Protein 4GBA (pdb70)

B-factor: mean 43.92, std 12.02, range [23.65, 92.95]

CATH classification: 1.10.238.10 (+1 more: 1.10.238.200)

Sequence (418 aa):
QRLEELFRRYKDEREDAILEEGMERFCNDLCVDPTEFRVLLLAWKFQAATMCKFTRKEFFDGCKAISADSIDGICARFPSLLTEAKQEDKFKDLYRFTFQFGLDSEEGQRSLHREIAIALWKLVFTQNNPPVLDQWLNFLTENPSGIKGISRDTWNMFLNFTQVIGPDLSNYSEDEAWPSLFDTFVEWEMERRKREQRLEELFRRYKDEREDAILEEGMERFCNDLCVDPTEFRVLLLAWKFQAATMCKFTRKEFFDGCKAISADSIDGICARFPSLLTEAKQEDKFKDLYRFTFQFGLDSEEGQRSLHREIAIALWKLVFTQNNPPVLDQWLNFLTENPSGIKGISRDTWNMFLNFTQVIGPDLSNYSEDEAWPSLFDTFVEWEMERRKREGEGRGALSSGLTLASKLKLTLASKLK

Foldseek 3Di:
DLLVVVLVVQADPPAQKRAQSSLCVLCVLLVHDCLAQLVLLLCLLLLPLAPRMRHPSSSVNSCVSQVHSDSVSSNVSSVVSVVQCPDDVNLLSSLLSLQSSQFACVVGDQFHALVSLLSSLCNSCVVPDQQCNVLLSVCSVVVPPDDGGGHSVLSNCVVVVSVQDDPVRPRDDPPDPHPCVVVVSVVVVVVVVVVD/DLLVVLLVQQADPPAQKRAQRSLVVLCVLLVHDCLALLVLLLCLLLVPQEPRMRHNSSSVSSCVSQVHRDSVSSNVCSVVSVVQCPPPVNLLSSLLSLFSHQAHPPVPGQFHALVSLLSSLCRSCVPPDFQCSVLVSVCSVVCPVVDGGGHSQQSSVVVVVSVQCGNHLVSDDVVPPHDVVVVVSSVVSQVVCVVVVHADPPDGHD/DCVVVVVD/DCVVVVVD

GO terms:
  GO:0005886 plasma membrane (C, IDA)
  GO:0005634 nucleus (C, EXP)
  GO:0005737 cytoplasm (C, EXP)
  GO:0005886 plasma membrane (C, EXP)
  GO:0097602 cullin family protein binding (F, IMP)
  GO:0005634 nucleus (C, IMP)
  GO:0005737 cytoplasm (C, IMP)
  GO:0005886 plasma membrane (C, IMP)
  GO:0010564 regulation of cell cycle process (P, IMP)
  GO:2000434 regulation of protein neddylation (P, IMP)
  GO:2000435 negative regulation of protein neddylation (P, IMP)
  GO:2000436 positive regulation of protein neddylation (P, IMP)
  GO:0005515 protein binding (F, IPI)
  GO:0005886 plasma membrane (C, TAS)
  GO:0005654 nucleoplasm (C, IDA)
  GO:0005829 cytosol (C, IDA)
  GO:0048471 perinuclear region of cytoplasm (C, IDA)
  GO:0010225 response to UV-C (P, IDA)
  GO:0010332 response to gamma radiation (P, IDA)
  GO:0043065 positive regulation of apoptotic process (P, IMP)

Solvent-accessible surface area: 20358 Å² total

Nearest PDB structures (foldseek):
  4gba-assembly1_A  TM=1.005E+00  e=2.620E-30  Homo sapiens
  4gba-assembly2_B  TM=9.948E-01  e=2.304E-26  Homo sapiens
  5ufi-assembly3_C  TM=9.323E-01  e=4.886E-15  Homo sapiens
  6xon-assembly1_A  TM=9.349E-01  e=1.290E-14  Tequatrovirus T4
  6xop-assembly1_A  TM=9.338E-01  e=1.355E-14  Tequatrovirus T4

InterPro domains:
  IPR005176 Potentiating neddylation domain [PF03556] (166-276)
  IPR005176 Potentiating neddylation domain [PS51229] (86-278)
  IPR014764 Defective-in-cullin neddylation protein [PTHR12281] (75-281)
  IPR042460 DCN1-like, PONY binding domain [G3DSA:1.10.238.200] (175-284)

Structure (mmCIF, N/CA/C/O backbone):
data_4GBA
#
_entry.id   4GBA
#
_cell.length_a   83.465
_cell.length_b   44.578
_cell.length_c   101.216
_cell.angle_alpha   90.00
_cell.angle_beta   103.30
_cell.angle_gamma   90.00
#
_symmetry.space_group_name_H-M   'P 1 21 1'
#
loop_
_entity.id
_entity.type
_entity.pdbx_description
1 polymer 'DCN1-like protein 3'
2 polymer 'NEDD8-conjugating enzyme UBE2F'
3 water water
#
loop_
_atom_site.group_PDB
_atom_site.id
_atom_site.type_symbol
_atom_site.label_atom_id
_atom_site.label_alt_id
_atom_site.label_comp_id
_atom_site.label_asym_id
_atom_site.label_entity_id
_atom_site.label_seq_id
_atom_site.pdbx_PDB_ins_code
_atom_site.Cartn_x
_atom_site.Cartn_y
_atom_site.Cartn_z
_atom_site.occupancy
_atom_site.B_iso_or_equiv
_atom_site.auth_seq_id
_atom_site.auth_comp_id
_atom_site.auth_asym_id
_atom_site.auth_atom_id
_atom_site.pdbx_PDB_model_num
ATOM 1 N N . GLN A 1 6 ? 17.608 -19.713 55.108 1.00 60.01 89 GLN A N 1
ATOM 2 C CA . GLN A 1 6 ? 17.123 -18.805 56.157 1.00 64.50 89 GLN A CA 1
ATOM 3 C C . GLN A 1 6 ? 18.014 -17.581 56.338 1.00 58.75 89 GLN A C 1
ATOM 4 O O . GLN A 1 6 ? 17.521 -16.477 56.592 1.00 54.44 89 GLN A O 1
ATOM 10 N N . ARG A 1 7 ? 19.326 -17.777 56.247 1.00 49.62 90 ARG A N 1
ATOM 11 C CA . ARG A 1 7 ? 20.224 -16.644 56.388 1.00 49.20 90 ARG A CA 1
ATOM 12 C C . ARG A 1 7 ? 19.954 -15.627 55.273 1.00 46.62 90 ARG A C 1
ATOM 13 O O . ARG A 1 7 ? 20.038 -14.416 55.489 1.00 44.09 90 ARG A O 1
ATOM 21 N N . LEU A 1 8 ? 19.596 -16.133 54.095 1.00 46.57 91 LEU A N 1
ATOM 22 C CA . LEU A 1 8 ? 19.319 -15.279 52.945 1.00 47.81 91 LEU A CA 1
ATOM 23 C C . LEU A 1 8 ? 18.091 -14.411 53.187 1.00 48.18 91 LEU A C 1
ATOM 24 O O . LEU A 1 8 ? 18.097 -13.215 52.892 1.00 45.06 91 LEU A O 1
ATOM 29 N N . GLU A 1 9 ? 17.043 -15.013 53.737 1.00 49.61 92 GLU A N 1
ATOM 30 C CA . GLU A 1 9 ? 15.856 -14.256 54.115 1.00 47.96 92 GLU A CA 1
ATOM 31 C C . GLU A 1 9 ? 16.160 -13.156 55.135 1.00 49.48 92 GLU A C 1
ATOM 32 O O . GLU A 1 9 ? 15.674 -12.036 55.000 1.00 48.34 92 GLU A O 1
ATOM 38 N N . GLU A 1 10 ? 16.946 -13.468 56.165 1.00 48.28 93 GLU A N 1
ATOM 39 C CA . GLU A 1 10 ? 17.313 -12.437 57.141 1.00 49.93 93 GLU A CA 1
ATOM 40 C C . GLU A 1 10 ? 18.172 -11.339 56.493 1.00 48.64 93 GLU A C 1
ATOM 41 O O . GLU A 1 10 ? 18.027 -10.155 56.801 1.00 47.13 93 GLU A O 1
ATOM 43 N N . LEU A 1 11 ? 19.063 -11.742 55.592 1.00 45.64 94 LEU A N 1
ATOM 44 C CA . LEU A 1 11 ? 19.917 -10.798 54.887 1.00 45.58 94 LEU A CA 1
ATOM 45 C C . LEU A 1 11 ? 19.084 -9.870 54.023 1.00 45.75 94 LEU A C 1
ATOM 46 O O . LEU A 1 11 ? 19.256 -8.653 54.066 1.00 47.47 94 LEU A O 1
ATOM 51 N N . PHE A 1 12 ? 18.174 -10.445 53.245 1.00 43.04 95 PHE A N 1
ATOM 52 C CA . PHE A 1 12 ? 17.273 -9.641 52.437 1.00 44.29 95 PHE A CA 1
ATOM 53 C C . PHE A 1 12 ? 16.471 -8.677 53.292 1.00 43.63 95 PHE A C 1
ATOM 54 O O . PHE A 1 12 ? 16.363 -7.499 52.973 1.00 45.68 95 PHE A O 1
ATOM 62 N N . ARG A 1 13 ? 15.909 -9.189 54.378 1.00 48.61 96 ARG A N 1
ATOM 63 C CA . ARG A 1 13 ? 15.015 -8.415 55.232 1.00 51.39 96 ARG A CA 1
ATOM 64 C C . ARG A 1 13 ? 15.671 -7.156 55.798 1.00 49.96 96 ARG A C 1
ATOM 65 O O . ARG A 1 13 ? 14.989 -6.178 56.105 1.00 47.13 96 ARG A O 1
ATOM 73 N N . ARG A 1 14 ? 16.991 -7.164 55.935 1.00 45.97 97 ARG A N 1
ATOM 74 C CA . ARG A 1 14 ? 17.619 -6.026 56.587 1.00 46.63 97 ARG A CA 1
ATOM 75 C C . ARG A 1 14 ? 17.905 -4.844 55.666 1.00 46.93 97 ARG A C 1
ATOM 76 O O . ARG A 1 14 ? 18.217 -3.764 56.152 1.00 44.89 97 ARG A O 1
ATOM 84 N N . TYR A 1 15 ? 17.758 -5.043 54.353 1.00 43.59 98 TYR A N 1
ATOM 85 C CA . TYR A 1 15 ? 17.970 -3.976 53.382 1.00 39.24 98 TYR A CA 1
ATOM 86 C C . TYR A 1 15 ? 16.667 -3.664 52.660 1.00 43.94 98 TYR A C 1
ATOM 87 O O . TYR A 1 15 ? 16.517 -2.626 52.019 1.00 38.45 98 TYR A O 1
ATOM 96 N N . LYS A 1 16 ? 15.718 -4.579 52.796 1.00 47.52 99 LYS A N 1
ATOM 97 C CA . LYS A 1 16 ? 14.430 -4.479 52.126 1.00 48.26 99 LYS A CA 1
ATOM 98 C C . LYS A 1 16 ? 13.655 -3.215 52.512 1.00 48.97 99 LYS A C 1
ATOM 99 O O . LYS A 1 16 ? 13.723 -2.746 53.651 1.00 47.02 99 LYS A O 1
ATOM 105 N N . ASP A 1 17 ? 12.916 -2.683 51.542 1.00 50.53 100 ASP A N 1
ATOM 106 C CA . ASP A 1 17 ? 12.022 -1.548 51.744 1.00 53.64 100 ASP A CA 1
ATOM 107 C C . ASP A 1 17 ? 10.864 -1.926 52.662 1.00 58.68 100 ASP A C 1
ATOM 108 O O . ASP A 1 17 ? 10.336 -3.035 52.588 1.00 58.71 100 ASP A O 1
ATOM 113 N N . GLU A 1 18 ? 10.459 -0.994 53.518 1.00 62.42 101 GLU A N 1
ATOM 114 C CA . GLU A 1 18 ? 9.354 -1.239 54.439 1.00 62.87 101 GLU A CA 1
ATOM 115 C C . GLU A 1 18 ? 8.073 -1.613 53.703 1.00 60.56 101 GLU A C 1
ATOM 116 O O . GLU A 1 18 ? 7.304 -2.435 54.185 1.00 60.98 101 GLU A O 1
ATOM 122 N N . ARG A 1 19 ? 7.854 -1.010 52.537 1.00 59.39 102 ARG A N 1
ATOM 123 C CA . ARG A 1 19 ? 6.601 -1.176 51.811 1.00 55.48 102 ARG A CA 1
ATOM 124 C C . ARG A 1 19 ? 6.731 -2.153 50.636 1.00 58.41 102 ARG A C 1
ATOM 125 O O . ARG A 1 19 ? 6.019 -3.152 50.576 0.75 57.24 102 ARG A O 1
ATOM 127 N N . GLU A 1 20 ? 7.636 -1.872 49.705 1.00 54.82 103 GLU A N 1
ATOM 128 C CA . GLU A 1 20 ? 7.835 -2.760 48.565 1.00 56.54 103 GLU A CA 1
ATOM 129 C C . GLU A 1 20 ? 8.577 -4.040 48.946 1.00 56.27 103 GLU A C 1
ATOM 130 O O . GLU A 1 20 ? 9.279 -4.077 49.943 1.00 61.09 103 GLU A O 1
ATOM 136 N N . ASP A 1 21 ? 8.412 -5.087 48.143 1.00 53.73 104 ASP A N 1
ATOM 137 C CA . ASP A 1 21 ? 9.148 -6.333 48.329 1.00 54.23 104 ASP A CA 1
ATOM 138 C C . ASP A 1 21 ? 10.430 -6.259 47.512 1.00 52.69 104 ASP A C 1
ATOM 139 O O . ASP A 1 21 ? 10.596 -6.979 46.526 1.00 48.06 104 ASP A O 1
ATOM 144 N N . ALA A 1 22 ? 11.328 -5.374 47.933 1.00 50.58 105 ALA A N 1
ATOM 145 C CA . ALA A 1 22 ? 12.519 -5.062 47.163 1.00 44.76 105 ALA A CA 1
ATOM 146 C C . ALA A 1 22 ? 13.498 -4.235 47.977 1.00 45.50 105 ALA A C 1
ATOM 147 O O . ALA A 1 22 ? 13.138 -3.609 48.972 1.00 44.76 105 ALA A O 1
ATOM 149 N N . ILE A 1 23 ? 14.747 -4.238 47.538 1.00 42.85 106 ILE A N 1
ATOM 150 C CA . ILE A 1 23 ? 15.723 -3.316 48.061 1.00 41.43 106 ILE A CA 1
ATOM 151 C C . ILE A 1 23 ? 15.695 -2.061 47.199 1.00 43.04 106 ILE A C 1
ATOM 152 O O . ILE A 1 23 ? 15.900 -2.126 45.982 1.00 41.70 106 ILE A O 1
ATOM 157 N N . LEU A 1 24 ? 15.404 -0.923 47.828 1.00 47.65 107 LEU A N 1
ATOM 158 C CA . LEU A 1 24 ? 15.457 0.362 47.138 1.00 43.11 107 LEU A CA 1
ATOM 159 C C . LEU A 1 24 ? 16.761 1.082 47.487 1.00 41.78 107 LEU A C 1
ATOM 160 O O . LEU A 1 24 ? 17.738 0.431 47.878 1.00 40.80 107 LEU A O 1
ATOM 165 N N . GLU A 1 25 ? 16.783 2.408 47.338 1.00 45.12 108 GLU A N 1
ATOM 166 C CA . GLU A 1 25 ? 18.019 3.196 47.497 1.00 45.00 108 GLU A CA 1
ATOM 167 C C . GLU A 1 25 ? 18.585 3.241 48.917 1.00 38.77 108 GLU A C 1
ATOM 168 O O . GLU A 1 25 ? 19.795 3.281 49.091 1.00 37.79 108 GLU A O 1
ATOM 174 N N . GLU A 1 26 ? 17.719 3.255 49.924 1.00 37.66 109 GLU A N 1
ATOM 175 C CA . GLU A 1 26 ? 18.188 3.312 51.303 1.00 42.35 109 GLU A CA 1
ATOM 176 C C . GLU A 1 26 ? 18.881 1.996 51.660 1.00 44.57 109 GLU A C 1
ATOM 177 O O . GLU A 1 26 ? 20.004 2.002 52.172 1.00 43.92 109 GLU A O 1
ATOM 183 N N . GLY A 1 27 ? 18.221 0.872 51.367 1.00 42.05 110 GLY A N 1
ATOM 184 C CA . GLY A 1 27 ? 18.830 -0.430 51.545 1.00 36.03 110 GLY A CA 1
ATOM 185 C C . GLY A 1 27 ? 20.085 -0.602 50.709 1.00 36.11 110 GLY A C 1
ATOM 186 O O . GLY A 1 27 ? 21.118 -1.036 51.210 1.00 37.15 110 GLY A O 1
ATOM 187 N N . MET A 1 28 ? 20.002 -0.255 49.430 1.00 37.61 111 MET A N 1
ATOM 188 C CA . MET A 1 28 ? 21.139 -0.399 48.528 1.00 36.21 1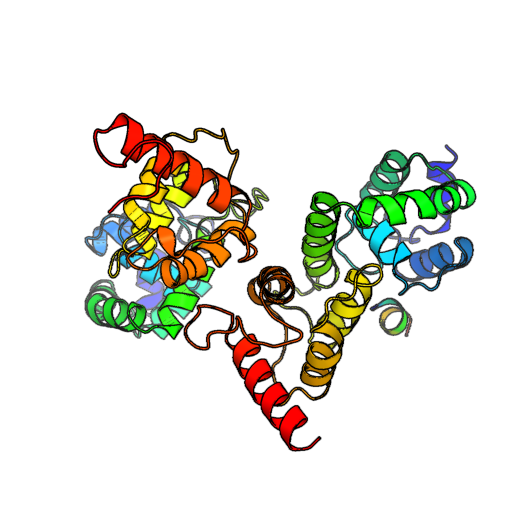11 MET A CA 1
ATOM 189 C C . MET A 1 28 ? 22.387 0.246 49.107 1.00 34.04 111 MET A C 1
ATOM 190 O O . MET A 1 28 ? 23.495 -0.299 49.004 1.00 32.84 111 MET A O 1
ATOM 195 N N . GLU A 1 29 ? 22.193 1.421 49.699 1.00 35.49 112 GLU A N 1
ATOM 196 C CA . GLU A 1 29 ? 23.282 2.215 50.275 1.00 35.12 112 GLU A CA 1
ATOM 197 C C . GLU A 1 29 ? 23.868 1.504 51.512 1.00 31.74 112 GLU A C 1
ATOM 198 O O . GLU A 1 29 ? 25.082 1.326 51.616 1.00 36.75 112 GLU A O 1
ATOM 204 N N . ARG A 1 30 ? 23.012 1.072 52.434 1.00 33.17 113 ARG A N 1
ATOM 205 C CA . ARG A 1 30 ? 23.457 0.250 53.576 1.00 34.25 113 ARG A CA 1
ATOM 206 C C . ARG A 1 30 ? 24.127 -1.059 53.122 1.00 35.64 113 ARG A C 1
ATOM 207 O O . ARG A 1 30 ? 25.136 -1.493 53.687 1.00 34.55 113 ARG A O 1
ATOM 215 N N . PHE A 1 31 ? 23.552 -1.688 52.101 1.00 34.67 114 PHE A N 1
ATOM 216 C CA . PHE A 1 31 ? 24.096 -2.924 51.543 1.00 34.00 114 PHE A CA 1
ATOM 217 C C . PHE A 1 31 ? 25.530 -2.727 51.019 1.00 31.50 114 PHE A C 1
ATOM 218 O O . PHE A 1 31 ? 26.420 -3.498 51.355 1.00 37.08 114 PHE A O 1
ATOM 226 N N . CYS A 1 32 ? 25.768 -1.684 50.232 1.00 35.04 115 CYS A N 1
ATOM 227 C CA . CYS A 1 32 ? 27.134 -1.357 49.789 1.00 34.36 115 CYS A CA 1
ATOM 228 C C . CYS A 1 32 ? 28.041 -0.967 50.954 1.00 34.78 115 CYS A C 1
ATOM 229 O O . CYS A 1 32 ? 29.237 -1.297 50.973 1.00 31.87 115 CYS A O 1
ATOM 232 N N . ASN A 1 33 ? 27.481 -0.247 51.918 1.00 32.21 116 ASN A N 1
ATOM 233 C CA . ASN A 1 33 ? 28.258 0.094 53.101 1.00 33.05 116 ASN A CA 1
ATOM 234 C C . ASN A 1 33 ? 28.749 -1.163 53.835 1.00 32.51 116 ASN A C 1
ATOM 235 O O . ASN A 1 33 ? 29.930 -1.272 54.152 1.00 34.84 116 ASN A O 1
ATOM 240 N N . ASP A 1 34 ? 27.852 -2.116 54.077 1.00 31.89 117 ASP A N 1
ATOM 241 C CA . ASP A 1 34 ? 28.243 -3.376 54.711 1.00 33.13 117 ASP A CA 1
ATOM 242 C C . ASP A 1 34 ? 29.272 -4.160 53.898 1.00 33.99 117 ASP A C 1
ATOM 243 O O . ASP A 1 34 ? 30.181 -4.761 54.456 1.00 36.29 117 ASP A O 1
ATOM 248 N N . LEU A 1 35 ? 29.129 -4.150 52.577 1.00 34.87 118 LEU A N 1
ATOM 249 C CA . LEU A 1 35 ? 30.128 -4.754 51.697 1.00 31.81 118 LEU A CA 1
ATOM 250 C C . LEU A 1 35 ? 31.449 -3.987 51.699 1.00 32.84 118 LEU A C 1
ATOM 251 O O . LEU A 1 35 ? 32.434 -4.458 51.138 1.00 30.16 118 LEU A O 1
ATOM 256 N N . CYS A 1 36 ? 31.455 -2.791 52.298 1.00 33.81 119 CYS A N 1
ATOM 257 C CA . CYS A 1 36 ? 32.652 -1.957 52.346 1.00 28.79 119 CYS A CA 1
ATOM 258 C C . CYS A 1 36 ? 33.085 -1.556 50.960 1.00 30.87 119 CYS A C 1
ATOM 259 O O . CYS A 1 36 ? 34.274 -1.570 50.621 1.00 31.21 119 CYS A O 1
ATOM 262 N N . VAL A 1 37 ? 32.097 -1.169 50.168 1.00 31.35 120 VAL A N 1
ATOM 263 C CA . VAL A 1 37 ? 32.290 -0.908 48.757 1.00 33.10 120 VAL A CA 1
ATOM 264 C C . VAL A 1 37 ? 31.653 0.447 48.430 1.00 33.45 120 VAL A C 1
ATOM 265 O O . VAL A 1 37 ? 30.559 0.754 48.907 1.00 32.42 120 VAL A O 1
ATOM 269 N N . ASP A 1 38 ? 32.339 1.280 47.655 1.00 33.11 121 ASP A N 1
ATOM 270 C CA . ASP A 1 38 ? 31.702 2.500 47.176 1.00 32.79 121 ASP A CA 1
ATOM 271 C C . ASP A 1 38 ? 30.569 2.061 46.247 1.00 31.96 121 ASP A C 1
ATOM 272 O O . ASP A 1 38 ? 30.779 1.210 45.394 1.00 31.74 121 ASP A O 1
ATOM 277 N N . PRO A 1 39 ? 29.367 2.648 46.408 1.00 31.44 122 PRO A N 1
ATOM 278 C CA . PRO A 1 39 ? 28.173 2.239 45.655 1.00 30.56 122 PRO A CA 1
ATOM 279 C C . PRO A 1 39 ? 28.314 2.354 44.132 1.00 33.44 122 PRO A C 1
ATOM 280 O O . PRO A 1 39 ? 27.611 1.653 43.406 1.00 35.59 122 PRO A O 1
ATOM 284 N N . THR A 1 40 ? 29.197 3.226 43.658 0.93 34.18 123 THR A N 1
ATOM 285 C CA . THR A 1 40 ? 29.350 3.464 42.226 1.00 33.08 123 THR A CA 1
ATOM 286 C C . THR A 1 40 ? 30.503 2.663 41.615 1.00 34.73 123 THR A C 1
ATOM 287 O O . THR A 1 40 ? 30.744 2.731 40.403 1.00 35.45 123 THR A O 1
ATOM 291 N N . GLU A 1 41 ? 31.220 1.909 42.439 1.00 31.29 124 GLU A N 1
ATOM 292 C CA . GLU A 1 41 ? 32.408 1.214 41.945 1.00 35.24 124 GLU A CA 1
ATOM 293 C C . GLU A 1 41 ? 32.121 -0.074 41.136 1.00 29.98 124 GLU A C 1
ATOM 294 O O . GLU A 1 41 ? 31.009 -0.605 41.141 1.00 30.20 124 GLU A O 1
ATOM 300 N N . PHE A 1 42 ? 33.144 -0.544 40.429 1.00 31.77 125 PHE A N 1
ATOM 301 C CA . PHE A 1 42 ? 33.033 -1.634 39.449 1.00 32.69 125 PHE A CA 1
ATOM 302 C C . PHE A 1 42 ? 32.423 -2.947 39.990 1.00 33.16 125 PHE A C 1
ATOM 303 O O . PHE A 1 42 ? 31.589 -3.567 39.329 1.00 32.74 125 PHE A O 1
ATOM 311 N N . ARG A 1 43 ? 32.832 -3.368 41.185 1.00 33.79 126 ARG A N 1
ATOM 312 C CA . ARG A 1 43 ? 32.273 -4.579 41.789 1.00 31.94 126 ARG A CA 1
ATOM 313 C C . ARG A 1 43 ? 30.772 -4.512 41.965 1.00 31.27 126 ARG A C 1
ATOM 314 O O . ARG A 1 43 ? 30.099 -5.539 41.932 0.89 30.36 126 ARG A O 1
ATOM 322 N N . VAL A 1 44 ? 30.256 -3.303 42.182 1.00 33.12 127 VAL A N 1
ATOM 323 C CA . VAL A 1 44 ? 28.820 -3.108 42.360 1.00 31.93 127 VAL A CA 1
ATOM 324 C C . VAL A 1 44 ? 28.094 -3.271 41.026 1.00 31.39 127 VAL A C 1
ATOM 325 O O . VAL A 1 44 ? 27.021 -3.883 40.966 1.00 29.08 127 VAL A O 1
ATOM 329 N N . LEU A 1 45 ? 28.689 -2.741 39.958 1.00 30.41 128 LEU A N 1
ATOM 330 C CA . LEU A 1 45 ? 28.214 -3.047 38.610 1.00 33.58 128 LEU A CA 1
ATOM 331 C C . LEU A 1 45 ? 28.220 -4.583 38.375 1.00 32.25 128 LEU A C 1
ATOM 332 O O . LEU A 1 45 ? 27.237 -5.145 37.875 1.00 32.02 128 LEU A O 1
ATOM 337 N N . LEU A 1 46 ? 29.300 -5.264 38.764 1.00 31.41 129 LEU A N 1
ATOM 338 C CA . LEU A 1 46 ? 29.367 -6.736 38.613 1.00 32.62 129 LEU A CA 1
ATOM 339 C C . LEU A 1 46 ? 28.257 -7.448 39.387 1.00 32.11 129 LEU A C 1
ATOM 340 O O . LEU A 1 46 ? 27.626 -8.363 38.875 1.00 31.31 129 LEU A O 1
ATOM 345 N N . LEU A 1 47 ? 28.017 -7.008 40.617 1.00 31.02 130 LEU A N 1
ATOM 346 C CA . LEU A 1 47 ? 26.933 -7.540 41.435 1.00 28.11 130 LEU A CA 1
ATOM 347 C C . LEU A 1 47 ? 25.588 -7.368 40.746 1.00 29.67 130 LEU A C 1
ATOM 348 O O . LEU A 1 47 ? 24.841 -8.331 40.606 1.00 34.66 130 LEU A O 1
ATOM 353 N N . ALA A 1 48 ? 25.275 -6.141 40.322 1.00 29.37 131 ALA A N 1
ATOM 354 C CA . ALA A 1 48 ? 24.028 -5.858 39.620 1.00 28.06 131 ALA A CA 1
ATOM 355 C C . ALA A 1 48 ? 23.910 -6.739 38.369 1.00 31.97 131 ALA A C 1
ATOM 356 O O . ALA A 1 48 ? 22.836 -7.243 38.049 1.00 30.96 131 ALA A O 1
ATOM 358 N N . TRP A 1 49 ? 25.026 -6.905 37.664 1.00 30.69 132 TRP A N 1
ATOM 359 C CA . TRP A 1 49 ? 25.090 -7.789 36.512 1.00 32.64 132 TRP A CA 1
ATOM 360 C C . TRP A 1 49 ? 24.699 -9.231 36.904 1.00 33.75 132 TRP A C 1
ATOM 361 O O . TRP A 1 49 ? 23.739 -9.785 36.369 1.00 29.89 132 TRP A O 1
ATOM 372 N N . LYS A 1 50 ? 25.432 -9.809 37.857 1.00 31.37 133 LYS A N 1
ATOM 373 C CA . LYS A 1 50 ? 25.127 -11.136 38.416 1.00 33.30 133 LYS A CA 1
ATOM 374 C C . LYS A 1 50 ? 23.677 -11.296 38.910 1.00 35.86 133 LYS A C 1
ATOM 375 O O . LYS A 1 50 ? 23.081 -12.362 38.757 1.00 32.88 133 LYS A O 1
ATOM 381 N N . PHE A 1 51 ? 23.113 -10.243 39.511 1.00 35.01 134 PHE A N 1
ATOM 382 C CA . PHE A 1 51 ? 21.732 -10.302 40.000 1.00 33.49 134 PHE A CA 1
ATOM 383 C C . PHE A 1 51 ? 20.740 -9.985 38.890 1.00 32.83 134 PHE A C 1
ATOM 384 O O . PHE A 1 51 ? 19.525 -10.037 39.097 1.00 31.42 134 PHE A O 1
ATOM 392 N N . GLN A 1 52 ? 21.266 -9.626 37.719 1.00 34.95 135 GLN A N 1
ATOM 393 C CA . GLN A 1 52 ? 20.430 -9.271 36.569 1.00 40.82 135 GLN A CA 1
ATOM 394 C C . GLN A 1 52 ? 19.397 -8.195 36.916 1.00 37.77 135 GLN A C 1
ATOM 395 O O . GLN A 1 52 ? 18.203 -8.368 36.640 1.00 41.53 135 GLN A O 1
ATOM 401 N N . ALA A 1 53 ? 19.847 -7.102 37.526 1.00 33.23 136 ALA A N 1
ATOM 402 C CA . ALA A 1 53 ? 18.936 -6.053 37.963 1.00 41.33 136 ALA A CA 1
ATOM 403 C C . ALA A 1 53 ? 18.381 -5.185 36.802 1.00 45.50 136 ALA A C 1
ATOM 404 O O . ALA A 1 53 ? 17.168 -5.169 36.525 1.00 49.60 136 ALA A O 1
ATOM 406 N N . ALA A 1 54 ? 19.271 -4.460 36.139 1.00 40.44 137 ALA A N 1
ATOM 407 C CA . ALA A 1 54 ? 18.895 -3.540 35.051 1.00 49.24 137 ALA A CA 1
ATOM 408 C C . ALA A 1 54 ? 18.088 -2.284 35.472 1.00 49.37 137 ALA A C 1
ATOM 409 O O . ALA A 1 54 ? 17.943 -1.338 34.680 1.00 58.50 137 ALA A O 1
ATOM 411 N N . THR A 1 55 ? 17.560 -2.279 36.697 1.00 45.66 138 THR A N 1
ATOM 412 C CA . THR A 1 55 ? 17.038 -1.048 37.303 1.00 45.24 138 THR A CA 1
ATOM 413 C C . THR A 1 55 ? 17.993 -0.541 38.385 1.00 44.04 138 THR A C 1
ATOM 414 O O . THR A 1 55 ? 18.099 -1.156 39.446 1.00 42.21 138 THR A O 1
ATOM 418 N N . MET A 1 56 ? 18.680 0.570 38.127 1.00 42.67 139 MET A N 1
ATOM 419 C CA . MET A 1 56 ? 19.649 1.093 39.088 1.00 41.56 139 MET A CA 1
ATOM 420 C C . MET A 1 56 ? 19.046 1.358 40.448 1.00 41.43 139 MET A C 1
ATOM 421 O O . MET A 1 56 ? 17.962 1.935 40.538 1.00 37.56 139 MET A O 1
ATOM 426 N N . CYS A 1 57 ? 19.771 0.941 41.490 1.00 37.00 140 CYS A N 1
ATOM 427 C CA . CYS A 1 57 ? 19.443 1.266 42.876 1.00 37.66 140 CYS A CA 1
ATOM 428 C C . CYS A 1 57 ? 18.321 0.403 43.382 1.00 39.14 140 CYS A C 1
ATOM 429 O O . CYS A 1 57 ? 17.650 0.762 44.349 1.00 42.18 140 CYS A O 1
ATOM 432 N N . LYS A 1 58 ? 18.102 -0.727 42.725 1.00 39.84 141 LYS A N 1
ATOM 433 C CA . LYS A 1 58 ? 17.032 -1.614 43.137 1.00 39.78 141 LYS A CA 1
ATOM 434 C C . LYS A 1 58 ? 17.368 -3.075 42.860 1.00 40.41 141 LYS A C 1
ATOM 435 O O . LYS A 1 58 ? 17.855 -3.416 41.776 0.83 40.84 141 LYS A O 1
ATOM 441 N N . PHE A 1 59 ? 17.137 -3.924 43.858 1.00 36.73 142 PHE A N 1
ATOM 442 C CA . PHE A 1 59 ? 17.141 -5.376 43.675 1.00 36.87 142 PHE A CA 1
ATOM 443 C C . PHE A 1 59 ? 15.785 -5.869 44.143 1.00 39.31 142 PHE A C 1
ATOM 444 O O . PHE A 1 59 ? 15.476 -5.765 45.328 1.00 39.74 142 PHE A O 1
ATOM 452 N N . THR A 1 60 ? 14.967 -6.403 43.242 1.00 39.73 143 THR A N 1
ATOM 453 C CA . THR A 1 60 ? 13.723 -7.040 43.678 1.00 42.11 143 THR A CA 1
ATOM 454 C C . THR A 1 60 ? 14.060 -8.286 44.493 1.00 40.15 143 THR A C 1
ATOM 455 O O . THR A 1 60 ? 15.162 -8.836 44.383 1.00 35.85 143 THR A O 1
ATOM 459 N N . ARG A 1 61 ? 13.114 -8.739 45.306 1.00 40.44 144 ARG A N 1
ATOM 460 C CA . ARG A 1 61 ? 13.295 -9.995 46.026 1.00 38.03 144 ARG A CA 1
ATOM 461 C C . ARG A 1 61 ? 13.862 -11.114 45.140 1.00 39.46 144 ARG A C 1
ATOM 462 O O . ARG A 1 61 ? 14.806 -11.789 45.536 1.00 44.04 144 ARG A O 1
ATOM 470 N N . LYS A 1 62 ? 13.300 -11.306 43.945 1.00 37.84 145 LYS A N 1
ATOM 471 C CA . LYS A 1 62 ? 13.753 -12.367 43.052 1.00 37.73 145 LYS A CA 1
ATOM 472 C C . LYS A 1 62 ? 15.181 -12.193 42.538 1.00 40.18 145 LYS A C 1
ATOM 473 O O . LYS A 1 62 ? 15.935 -13.166 42.424 1.00 41.56 145 LYS A O 1
ATOM 479 N N . GLU A 1 63 ? 15.540 -10.962 42.192 1.00 40.14 146 GLU A N 1
ATOM 480 C CA . GLU A 1 63 ? 16.898 -10.659 41.733 1.00 42.39 146 GLU A CA 1
ATOM 481 C C . GLU A 1 63 ? 17.902 -10.968 42.841 1.00 38.94 146 GLU A C 1
ATOM 482 O O . GLU A 1 63 ? 18.929 -11.613 42.619 1.00 36.15 146 GLU A O 1
ATOM 488 N N . PHE A 1 64 ? 17.584 -10.512 44.044 1.00 38.56 147 PHE A N 1
ATOM 489 C CA . PHE A 1 64 ? 18.471 -10.690 45.170 1.00 38.50 147 PHE A CA 1
ATOM 490 C C . PHE A 1 64 ? 18.645 -12.187 45.482 1.00 39.37 147 PHE A C 1
ATOM 491 O O . PHE A 1 64 ? 19.770 -12.691 45.599 1.00 35.47 147 PHE A O 1
ATOM 499 N N . PHE A 1 65 ? 17.534 -12.901 45.597 1.00 37.34 148 PHE A N 1
ATOM 500 C CA . PHE A 1 65 ? 17.597 -14.337 45.854 1.00 39.16 148 PHE A CA 1
ATOM 501 C C . PHE A 1 65 ? 18.268 -15.137 44.736 1.00 41.83 148 PHE A C 1
ATOM 502 O O . PHE A 1 65 ? 19.141 -15.964 45.001 1.00 43.97 148 PHE A O 1
ATOM 510 N N . ASP A 1 66 ? 17.860 -14.897 43.493 1.00 40.48 149 ASP A N 1
ATOM 511 C CA . ASP A 1 66 ? 18.465 -15.583 42.352 1.00 39.92 149 ASP A CA 1
ATOM 512 C C . ASP A 1 66 ? 19.938 -15.238 42.210 1.00 37.93 149 ASP A C 1
ATOM 513 O O . ASP A 1 66 ? 20.733 -16.082 41.811 0.81 41.62 149 ASP A O 1
ATOM 518 N N . GLY A 1 67 ? 20.288 -13.987 42.502 1.00 33.28 150 GLY A N 1
ATOM 519 C CA . GLY A 1 67 ? 21.652 -13.516 42.362 1.00 32.22 150 GLY A CA 1
ATOM 520 C C . GLY A 1 67 ? 22.562 -14.045 43.462 1.00 38.85 150 GLY A C 1
ATOM 521 O O . GLY A 1 67 ? 23.696 -14.472 43.204 1.00 35.63 150 GLY A O 1
ATOM 522 N N . CYS A 1 68 ? 22.074 -14.018 44.700 1.00 39.08 151 CYS A N 1
ATOM 523 C CA . CYS A 1 68 ? 22.818 -14.634 45.797 1.00 40.27 151 CYS A CA 1
ATOM 524 C C . CYS A 1 68 ? 23.022 -16.128 45.559 1.00 35.86 151 CYS A C 1
ATOM 525 O O . CYS A 1 68 ? 24.148 -16.607 45.623 1.00 34.12 151 CYS A O 1
ATOM 528 N N . LYS A 1 69 ? 21.953 -16.848 45.241 1.00 35.56 152 LYS A N 1
ATOM 529 C CA . LYS A 1 69 ? 22.085 -18.255 44.840 1.00 41.40 152 LYS A CA 1
ATOM 530 C C . LYS A 1 69 ? 23.102 -18.468 43.718 1.00 37.45 152 LYS A C 1
ATOM 531 O O . LYS A 1 69 ? 23.880 -19.410 43.756 1.00 38.06 152 LYS A O 1
ATOM 537 N N . ALA A 1 70 ? 23.098 -17.588 42.722 1.00 38.38 153 ALA A N 1
ATOM 538 C CA . ALA A 1 70 ? 23.979 -17.741 41.564 1.00 35.61 153 ALA A CA 1
ATOM 539 C C . ALA A 1 70 ? 25.455 -17.674 41.937 1.00 35.75 153 ALA A C 1
ATOM 540 O O . ALA A 1 70 ? 26.292 -18.308 41.294 0.58 35.46 153 ALA A O 1
ATOM 542 N N . ILE A 1 71 ? 25.774 -16.895 42.967 1.00 35.28 154 ILE A N 1
ATOM 543 C CA . ILE A 1 71 ? 27.157 -16.738 43.396 1.00 35.00 154 ILE A CA 1
ATOM 544 C C . ILE A 1 71 ? 27.426 -17.483 44.710 1.00 34.26 154 ILE A C 1
ATOM 545 O O . ILE A 1 71 ? 28.504 -17.375 45.292 1.00 33.43 154 ILE A O 1
ATOM 550 N N . SER A 1 72 ? 26.439 -18.262 45.145 1.00 36.36 155 SER A N 1
ATOM 551 C CA . SER A 1 72 ? 26.546 -19.091 46.346 1.00 37.14 155 SER A CA 1
ATOM 552 C C . SER A 1 72 ? 26.948 -18.295 47.576 1.00 35.81 155 SER A C 1
ATOM 553 O O . SER A 1 72 ? 28.001 -18.535 48.183 1.00 34.21 155 SER A O 1
ATOM 556 N N . ALA A 1 73 ? 26.091 -17.345 47.926 1.00 34.94 156 ALA A N 1
ATOM 557 C CA . ALA A 1 73 ? 26.285 -16.540 49.112 1.00 36.49 156 ALA A CA 1
ATOM 558 C C . ALA A 1 73 ? 24.933 -16.335 49.757 1.00 36.34 156 ALA A C 1
ATOM 559 O O . ALA A 1 73 ? 23.908 -16.220 49.079 1.00 34.65 156 ALA A O 1
ATOM 561 N N . ASP A 1 74 ? 24.935 -16.334 51.082 1.00 34.00 157 ASP A N 1
ATOM 562 C CA . ASP A 1 74 ? 23.757 -15.960 51.845 1.00 36.90 157 ASP A CA 1
ATOM 563 C C . ASP A 1 74 ? 24.178 -14.956 52.933 1.00 37.36 157 ASP A C 1
ATOM 564 O O . ASP A 1 74 ? 23.477 -14.749 53.929 1.00 37.78 157 ASP A O 1
ATOM 569 N N . SER A 1 75 ? 25.333 -14.333 52.730 1.00 33.65 158 SER A N 1
ATOM 570 C CA . SER A 1 75 ? 25.862 -13.411 53.729 1.00 36.07 158 SER A CA 1
ATOM 571 C C . SER A 1 75 ? 26.747 -12.337 53.111 1.00 33.83 158 SER A C 1
ATOM 572 O O . SER A 1 75 ? 27.284 -12.513 52.013 1.00 34.51 158 SER A O 1
ATOM 575 N N . ILE A 1 76 ? 26.903 -11.238 53.842 1.00 33.13 159 ILE A N 1
ATOM 576 C CA . ILE A 1 76 ? 27.778 -10.141 53.450 1.00 32.68 159 ILE A CA 1
ATOM 577 C C . ILE A 1 76 ? 29.212 -10.626 53.229 1.00 35.67 159 ILE A C 1
ATOM 578 O O . ILE A 1 76 ? 29.864 -10.273 52.230 1.00 33.41 159 ILE A O 1
ATOM 583 N N . ASP A 1 77 ? 29.701 -11.442 54.162 1.00 34.44 160 ASP A N 1
ATOM 584 C CA . ASP A 1 77 ? 31.049 -11.991 54.057 1.00 35.18 160 ASP A CA 1
ATOM 585 C C . ASP A 1 77 ? 31.200 -12.972 52.903 1.00 35.00 160 ASP A C 1
ATOM 586 O O . ASP A 1 77 ? 32.258 -13.043 52.282 1.00 36.82 160 ASP A O 1
ATOM 591 N N . GLY A 1 78 ? 30.135 -13.710 52.608 1.00 32.44 161 GLY A N 1
ATOM 592 C CA . GLY A 1 78 ? 30.145 -14.638 51.494 1.00 34.97 161 GLY A CA 1
ATOM 593 C C . GLY A 1 78 ? 30.225 -13.916 50.163 0.73 34.67 161 GLY A C 1
ATOM 594 O O . GLY A 1 78 ? 30.975 -14.321 49.281 1.00 35.27 161 GLY A O 1
ATOM 595 N N . ILE A 1 79 ? 29.443 -12.848 50.015 1.00 33.80 162 ILE A N 1
ATOM 596 C CA . ILE A 1 79 ? 29.487 -12.033 48.807 1.00 28.60 162 ILE A CA 1
ATOM 597 C C . ILE A 1 79 ? 30.878 -11.444 48.589 1.00 33.75 162 ILE A C 1
ATOM 598 O O . ILE A 1 79 ? 31.435 -11.558 47.500 1.00 34.33 162 ILE A O 1
ATOM 603 N N . CYS A 1 80 ? 31.450 -10.830 49.624 1.00 32.75 163 CYS A N 1
ATOM 604 C CA . CYS A 1 80 ? 32.782 -10.234 49.492 1.00 36.17 163 CYS A CA 1
ATOM 605 C C . CYS A 1 80 ? 33.808 -11.260 49.035 1.00 35.82 163 CYS A C 1
ATOM 606 O O . CYS A 1 80 ? 34.675 -10.953 48.224 1.00 38.46 163 CYS A O 1
ATOM 609 N N . ALA A 1 81 ? 33.701 -12.479 49.551 1.00 32.63 164 ALA A N 1
ATOM 610 C CA . ALA A 1 81 ? 34.631 -13.541 49.192 1.00 34.03 164 ALA A CA 1
ATOM 611 C C . ALA A 1 81 ? 34.571 -13.901 47.698 1.00 36.70 164 ALA A C 1
ATOM 612 O O . ALA A 1 81 ? 35.559 -14.384 47.134 1.00 35.12 164 ALA A O 1
ATOM 614 N N . ARG A 1 82 ? 33.421 -13.659 47.061 1.00 33.14 165 ARG A N 1
ATOM 615 C CA . ARG A 1 82 ? 33.252 -13.970 45.642 1.00 35.63 165 ARG A CA 1
ATOM 616 C C . ARG A 1 82 ? 33.855 -12.913 44.728 1.00 39.05 165 ARG A C 1
ATOM 617 O O . ARG A 1 82 ? 34.124 -13.193 43.558 1.00 40.85 165 ARG A O 1
ATOM 625 N N . PHE A 1 83 ? 34.056 -11.705 45.256 1.00 38.86 166 PHE A N 1
ATOM 626 C CA . PHE A 1 83 ? 34.463 -10.565 44.432 1.00 34.97 166 PHE A CA 1
ATOM 627 C C . PHE A 1 83 ? 35.629 -10.882 43.513 1.00 36.77 166 PHE A C 1
ATOM 628 O O . PHE A 1 83 ? 35.521 -10.705 42.312 1.00 41.62 166 PHE A O 1
ATOM 636 N N . PRO A 1 84 ? 36.739 -11.388 44.065 0.91 40.06 167 PRO A N 1
ATOM 637 C CA . PRO A 1 84 ? 37.907 -11.666 43.213 1.00 39.53 167 PRO A CA 1
ATOM 638 C C . PRO A 1 84 ? 37.582 -12.576 42.019 0.88 39.89 167 PRO A C 1
ATOM 639 O O . PRO A 1 84 ? 38.117 -12.372 40.929 1.00 39.69 167 PRO A O 1
ATOM 643 N N . SER A 1 85 ? 36.711 -13.560 42.215 1.00 38.89 168 SER A N 1
ATOM 644 C CA . SER A 1 85 ? 36.362 -14.465 41.127 1.00 40.26 168 SER A CA 1
ATOM 645 C C . SER A 1 85 ? 35.319 -13.834 40.174 1.00 42.41 168 SER A C 1
ATOM 646 O O . SER A 1 85 ? 35.225 -14.203 38.996 0.92 41.84 168 SER A O 1
ATOM 649 N N . LEU A 1 86 ? 34.536 -12.888 40.691 1.00 41.30 169 LEU A N 1
ATOM 650 C CA . LEU A 1 86 ? 33.652 -12.085 39.850 1.00 41.58 169 LEU A CA 1
ATOM 651 C C . LEU A 1 86 ? 34.494 -11.219 38.929 1.00 41.69 169 LEU A C 1
ATOM 652 O O . LEU A 1 86 ? 34.221 -11.127 37.729 1.00 39.66 169 LEU A O 1
ATOM 657 N N . LEU A 1 87 ? 35.527 -10.600 39.496 1.00 37.52 170 LEU A N 1
ATOM 658 C CA . LEU A 1 87 ? 36.440 -9.774 38.717 1.00 40.71 170 LEU A CA 1
ATOM 659 C C . LEU A 1 87 ? 37.066 -10.603 37.596 1.00 42.88 170 LEU A C 1
ATOM 660 O O . LEU A 1 87 ? 37.157 -10.158 36.453 1.00 41.10 170 LEU A O 1
ATOM 665 N N . THR A 1 88 ? 37.492 -11.814 37.938 1.00 42.19 171 THR A N 1
ATOM 666 C CA . THR A 1 88 ? 38.090 -12.720 36.966 1.00 41.62 171 THR A CA 1
ATOM 667 C C . THR A 1 88 ? 37.098 -13.113 35.889 1.00 38.41 171 THR A C 1
ATOM 668 O O . THR A 1 88 ? 37.422 -13.088 34.704 1.00 42.42 171 THR A O 1
ATOM 672 N N . GLU A 1 89 ? 35.890 -13.472 36.305 1.00 39.71 172 GLU A N 1
ATOM 673 C CA . GLU A 1 89 ? 34.824 -13.840 35.369 1.00 42.44 172 GLU A CA 1
ATOM 674 C C . GLU A 1 89 ? 34.597 -12.746 34.325 1.00 44.51 172 GLU A C 1
ATOM 675 O O . GLU A 1 89 ? 34.511 -13.023 33.127 1.00 45.47 172 GLU A O 1
ATOM 681 N N . ALA A 1 90 ? 34.515 -11.501 34.792 1.00 41.81 173 ALA A N 1
ATOM 682 C CA . ALA A 1 90 ? 34.208 -10.356 33.934 1.00 39.88 173 ALA A CA 1
ATOM 683 C C . ALA A 1 90 ? 35.314 -10.048 32.929 1.00 43.07 173 ALA A C 1
ATOM 684 O O . ALA A 1 90 ? 35.129 -9.230 32.034 1.00 43.84 173 ALA A O 1
ATOM 686 N N . LYS A 1 91 ? 36.458 -10.707 33.079 1.00 45.30 174 LYS A N 1
ATOM 687 C CA . LYS A 1 91 ? 37.576 -10.533 32.154 1.00 44.52 174 LYS A CA 1
ATOM 688 C C . LYS A 1 91 ? 37.519 -11.487 30.958 1.00 46.85 174 LYS A C 1
ATOM 689 O O . LYS A 1 91 ? 38.127 -11.220 29.927 1.00 47.83 174 LYS A O 1
ATOM 695 N N . GLN A 1 92 ? 36.803 -12.599 31.103 1.00 43.94 175 GLN A N 1
ATOM 696 C CA . GLN A 1 92 ? 36.659 -13.551 30.010 1.00 48.05 175 GLN A CA 1
ATOM 697 C C . GLN A 1 92 ? 35.851 -12.900 28.893 1.00 48.19 175 GLN A C 1
ATOM 698 O O . GLN A 1 92 ? 34.883 -12.194 29.159 1.00 47.45 175 GLN A O 1
ATOM 704 N N . GLU A 1 93 ? 36.240 -13.159 27.647 1.00 50.23 176 GLU A N 1
ATOM 705 C CA . GLU A 1 93 ? 35.690 -12.446 26.491 1.00 50.00 176 GLU A CA 1
ATOM 706 C C . GLU A 1 93 ? 34.164 -12.474 26.374 1.00 47.98 176 GLU A C 1
ATOM 707 O O . GLU A 1 93 ? 33.534 -11.445 26.145 1.00 47.73 176 GLU A O 1
ATOM 713 N N . ASP A 1 94 ? 33.574 -13.653 26.507 1.00 47.77 177 ASP A N 1
ATOM 714 C CA . ASP A 1 94 ? 32.133 -13.781 26.348 1.00 50.57 177 ASP A CA 1
ATOM 715 C C . ASP A 1 94 ? 31.343 -13.198 27.519 1.00 46.45 177 ASP A C 1
ATOM 716 O O . ASP A 1 94 ? 30.286 -12.595 27.321 1.00 48.69 177 ASP A O 1
ATOM 721 N N . LYS A 1 95 ? 31.854 -13.371 28.732 1.00 44.62 178 LYS A N 1
ATOM 722 C CA . LYS A 1 95 ? 31.253 -12.743 29.903 1.00 44.27 178 LYS A CA 1
ATOM 723 C C . LYS A 1 95 ? 31.289 -11.222 29.763 1.00 43.82 178 LYS A C 1
ATOM 724 O O . LYS A 1 95 ? 30.307 -10.537 30.057 1.00 40.98 178 LYS A O 1
ATOM 730 N N . PHE A 1 96 ? 32.422 -10.691 29.318 1.00 40.07 179 PHE A N 1
ATOM 731 C CA . PHE A 1 96 ? 32.535 -9.258 29.205 1.00 39.89 179 PHE A CA 1
ATOM 732 C C . PHE A 1 96 ? 31.523 -8.692 28.219 1.00 39.30 179 PHE A C 1
ATOM 733 O O . PHE A 1 96 ? 30.883 -7.680 28.491 1.00 35.84 179 PHE A O 1
ATOM 741 N N . LYS A 1 97 ? 31.377 -9.340 27.072 1.00 42.73 180 LYS A N 1
ATOM 742 C CA . LYS A 1 97 ? 30.392 -8.892 26.092 1.00 42.76 180 LYS A CA 1
ATOM 743 C C . LYS A 1 97 ? 29.021 -8.856 26.733 1.00 38.92 180 LYS A C 1
ATOM 744 O O . LYS A 1 97 ? 28.242 -7.941 26.480 1.00 37.14 180 LYS A O 1
ATOM 750 N N . ASP A 1 98 ? 28.730 -9.853 27.565 1.00 38.08 181 ASP A N 1
ATOM 751 C CA . ASP A 1 98 ? 27.429 -9.917 28.224 1.00 41.41 181 ASP A CA 1
ATOM 752 C C . ASP A 1 98 ? 27.274 -8.800 29.263 1.00 37.71 181 ASP A C 1
ATOM 753 O O . ASP A 1 98 ? 26.228 -8.158 29.338 1.00 34.14 181 ASP A O 1
ATOM 758 N N . LEU A 1 99 ? 28.319 -8.583 30.056 1.00 31.87 182 LEU A N 1
ATOM 759 C CA . LEU A 1 99 ? 28.328 -7.523 31.043 1.00 35.03 182 LEU A CA 1
ATOM 760 C C . LEU A 1 99 ? 28.157 -6.166 30.359 1.00 35.78 182 LEU A C 1
ATOM 761 O O . LEU A 1 99 ? 27.389 -5.308 30.821 1.00 31.08 182 LEU A O 1
ATOM 766 N N . TYR A 1 100 ? 28.879 -5.992 29.251 1.00 34.69 183 TYR A N 1
ATOM 767 C CA . TYR A 1 100 ? 28.766 -4.805 28.401 1.00 35.25 183 TYR A CA 1
ATOM 768 C C . TYR A 1 100 ? 27.342 -4.549 27.861 1.00 37.20 183 TYR A C 1
ATOM 769 O O . TYR A 1 100 ? 26.871 -3.405 27.879 1.00 38.90 183 TYR A O 1
ATOM 778 N N . ARG A 1 101 ? 26.652 -5.590 27.394 1.00 32.31 184 ARG A N 1
ATOM 779 C CA . ARG A 1 101 ? 25.269 -5.421 26.937 1.00 34.06 184 ARG A CA 1
ATOM 780 C C . ARG A 1 101 ? 24.326 -5.078 28.095 1.00 36.05 184 ARG A C 1
ATOM 781 O O . ARG A 1 101 ? 23.452 -4.217 27.952 1.00 39.33 184 ARG A O 1
ATOM 789 N N . PHE A 1 102 ? 24.495 -5.773 29.226 1.00 35.26 185 PHE A N 1
ATOM 790 C CA . PHE A 1 102 ? 23.745 -5.516 30.458 1.00 33.51 185 PHE A CA 1
ATOM 791 C C . PHE A 1 102 ? 23.930 -4.069 30.944 1.00 32.61 185 PHE A C 1
ATOM 792 O O . PHE A 1 102 ? 22.991 -3.451 31.438 1.00 33.69 185 PHE A O 1
ATOM 800 N N . THR A 1 103 ? 25.143 -3.545 30.822 1.00 28.45 186 THR A N 1
ATOM 801 C CA . THR A 1 103 ? 25.453 -2.224 31.366 1.00 34.49 186 THR A CA 1
ATOM 802 C C . THR A 1 103 ? 24.600 -1.121 30.706 1.00 36.12 186 THR A C 1
ATOM 803 O O . THR A 1 103 ? 24.228 -0.146 31.359 1.00 31.52 186 THR A O 1
ATOM 807 N N . PHE A 1 104 ? 24.264 -1.297 29.424 1.00 34.55 187 PHE A N 1
ATOM 808 C CA . PHE A 1 104 ? 23.425 -0.326 28.745 1.00 35.02 187 PHE A CA 1
ATOM 809 C C . PHE A 1 104 ? 22.018 -0.324 29.347 1.00 38.27 187 PHE A C 1
ATOM 810 O O . PHE A 1 104 ? 21.482 0.734 29.705 1.00 37.24 187 PHE A O 1
ATOM 818 N N . GLN A 1 105 ? 21.443 -1.520 29.462 1.00 37.99 188 GLN A N 1
ATOM 819 C CA . GLN A 1 105 ? 20.105 -1.730 30.017 1.00 40.96 188 GLN A CA 1
ATOM 820 C C . GLN A 1 105 ? 20.002 -1.238 31.468 1.00 40.41 188 GLN A C 1
ATOM 821 O O . GLN A 1 105 ? 18.980 -0.685 31.899 1.00 42.46 188 GLN A O 1
ATOM 827 N N . PHE A 1 106 ? 21.076 -1.467 32.215 1.00 40.10 189 PHE A N 1
ATOM 828 C CA . PHE A 1 106 ? 21.188 -1.054 33.604 1.00 38.17 189 PHE A CA 1
ATOM 829 C C . PHE A 1 106 ? 21.118 0.474 33.714 1.00 40.31 189 PHE A C 1
ATOM 830 O O . PHE A 1 106 ? 20.307 1.010 34.472 1.00 42.87 189 PHE A O 1
ATOM 838 N N . GLY A 1 107 ? 21.948 1.169 32.940 1.00 35.78 190 GLY A N 1
ATOM 839 C CA . GLY A 1 107 ? 21.989 2.621 32.989 1.00 43.11 190 GLY A CA 1
ATOM 840 C C . GLY A 1 107 ? 20.716 3.250 32.455 1.00 42.84 190 GLY A C 1
ATOM 841 O O . GLY A 1 107 ? 20.474 4.441 32.625 1.00 44.07 190 GLY A O 1
ATOM 842 N N . LEU A 1 108 ? 19.886 2.431 31.822 1.00 40.34 191 LEU A N 1
ATOM 843 C CA . LEU A 1 108 ? 18.706 2.922 31.136 1.00 45.09 191 LEU A CA 1
ATOM 844 C C . LEU A 1 108 ? 17.513 3.068 32.063 1.00 49.33 191 LEU A C 1
ATOM 845 O O . LEU A 1 108 ? 17.054 2.103 32.666 1.00 57.46 191 LEU A O 1
ATOM 850 N N . ASP A 1 109 ? 17.003 4.286 32.154 1.00 55.67 192 ASP A N 1
ATOM 851 C CA . ASP A 1 109 ? 15.851 4.577 32.991 1.00 63.27 192 ASP A CA 1
ATOM 852 C C . ASP A 1 109 ? 14.549 4.136 32.339 1.00 68.58 192 ASP A C 1
ATOM 853 O O . ASP A 1 109 ? 13.878 4.934 31.694 1.00 68.88 192 ASP A O 1
ATOM 858 N N . SER A 1 110 ? 14.190 2.870 32.510 1.00 66.08 193 SER A N 1
ATOM 859 C CA . SER A 1 110 ? 12.968 2.359 31.902 1.00 68.57 193 SER A CA 1
ATOM 860 C C . SER A 1 110 ? 11.724 2.762 32.692 1.00 74.40 193 SER A C 1
ATOM 861 O O . SER A 1 110 ? 10.600 2.607 32.214 1.00 74.01 193 SER A O 1
ATOM 864 N N . GLU A 1 111 ? 11.922 3.284 33.900 1.00 79.43 194 GLU A N 1
ATOM 865 C CA . GLU A 1 111 ? 10.789 3.728 34.708 1.00 79.13 194 GLU A CA 1
ATOM 866 C C . GLU A 1 111 ? 9.957 4.807 33.996 1.00 84.96 194 GLU A C 1
ATOM 867 O O . GLU A 1 111 ? 8.727 4.779 34.063 1.00 86.68 194 GLU A O 1
ATOM 873 N N . GLU A 1 112 ? 10.618 5.741 33.307 1.00 82.72 195 GLU A N 1
ATOM 874 C CA . GLU A 1 112 ? 9.908 6.688 32.439 1.00 82.09 195 GLU A CA 1
ATOM 875 C C . GLU A 1 112 ? 9.055 5.955 31.390 1.00 86.36 195 GLU A C 1
ATOM 876 O O . GLU A 1 112 ? 7.827 5.898 31.503 1.00 92.88 195 GLU A O 1
ATOM 882 N N . GLY A 1 113 ? 9.705 5.374 30.384 1.00 78.35 196 GLY A N 1
ATOM 883 C CA . GLY A 1 113 ? 11.150 5.299 30.346 1.00 76.76 196 GLY A CA 1
ATOM 884 C C . GLY A 1 113 ? 11.822 5.661 29.035 1.00 72.63 196 GLY A C 1
ATOM 885 O O . GLY A 1 113 ? 11.247 5.545 27.953 1.00 70.15 196 GLY A O 1
ATOM 886 N N . GLN A 1 114 ? 13.069 6.098 29.159 1.00 68.17 197 GLN A N 1
ATOM 887 C CA . GLN A 1 114 ? 13.909 6.447 28.031 1.00 61.78 197 GLN A CA 1
ATOM 888 C C . GLN A 1 114 ? 14.342 5.219 27.210 1.00 58.36 197 GLN A C 1
ATOM 889 O O . GLN A 1 114 ? 14.216 4.066 27.652 1.00 53.10 197 GLN A O 1
ATOM 895 N N . ARG A 1 115 ? 14.840 5.490 26.007 1.00 55.51 198 ARG A N 1
ATOM 896 C CA . ARG A 1 115 ? 15.330 4.460 25.105 1.00 53.23 198 ARG A CA 1
ATOM 897 C C . ARG A 1 115 ? 16.824 4.693 24.891 1.00 50.98 198 ARG A C 1
ATOM 898 O O . ARG A 1 115 ? 17.526 3.851 24.320 1.00 53.32 198 ARG A O 1
ATOM 900 N N . SER A 1 116 ? 17.294 5.846 25.360 1.00 45.61 199 SER A N 1
ATOM 901 C CA . SER A 1 116 ? 18.707 6.223 25.302 1.00 48.34 199 SER A CA 1
ATOM 902 C C . SER A 1 116 ? 19.260 6.539 26.703 1.00 45.88 199 SER A C 1
ATOM 903 O O . SER A 1 116 ? 18.510 6.931 27.598 1.00 47.57 199 SER A O 1
ATOM 906 N N . LEU A 1 117 ? 20.570 6.379 26.884 1.00 41.85 200 LEU A N 1
ATOM 907 C CA . LEU A 1 117 ? 21.231 6.766 28.134 1.00 42.68 200 LEU A CA 1
ATOM 908 C C . LEU A 1 117 ? 21.507 8.266 28.168 1.00 50.90 200 LEU A C 1
ATOM 909 O O . LEU A 1 117 ? 21.852 8.861 27.139 1.00 48.73 200 LEU A O 1
ATOM 914 N N . HIS A 1 118 ? 21.378 8.879 29.344 1.00 49.60 201 HIS A N 1
ATOM 915 C CA . HIS A 1 118 ? 21.791 10.270 29.483 1.00 49.74 201 HIS A CA 1
ATOM 916 C C . HIS A 1 118 ? 23.276 10.316 29.172 1.00 47.74 201 HIS A C 1
ATOM 917 O O . HIS A 1 118 ? 24.032 9.458 29.623 1.00 46.14 201 HIS A O 1
ATOM 924 N N . ARG A 1 119 ? 23.698 11.303 28.392 1.00 46.87 202 ARG A N 1
ATOM 925 C CA . ARG A 1 119 ? 25.109 11.436 28.054 1.00 48.29 202 ARG A CA 1
ATOM 926 C C . ARG A 1 119 ? 26.043 11.155 29.251 1.00 46.67 202 ARG A C 1
ATOM 927 O O . ARG A 1 119 ? 27.046 10.455 29.102 1.00 45.97 202 ARG A O 1
ATOM 935 N N . GLU A 1 120 ? 25.714 11.686 30.430 1.00 43.88 203 GLU A N 1
ATOM 936 C CA . GLU A 1 120 ? 26.631 11.628 31.575 1.00 48.09 203 GLU A CA 1
ATOM 937 C C . GLU A 1 120 ? 26.691 10.260 32.248 1.00 42.96 203 GLU A C 1
ATOM 938 O O . GLU A 1 120 ? 27.732 9.874 32.771 1.00 46.23 203 GLU A O 1
ATOM 944 N N . ILE A 1 121 ? 25.564 9.554 32.242 1.00 41.10 204 ILE A N 1
ATOM 945 C CA . ILE A 1 121 ? 25.491 8.159 32.653 1.00 45.31 204 ILE A CA 1
ATOM 946 C C . ILE A 1 121 ? 26.302 7.295 31.697 1.00 41.24 204 ILE A C 1
ATOM 947 O O . ILE A 1 121 ? 27.108 6.469 32.111 1.00 38.33 204 ILE A O 1
ATOM 952 N N . ALA A 1 122 ? 26.075 7.494 30.409 1.00 41.71 205 ALA A N 1
ATOM 953 C CA . ALA A 1 122 ? 26.855 6.818 29.390 1.00 39.58 205 ALA A CA 1
ATOM 954 C C . ALA A 1 122 ? 28.344 6.998 29.665 1.00 37.30 205 ALA A C 1
ATOM 955 O O . ALA A 1 122 ? 29.104 6.031 29.618 1.00 37.37 205 ALA A O 1
ATOM 957 N N . ILE A 1 123 ? 28.759 8.232 29.944 1.00 36.23 206 ILE A N 1
ATOM 958 C CA . ILE A 1 123 ? 30.175 8.521 30.190 1.00 40.82 206 ILE A CA 1
ATOM 959 C C . ILE A 1 123 ? 30.698 7.797 31.438 1.00 38.11 206 ILE A C 1
ATOM 960 O O . ILE A 1 123 ? 31.779 7.213 31.423 1.00 39.29 206 ILE A O 1
ATOM 965 N N . ALA A 1 124 ? 29.916 7.837 32.510 1.00 36.03 207 ALA A N 1
ATOM 966 C CA . ALA A 1 124 ? 30.259 7.151 33.746 1.00 39.97 207 ALA A CA 1
ATOM 967 C C . ALA A 1 124 ? 30.286 5.626 33.576 1.00 34.33 207 ALA A C 1
ATOM 968 O O . ALA A 1 124 ? 31.189 4.950 34.087 1.00 34.57 207 ALA A O 1
ATOM 970 N N . LEU A 1 125 ? 29.298 5.096 32.864 1.00 35.50 208 LEU A N 1
ATOM 971 C CA . LEU A 1 125 ? 29.173 3.648 32.661 1.00 35.92 208 LEU A CA 1
ATOM 972 C C . LEU A 1 125 ? 30.226 3.105 31.705 1.00 35.11 208 LEU A C 1
ATOM 973 O O . LEU A 1 125 ? 30.747 2.019 31.906 1.00 34.37 208 LEU A O 1
ATOM 978 N N . TRP A 1 126 ? 30.573 3.873 30.680 1.00 36.13 209 TRP A N 1
ATOM 979 C CA . TRP A 1 126 ? 31.673 3.455 29.818 1.00 37.37 209 TRP A CA 1
ATOM 980 C C . TRP A 1 126 ? 32.979 3.341 30.589 1.00 38.17 209 TRP A C 1
ATOM 981 O O . TRP A 1 126 ? 33.696 2.361 30.438 1.00 40.18 209 TRP A O 1
ATOM 992 N N . LYS A 1 127 ? 33.282 4.350 31.406 1.00 37.30 210 LYS A N 1
ATOM 993 C CA . LYS A 1 127 ? 34.456 4.334 32.276 1.00 35.36 210 LYS A CA 1
ATOM 994 C C . LYS A 1 127 ? 34.423 3.124 33.217 1.00 36.16 210 LYS A C 1
ATOM 995 O O . LYS A 1 127 ? 35.402 2.399 33.357 1.00 35.49 210 LYS A O 1
ATOM 1001 N N . LEU A 1 128 ? 33.284 2.924 33.867 1.00 33.91 211 LEU A N 1
ATOM 1002 C CA . LEU A 1 128 ? 33.109 1.817 34.787 1.00 36.49 211 LEU A CA 1
ATOM 1003 C C . LEU A 1 128 ? 33.268 0.429 34.119 1.00 39.38 211 LEU A C 1
ATOM 1004 O O . LEU A 1 128 ? 34.033 -0.419 34.599 1.00 38.46 211 LEU A O 1
ATOM 1009 N N . VAL A 1 129 ? 32.562 0.197 33.017 1.00 35.39 212 VAL A N 1
ATOM 1010 C CA . VAL A 1 129 ? 32.556 -1.130 32.402 1.00 35.99 212 VAL A CA 1
ATOM 1011 C C . VAL A 1 129 ? 33.945 -1.561 31.885 1.00 35.84 212 VAL A C 1
ATOM 1012 O O . VAL A 1 129 ? 34.289 -2.751 31.909 1.00 37.05 212 VAL A O 1
ATOM 1016 N N . PHE A 1 130 ? 34.752 -0.595 31.457 1.00 35.24 213 PHE A N 1
ATOM 1017 C CA . PHE A 1 130 ? 36.085 -0.894 30.932 1.00 37.40 213 PHE A CA 1
ATOM 1018 C C . PHE A 1 130 ? 37.172 -0.920 32.012 1.00 39.23 213 PHE A C 1
ATOM 1019 O O . PHE A 1 130 ? 38.359 -1.001 31.697 1.00 39.20 213 PHE A O 1
ATOM 1027 N N . THR A 1 131 ? 36.763 -0.855 33.277 1.00 39.18 214 THR A N 1
ATOM 1028 C CA . THR A 1 131 ? 37.691 -0.819 34.416 1.00 37.46 214 THR A CA 1
ATOM 1029 C C . THR A 1 131 ? 38.917 -1.748 34.286 1.00 40.93 214 THR A C 1
ATOM 1030 O O . THR A 1 131 ? 40.045 -1.301 34.467 1.00 42.98 214 THR A O 1
ATOM 1034 N N . GLN A 1 132 ? 38.712 -3.023 33.964 1.00 39.12 215 GLN A N 1
ATOM 1035 C CA . GLN A 1 132 ? 39.836 -3.967 33.914 1.00 43.83 215 GLN A CA 1
ATOM 1036 C C . GLN A 1 132 ? 40.602 -3.949 32.594 1.00 48.04 215 GLN A C 1
ATOM 1037 O O . GLN A 1 132 ? 41.685 -4.510 32.489 1.00 54.26 215 GLN A O 1
ATOM 1043 N N . ASN A 1 133 ? 40.031 -3.309 31.583 1.00 49.13 216 ASN A N 1
ATOM 1044 C CA . ASN A 1 133 ? 40.597 -3.351 30.235 1.00 51.13 216 ASN A CA 1
ATOM 1045 C C . ASN A 1 133 ? 40.317 -2.072 29.461 1.00 46.96 216 ASN A C 1
ATOM 1046 O O . ASN A 1 133 ? 39.419 -2.042 28.622 1.00 45.48 216 ASN A O 1
ATOM 1051 N N . ASN A 1 134 ? 41.073 -1.016 29.754 1.00 45.06 217 ASN A N 1
ATOM 1052 C CA . ASN A 1 134 ? 40.928 0.241 29.020 1.00 43.64 217 ASN A CA 1
ATOM 1053 C C . ASN A 1 134 ? 41.443 0.129 27.586 1.00 45.70 217 ASN A C 1
ATOM 1054 O O . ASN A 1 134 ? 42.635 -0.084 27.358 1.00 46.94 217 ASN A O 1
ATOM 1059 N N . PRO A 1 135 ? 40.544 0.268 26.607 1.00 41.56 218 PRO A N 1
ATOM 1060 C CA . PRO A 1 135 ? 41.000 0.335 25.215 1.00 43.71 218 PRO A CA 1
ATOM 1061 C C . PRO A 1 135 ? 41.731 1.663 24.967 1.00 43.99 218 PRO A C 1
ATOM 1062 O O . PRO A 1 135 ? 41.424 2.675 25.609 1.00 40.28 218 PRO A O 1
ATOM 1066 N N . PRO A 1 136 ? 42.700 1.662 24.047 0.84 45.36 219 PRO A N 1
ATOM 1067 C CA . PRO A 1 136 ? 43.471 2.865 23.707 1.00 44.95 219 PRO A CA 1
ATOM 1068 C C . PRO A 1 136 ? 42.617 4.122 23.499 1.00 44.44 219 PRO A C 1
ATOM 1069 O O . PRO A 1 136 ? 42.992 5.198 23.968 1.00 53.49 219 PRO A O 1
ATOM 1073 N N . VAL A 1 137 ? 41.475 3.980 22.842 1.00 42.63 220 VAL A N 1
ATOM 1074 C CA . VAL A 1 137 ? 40.665 5.127 22.432 1.00 46.48 220 VAL A CA 1
ATOM 1075 C C . VAL A 1 137 ? 39.714 5.676 23.501 1.00 45.51 220 VAL A C 1
ATOM 1076 O O . VAL A 1 137 ? 39.063 6.692 23.284 1.00 47.20 220 VAL A O 1
ATOM 1080 N N . LEU A 1 138 ? 39.633 5.015 24.651 1.00 44.42 221 LEU A N 1
ATOM 1081 C CA . LEU A 1 138 ? 38.619 5.357 25.651 1.00 44.89 221 LEU A CA 1
ATOM 1082 C C . LEU A 1 138 ? 38.793 6.734 26.323 1.00 47.00 221 LEU A C 1
ATOM 1083 O O . LEU A 1 138 ? 37.813 7.463 26.506 1.00 46.45 221 LEU A O 1
ATOM 1088 N N . ASP A 1 139 ? 40.021 7.081 26.710 1.00 46.68 222 ASP A N 1
ATOM 1089 C CA . ASP A 1 139 ? 40.262 8.359 27.388 1.00 49.71 222 ASP A CA 1
ATOM 1090 C C . ASP A 1 139 ? 39.791 9.553 26.554 1.00 48.71 222 ASP A C 1
ATOM 1091 O O . ASP A 1 139 ? 39.087 10.433 27.063 1.00 47.40 222 ASP A O 1
ATOM 1096 N N . GLN A 1 140 ? 40.178 9.583 25.279 1.00 44.83 223 GLN A N 1
ATOM 1097 C CA . GLN A 1 140 ? 39.807 10.696 24.403 1.00 49.93 223 GLN A CA 1
ATOM 1098 C C . GLN A 1 140 ? 38.328 10.664 24.033 1.00 48.75 223 GLN A C 1
ATOM 1099 O O . GLN A 1 140 ? 37.675 11.707 23.938 1.00 46.85 223 GLN A O 1
ATOM 1105 N N . TRP A 1 141 ? 37.802 9.461 23.829 1.00 45.84 224 TRP A N 1
ATOM 1106 C CA . TRP A 1 141 ? 36.391 9.300 23.532 1.00 42.29 224 TRP A CA 1
ATOM 1107 C C . TRP A 1 141 ? 35.555 9.917 24.651 1.00 43.60 224 TRP A C 1
ATOM 1108 O O . TRP A 1 141 ? 34.549 10.564 24.388 1.00 43.85 224 TRP A O 1
ATOM 1119 N N . LEU A 1 142 ? 35.979 9.725 25.898 1.00 42.37 225 LEU A N 1
ATOM 1120 C CA . LEU A 1 142 ? 35.237 10.259 27.038 1.00 44.21 225 LEU A CA 1
ATOM 1121 C C . LEU A 1 142 ? 35.473 11.764 27.240 1.00 48.08 225 LEU A C 1
ATOM 1122 O O . LEU A 1 142 ? 34.603 12.464 27.768 1.00 49.10 225 LEU A O 1
ATOM 1127 N N . ASN A 1 143 ? 36.650 12.250 26.842 1.00 48.07 226 ASN A N 1
ATOM 1128 C CA . ASN A 1 143 ? 36.913 13.692 26.816 1.00 49.54 226 ASN A CA 1
ATOM 1129 C C . ASN A 1 143 ? 36.011 14.356 25.799 1.00 49.29 226 ASN A C 1
ATOM 1130 O O . ASN A 1 143 ? 35.414 15.401 26.062 1.00 52.39 226 ASN A O 1
ATOM 1135 N N . PHE A 1 144 ? 35.929 13.729 24.630 1.00 48.96 227 PHE A N 1
ATOM 1136 C CA . PHE A 1 144 ? 35.078 14.191 23.546 1.00 49.15 227 PHE A CA 1
ATOM 1137 C C . PHE A 1 144 ? 33.621 14.330 23.998 1.00 47.36 227 PHE A C 1
ATOM 1138 O O . PHE A 1 144 ? 32.967 15.324 23.709 1.00 47.24 227 PHE A O 1
ATOM 1146 N N . LEU A 1 145 ? 33.127 13.341 24.733 1.00 48.55 228 LEU A N 1
ATOM 1147 C CA . LEU A 1 145 ? 31.728 13.327 25.152 1.00 47.85 228 LEU A CA 1
ATOM 1148 C C . LEU A 1 145 ? 31.384 14.302 26.281 1.00 45.63 228 LEU A C 1
ATOM 1149 O O . LEU A 1 145 ? 30.244 14.747 26.384 1.00 43.89 228 LEU A O 1
ATOM 1154 N N . THR A 1 146 ? 32.344 14.594 27.153 1.00 46.59 229 THR A N 1
ATOM 1155 C CA . THR A 1 146 ? 32.115 15.556 28.230 1.00 51.12 229 THR A CA 1
ATOM 1156 C C . THR A 1 146 ? 32.073 16.960 27.623 1.00 55.72 229 THR A C 1
ATOM 1157 O O . THR A 1 146 ? 31.260 17.808 28.004 1.00 56.03 229 THR A O 1
ATOM 1161 N N . GLU A 1 147 ? 32.949 17.191 26.655 1.00 53.68 230 GLU A N 1
ATOM 1162 C CA . GLU A 1 147 ? 32.923 18.421 25.898 1.00 52.08 230 GLU A CA 1
ATOM 1163 C C . GLU A 1 147 ? 31.625 18.493 25.102 1.00 57.12 230 GLU A C 1
ATOM 1164 O O . GLU A 1 147 ? 30.955 19.527 25.076 1.00 58.63 230 GLU A O 1
ATOM 1170 N N . ASN A 1 148 ? 31.267 17.380 24.464 1.00 55.17 231 ASN A N 1
ATOM 1171 C CA . ASN A 1 148 ? 30.031 17.279 23.683 1.00 53.08 231 ASN A CA 1
ATOM 1172 C C . ASN A 1 148 ? 29.926 18.322 22.564 1.00 51.33 231 ASN A C 1
ATOM 1173 O O . ASN A 1 148 ? 28.918 19.026 22.452 1.00 46.96 231 ASN A O 1
ATOM 1178 N N . PRO A 1 149 ? 30.965 18.399 21.719 1.00 52.17 232 PRO A N 1
ATOM 1179 C CA . PRO A 1 149 ? 31.063 19.354 20.606 1.00 52.53 232 PRO A CA 1
ATOM 1180 C C . PRO A 1 149 ? 29.766 19.473 19.815 1.00 54.69 232 PRO A C 1
ATOM 1181 O O . PRO A 1 149 ? 29.378 20.588 19.482 1.00 54.36 232 PRO A O 1
ATOM 1185 N N . SER A 1 150 ? 29.114 18.347 19.522 1.00 53.35 233 SER A N 1
ATOM 1186 C CA . SER A 1 150 ? 27.949 18.339 18.635 1.00 50.13 233 SER A CA 1
ATOM 1187 C C . SER A 1 150 ? 26.620 18.293 19.383 1.00 46.75 233 SER A C 1
ATOM 1188 O O . SER A 1 150 ? 25.579 17.995 18.796 1.00 52.47 233 SER A O 1
ATOM 1191 N N . GLY A 1 151 ? 26.658 18.594 20.675 1.00 46.98 234 GLY A N 1
ATOM 1192 C CA . GLY A 1 151 ? 25.452 18.640 21.489 1.00 48.83 234 GLY A CA 1
ATOM 1193 C C . GLY A 1 151 ? 24.472 17.487 21.288 1.00 55.18 234 GLY A C 1
ATOM 1194 O O . GLY A 1 151 ? 23.352 17.680 20.807 1.00 55.30 234 GLY A O 1
ATOM 1195 N N . ILE A 1 152 ? 24.887 16.277 21.655 1.00 53.33 235 ILE A N 1
ATOM 1196 C CA . ILE A 1 152 ? 23.972 15.144 21.643 1.00 48.18 235 ILE A CA 1
ATOM 1197 C C . ILE A 1 152 ? 23.208 15.093 22.973 1.00 53.38 235 ILE A C 1
ATOM 1198 O O . ILE A 1 152 ? 23.704 15.563 24.014 1.00 53.70 235 ILE A O 1
ATOM 1203 N N . LYS A 1 153 ? 21.991 14.557 22.929 1.00 48.96 236 LYS A N 1
ATOM 1204 C CA . LYS A 1 153 ? 21.177 14.424 24.131 1.00 51.18 236 LYS A CA 1
ATOM 1205 C C . LYS A 1 153 ? 21.532 13.134 24.881 1.00 59.46 236 LYS A C 1
ATOM 1206 O O . LYS A 1 153 ? 21.644 13.119 26.111 1.00 61.25 236 LYS A O 1
ATOM 1208 N N . GLY A 1 154 ? 21.724 12.051 24.136 1.00 53.77 237 GLY A N 1
ATOM 1209 C CA . GLY A 1 154 ? 21.990 10.772 24.754 1.00 48.04 237 GLY A CA 1
ATOM 1210 C C . GLY A 1 154 ? 22.722 9.804 23.855 0.68 46.42 237 GLY A C 1
ATOM 1211 O O . GLY A 1 154 ? 23.158 10.151 22.757 1.00 50.26 237 GLY A O 1
ATOM 1212 N N . ILE A 1 155 ?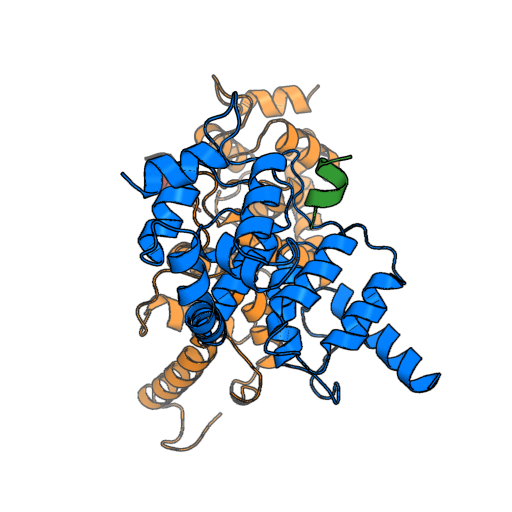 22.863 8.579 24.345 1.00 46.60 238 ILE A N 1
ATOM 1213 C CA . ILE A 1 155 ? 23.540 7.511 23.624 1.00 41.26 238 ILE A CA 1
ATOM 1214 C C . ILE A 1 155 ? 22.528 6.393 23.430 1.00 39.60 238 ILE A C 1
ATOM 1215 O O . ILE A 1 155 ? 21.944 5.901 24.396 1.00 43.11 238 ILE A O 1
ATOM 1220 N N . SER A 1 156 ? 22.301 6.027 22.175 1.00 35.42 239 SER A N 1
ATOM 1221 C CA . SER A 1 156 ? 21.335 4.996 21.827 1.00 41.38 239 SER A CA 1
ATOM 1222 C C . SER A 1 156 ? 21.939 3.591 21.953 1.00 37.52 239 SER A C 1
ATOM 1223 O O . SER A 1 156 ? 23.144 3.433 22.152 1.00 35.91 239 SER A O 1
ATOM 1226 N N . ARG A 1 157 ? 21.086 2.580 21.821 1.00 40.14 240 ARG A N 1
ATOM 1227 C CA . ARG A 1 157 ? 21.484 1.189 22.022 1.00 37.08 240 ARG A CA 1
ATOM 1228 C C . ARG A 1 157 ? 22.466 0.688 20.972 1.00 35.59 240 ARG A C 1
ATOM 1229 O O . ARG A 1 157 ? 23.316 -0.144 21.265 1.00 38.57 240 ARG A O 1
ATOM 1237 N N . ASP A 1 158 ? 22.346 1.187 19.747 1.00 37.43 241 ASP A N 1
ATOM 1238 C CA . ASP A 1 158 ? 23.201 0.735 18.652 1.00 34.78 241 ASP A CA 1
ATOM 1239 C C . ASP A 1 158 ? 24.556 1.408 18.696 1.00 32.12 241 ASP A C 1
ATOM 1240 O O . ASP A 1 158 ? 25.571 0.791 18.383 1.00 35.48 241 ASP A O 1
ATOM 1245 N N . THR A 1 159 ? 24.570 2.675 19.101 1.00 34.56 242 THR A N 1
ATOM 1246 C CA . THR A 1 159 ? 25.828 3.398 19.309 1.00 36.34 242 THR A CA 1
ATOM 1247 C C . THR A 1 159 ? 26.632 2.761 20.448 1.00 30.23 242 THR A C 1
ATOM 1248 O O . THR A 1 159 ? 27.839 2.551 20.327 1.00 30.33 242 THR A O 1
ATOM 1252 N N . TRP A 1 160 ? 25.957 2.464 21.552 1.00 28.33 243 TRP A N 1
ATOM 1253 C CA . TRP A 1 160 ? 26.587 1.751 22.659 1.00 31.38 243 TRP A CA 1
ATOM 1254 C C . TRP A 1 160 ? 27.100 0.385 22.168 1.00 35.73 243 TRP A C 1
ATOM 1255 O O . TRP A 1 160 ? 28.269 0.048 22.355 1.00 34.90 243 TRP A O 1
ATOM 1266 N N . ASN A 1 161 ? 26.218 -0.373 21.510 1.00 35.33 244 ASN A N 1
ATOM 1267 C CA . ASN A 1 161 ? 26.527 -1.708 20.978 1.00 35.60 244 ASN A CA 1
ATOM 1268 C C . ASN A 1 161 ? 27.759 -1.712 20.078 1.00 36.85 244 ASN A C 1
ATOM 1269 O O . ASN A 1 161 ? 28.644 -2.547 20.240 1.00 36.22 244 ASN A O 1
ATOM 1274 N N . MET A 1 162 ? 27.822 -0.771 19.136 0.86 35.52 245 MET A N 1
ATOM 1275 C CA . MET A 1 162 ? 28.897 -0.772 18.145 1.00 33.16 245 MET A CA 1
ATOM 1276 C C . MET A 1 162 ? 30.195 -0.154 18.644 1.00 33.87 245 MET A C 1
ATOM 1277 O O . MET A 1 162 ? 31.254 -0.387 18.053 1.00 34.38 245 MET A O 1
ATOM 1282 N N . PHE A 1 163 ? 30.120 0.624 19.727 1.00 33.18 246 PHE A N 1
ATOM 1283 C CA . PHE A 1 163 ? 31.331 1.198 20.322 1.00 35.96 246 PHE A CA 1
ATOM 1284 C C . PHE A 1 163 ? 32.394 0.160 20.723 1.00 36.08 246 PHE A C 1
ATOM 1285 O O . PHE A 1 163 ? 33.596 0.399 20.579 1.00 33.80 246 PHE A O 1
ATOM 1293 N N . LEU A 1 164 ? 31.949 -0.992 21.218 1.00 37.81 247 LEU A N 1
ATOM 1294 C CA . LEU A 1 164 ? 32.875 -2.054 21.611 1.00 37.54 247 LEU A CA 1
ATOM 1295 C C . LEU A 1 164 ? 33.732 -2.521 20.422 1.00 36.72 247 LEU A C 1
ATOM 1296 O O . LEU A 1 164 ? 34.955 -2.640 20.529 1.00 39.95 247 LEU A O 1
ATOM 1301 N N . ASN A 1 165 ? 33.094 -2.774 19.288 1.00 36.01 248 ASN A N 1
ATOM 1302 C CA . ASN A 1 165 ? 33.815 -3.175 18.083 1.00 38.88 248 ASN A CA 1
ATOM 1303 C C . ASN A 1 165 ? 34.750 -2.068 17.611 1.00 37.34 248 ASN A C 1
ATOM 1304 O O . ASN A 1 165 ? 35.916 -2.296 17.300 1.00 38.90 248 ASN A O 1
ATOM 1309 N N . PHE A 1 166 ? 34.219 -0.858 17.565 1.00 38.57 249 PHE A N 1
ATOM 1310 C CA . PHE A 1 166 ? 35.024 0.324 17.302 1.00 40.30 249 PHE A CA 1
ATOM 1311 C C . PHE A 1 166 ? 36.355 0.304 18.077 1.00 40.61 249 PHE A C 1
ATOM 1312 O O . PHE A 1 166 ? 37.435 0.375 17.484 1.00 41.39 249 PHE A O 1
ATOM 1320 N N . THR A 1 167 ? 36.276 0.194 19.403 1.00 39.36 250 THR A N 1
ATOM 1321 C CA . THR A 1 167 ? 37.485 0.152 20.246 1.00 42.53 250 THR A CA 1
ATOM 1322 C C . THR A 1 167 ? 38.449 -0.979 19.865 1.00 40.77 250 THR A C 1
ATOM 1323 O O . THR A 1 167 ? 39.651 -0.868 20.088 1.00 46.57 250 THR A O 1
ATOM 1327 N N . GLN A 1 168 ? 37.918 -2.055 19.289 1.00 42.27 251 GLN A N 1
ATOM 1328 C CA . GLN A 1 168 ? 38.728 -3.187 18.831 1.00 43.08 251 GLN A CA 1
ATOM 1329 C C . GLN A 1 168 ? 39.327 -2.971 17.443 1.00 49.42 251 GLN A C 1
ATOM 1330 O O . GLN A 1 168 ? 40.422 -3.455 17.152 1.00 50.60 251 GLN A O 1
ATOM 1336 N N . VAL A 1 169 ? 38.602 -2.265 16.580 1.00 42.40 252 VAL A N 1
ATOM 1337 C CA . VAL A 1 169 ? 39.068 -2.053 15.216 1.00 43.66 252 VAL A CA 1
ATOM 1338 C C . VAL A 1 169 ? 40.194 -1.022 15.144 1.00 50.29 252 VAL A C 1
ATOM 1339 O O . VAL A 1 169 ? 41.237 -1.266 14.524 1.00 53.77 252 VAL A O 1
ATOM 1343 N N . ILE A 1 170 ? 40.000 0.119 15.797 1.00 45.46 253 ILE A N 1
ATOM 1344 C CA . ILE A 1 170 ? 40.877 1.256 15.569 1.00 55.85 253 ILE A CA 1
ATOM 1345 C C . ILE A 1 170 ? 41.685 1.703 16.785 1.00 64.66 253 ILE A C 1
ATOM 1346 O O . ILE A 1 170 ? 41.323 1.431 17.932 1.00 62.48 253 ILE A O 1
ATOM 1351 N N . GLY A 1 171 ? 42.776 2.415 16.516 1.00 73.03 254 GLY A N 1
ATOM 1352 C CA . GLY A 1 171 ? 43.570 3.028 17.567 1.00 73.14 254 GLY A CA 1
ATOM 1353 C C . GLY A 1 171 ? 44.593 2.093 18.189 1.00 79.08 254 GLY A C 1
ATOM 1354 O O . GLY A 1 171 ? 44.402 0.870 18.210 1.00 78.08 254 GLY A O 1
ATOM 1355 N N . PRO A 1 172 ? 45.675 2.667 18.739 1.00 75.75 255 PRO A N 1
ATOM 1356 C CA . PRO A 1 172 ? 45.869 4.112 18.950 1.00 74.19 255 PRO A CA 1
ATOM 1357 C C . PRO A 1 172 ? 46.059 4.941 17.675 1.00 74.18 255 PRO A C 1
ATOM 1358 O O . PRO A 1 172 ? 45.833 6.161 17.692 1.00 68.26 255 PRO A O 1
ATOM 1362 N N . ASP A 1 173 ? 46.466 4.283 16.593 1.00 73.49 256 ASP A N 1
ATOM 1363 C CA . ASP A 1 173 ? 46.873 4.970 15.364 1.00 72.01 256 ASP A CA 1
ATOM 1364 C C . ASP A 1 173 ? 45.732 5.625 14.562 1.00 71.85 256 ASP A C 1
ATOM 1365 O O . ASP A 1 173 ? 45.942 6.650 13.894 1.00 67.78 256 ASP A O 1
ATOM 1370 N N . LEU A 1 174 ? 44.536 5.037 14.629 1.00 68.73 257 LEU A N 1
ATOM 1371 C CA . LEU A 1 174 ? 43.410 5.466 13.792 1.00 64.27 257 LEU A CA 1
ATOM 1372 C C . LEU A 1 174 ? 43.573 4.992 12.352 1.00 60.09 257 LEU A C 1
ATOM 1373 O O . LEU A 1 174 ? 42.822 5.407 11.470 1.00 59.52 257 LEU A O 1
ATOM 1378 N N . SER A 1 175 ? 44.558 4.132 12.110 1.00 58.13 258 SER A N 1
ATOM 1379 C CA . SER A 1 175 ? 44.915 3.772 10.742 1.00 59.31 258 SER A CA 1
ATOM 1380 C C . SER A 1 175 ? 43.835 2.930 10.062 1.00 61.49 258 SER A C 1
ATOM 1381 O O . SER A 1 175 ? 43.762 2.893 8.829 1.00 59.51 258 SER A O 1
ATOM 1384 N N . ASN A 1 176 ? 42.990 2.276 10.863 1.00 57.62 259 ASN A N 1
ATOM 1385 C CA . ASN A 1 176 ? 41.940 1.410 10.328 1.00 53.25 259 ASN A CA 1
ATOM 1386 C C . ASN A 1 176 ? 40.578 2.094 10.248 1.00 51.43 259 ASN A C 1
ATOM 1387 O O . ASN A 1 176 ? 39.582 1.454 9.918 1.00 51.62 259 ASN A O 1
ATOM 1392 N N . TYR A 1 177 ? 40.529 3.387 10.551 1.00 51.96 260 TYR A N 1
ATOM 1393 C CA . TYR A 1 177 ? 39.269 4.124 10.459 1.00 51.30 260 TYR A CA 1
ATOM 1394 C C . TYR A 1 177 ? 38.928 4.549 9.029 1.00 52.11 260 TYR A C 1
ATOM 1395 O O . TYR A 1 177 ? 39.743 5.172 8.345 1.00 52.92 260 TYR A O 1
ATOM 1404 N N . SER A 1 178 ? 37.716 4.223 8.591 1.00 49.37 261 SER A N 1
ATOM 1405 C CA . SER A 1 178 ? 37.210 4.725 7.320 1.00 48.81 261 SER A CA 1
ATOM 1406 C C . SER A 1 178 ? 35.947 5.555 7.515 1.00 45.88 261 SER A C 1
ATOM 1407 O O . SER A 1 178 ? 34.953 5.071 8.043 1.00 44.25 261 SER A O 1
ATOM 1410 N N . GLU A 1 179 ? 35.997 6.812 7.089 1.00 44.46 262 GLU A N 1
ATOM 1411 C CA . GLU A 1 179 ? 34.829 7.682 7.141 1.00 49.89 262 GLU A CA 1
ATOM 1412 C C . GLU A 1 179 ? 33.669 7.091 6.349 1.00 50.29 262 GLU A C 1
ATOM 1413 O O . GLU A 1 179 ? 32.503 7.423 6.591 1.00 50.24 262 GLU A O 1
ATOM 1419 N N . ASP A 1 180 ? 34.001 6.208 5.408 1.00 48.69 263 ASP A N 1
ATOM 1420 C CA . ASP A 1 180 ? 33.009 5.572 4.540 1.00 48.03 263 ASP A CA 1
ATOM 1421 C C . ASP A 1 180 ? 32.234 4.408 5.179 1.00 50.23 263 ASP A C 1
ATOM 1422 O O . ASP A 1 180 ? 31.169 4.016 4.685 1.00 46.41 263 ASP A O 1
ATOM 1427 N N . GLU A 1 181 ? 32.758 3.884 6.285 1.00 45.83 264 GLU A N 1
ATOM 1428 C CA . GLU A 1 181 ? 32.154 2.743 6.967 1.00 45.13 264 GLU A CA 1
ATOM 1429 C C . GLU A 1 181 ? 30.878 3.143 7.723 1.00 42.13 264 GLU A C 1
ATOM 1430 O O . GLU A 1 181 ? 30.740 4.272 8.204 1.00 45.41 264 GLU A O 1
ATOM 1436 N N . ALA A 1 182 ? 29.939 2.207 7.811 1.00 42.30 265 ALA A N 1
ATOM 1437 C CA . ALA A 1 182 ? 28.644 2.453 8.455 1.00 40.98 265 ALA A CA 1
ATOM 1438 C C . ALA A 1 182 ? 28.721 2.432 9.999 1.00 39.25 265 ALA A C 1
ATOM 1439 O O . ALA A 1 182 ? 27.961 1.704 10.662 1.00 34.71 265 ALA A O 1
ATOM 1441 N N . TRP A 1 183 ? 29.641 3.221 10.558 1.00 37.36 266 TRP A N 1
ATOM 1442 C CA . TRP A 1 183 ? 29.703 3.443 12.000 1.00 37.58 266 TRP A CA 1
ATOM 1443 C C . TRP A 1 183 ? 28.624 4.461 12.363 1.00 35.25 266 TRP A C 1
ATOM 1444 O O . TRP A 1 183 ? 28.259 5.278 11.522 1.00 38.45 266 TRP A O 1
ATOM 1455 N N . PRO A 1 184 ? 28.103 4.426 13.608 1.00 36.13 267 PRO A N 1
ATOM 1456 C CA . PRO A 1 184 ? 27.205 5.538 13.940 1.00 37.68 267 PRO A CA 1
ATOM 1457 C C . PRO A 1 184 ? 27.954 6.835 13.686 1.00 37.15 267 PRO A C 1
ATOM 1458 O O . PRO A 1 184 ? 29.166 6.873 13.879 1.00 37.59 267 PRO A O 1
ATOM 1462 N N . SER A 1 185 ? 27.258 7.864 13.218 1.00 42.03 268 SER A N 1
ATOM 1463 C CA . SER A 1 185 ? 27.924 9.084 12.765 1.00 41.46 268 SER A CA 1
ATOM 1464 C C . SER A 1 185 ? 28.673 9.782 13.891 1.00 38.02 268 SER A C 1
ATOM 1465 O O . SER A 1 185 ? 29.663 10.474 13.651 1.00 40.79 268 SER A O 1
ATOM 1468 N N . LEU A 1 186 ? 28.212 9.589 15.122 1.00 37.21 269 LEU A N 1
ATOM 1469 C CA . LEU A 1 186 ? 28.946 10.102 16.275 1.00 38.56 269 LEU A CA 1
ATOM 1470 C C . LEU A 1 186 ? 30.432 9.683 16.290 1.00 39.78 269 LEU A C 1
ATOM 1471 O O . LEU A 1 186 ? 31.295 10.451 16.726 1.00 40.97 269 LEU A O 1
ATOM 1476 N N . PHE A 1 187 ? 30.736 8.474 15.824 1.00 36.99 270 PHE A N 1
ATOM 1477 C CA . PHE A 1 187 ? 32.125 8.028 15.786 1.00 37.56 270 PHE A CA 1
ATOM 1478 C C . PHE A 1 187 ? 32.960 8.910 14.851 1.00 41.83 270 PHE A C 1
ATOM 1479 O O . PHE A 1 187 ? 34.113 9.216 15.149 1.00 45.14 270 PHE A O 1
ATOM 1487 N N . ASP A 1 188 ? 32.373 9.326 13.730 1.00 42.71 271 ASP A N 1
ATOM 1488 C CA . ASP A 1 188 ? 33.058 10.210 12.782 1.00 45.70 271 ASP A CA 1
ATOM 1489 C C . ASP A 1 188 ? 33.276 11.610 13.369 1.00 44.51 271 ASP A C 1
ATOM 1490 O O . ASP A 1 188 ? 34.357 12.191 13.236 1.00 42.88 271 ASP A O 1
ATOM 1495 N N . THR A 1 189 ? 32.240 12.141 14.012 1.00 40.87 272 THR A N 1
ATOM 1496 C CA . THR A 1 189 ? 32.343 13.401 14.737 1.00 41.93 272 THR A CA 1
ATOM 1497 C C . THR A 1 189 ? 33.517 13.366 15.718 1.00 45.91 272 THR A C 1
ATOM 1498 O O . THR A 1 189 ? 34.208 14.371 15.926 1.00 48.53 272 THR A O 1
ATOM 1502 N N . PHE A 1 190 ? 33.727 12.199 16.321 1.00 44.19 273 PHE A N 1
ATOM 1503 C CA . PHE A 1 190 ? 34.779 12.017 17.305 1.00 46.81 273 PHE A CA 1
ATOM 1504 C C . PHE A 1 190 ? 36.136 11.954 16.638 1.00 45.15 273 PHE A C 1
ATOM 1505 O O . PHE A 1 190 ? 37.094 12.545 17.112 1.00 48.27 273 PHE A O 1
ATOM 1513 N N . VAL A 1 191 ? 36.225 11.217 15.544 1.00 45.31 274 VAL A N 1
ATOM 1514 C CA . VAL A 1 191 ? 37.494 11.097 14.852 1.00 47.87 274 VAL A CA 1
ATOM 1515 C C . VAL A 1 191 ? 37.987 12.472 14.387 1.00 51.95 274 VAL A C 1
ATOM 1516 O O . VAL A 1 191 ? 39.173 12.783 14.492 1.00 51.37 274 VAL A O 1
ATOM 1520 N N . GLU A 1 192 ? 37.069 13.299 13.894 1.00 50.25 275 GLU A N 1
ATOM 1521 C CA . GLU A 1 192 ? 37.418 14.654 13.478 1.00 55.53 275 GLU A CA 1
ATOM 1522 C C . GLU A 1 192 ? 37.927 15.437 14.682 1.00 56.75 275 GLU A C 1
ATOM 1523 O O . GLU A 1 192 ? 39.053 15.946 14.677 1.00 52.45 275 GLU A O 1
ATOM 1529 N N . TRP A 1 193 ? 37.088 15.517 15.712 1.00 53.13 276 TRP A N 1
ATOM 1530 C CA . TRP A 1 193 ? 37.454 16.162 16.966 1.00 52.47 276 TRP A CA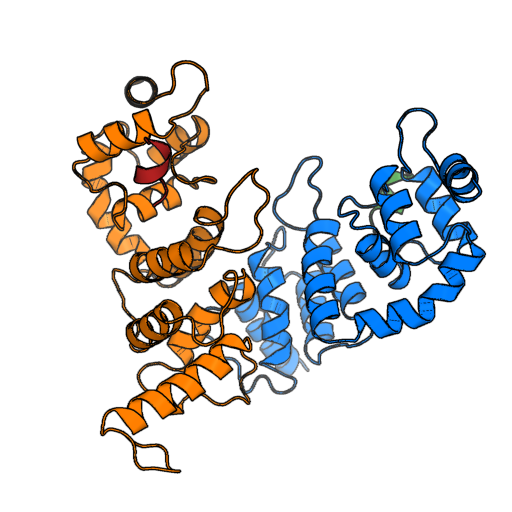 1
ATOM 1531 C C . TRP A 1 193 ? 38.810 15.691 17.490 1.00 53.51 276 TRP A C 1
ATOM 1532 O O . TRP A 1 193 ? 39.580 16.473 18.047 1.00 57.95 276 TRP A O 1
ATOM 1543 N N . GLU A 1 194 ? 39.098 14.411 17.304 1.00 52.93 277 GLU A N 1
ATOM 1544 C CA . GLU A 1 194 ? 40.327 13.828 17.818 1.00 55.44 277 GLU A CA 1
ATOM 1545 C C . GLU A 1 194 ? 41.520 14.139 16.916 1.00 62.62 277 GLU A C 1
ATOM 1546 O O . GLU A 1 194 ? 42.661 14.200 17.384 1.00 65.47 277 GLU A O 1
ATOM 1552 N N . MET A 1 195 ? 41.260 14.324 15.624 1.00 61.52 278 MET A N 1
ATOM 1553 C CA . MET A 1 195 ? 42.288 14.823 14.706 1.00 65.55 278 MET A CA 1
ATOM 1554 C C . MET A 1 195 ? 42.653 16.270 15.046 1.00 62.94 278 MET A C 1
ATOM 1555 O O . MET A 1 195 ? 43.824 16.640 15.066 1.00 64.86 278 MET A O 1
ATOM 1560 N N . GLU A 1 196 ? 41.642 17.085 15.317 1.00 60.00 279 GLU A N 1
ATOM 1561 C CA . GLU A 1 196 ? 41.878 18.475 15.672 1.00 67.15 279 GLU A CA 1
ATOM 1562 C C . GLU A 1 196 ? 42.697 18.606 16.952 1.00 72.95 279 GLU A C 1
ATOM 1563 O O . GLU A 1 196 ? 43.605 19.438 17.021 1.00 77.57 279 GLU A O 1
ATOM 1569 N N . ARG A 1 197 ? 42.390 17.801 17.967 1.00 67.74 280 ARG A N 1
ATOM 1570 C CA . ARG A 1 197 ? 43.126 17.933 19.218 1.00 70.75 280 ARG A CA 1
ATOM 1571 C C . ARG A 1 197 ? 44.572 17.466 19.082 1.00 69.53 280 ARG A C 1
ATOM 1572 O O . ARG A 1 197 ? 45.459 18.003 19.734 1.00 73.98 280 ARG A O 1
ATOM 1580 N N . ARG A 1 198 ? 44.816 16.485 18.225 1.00 68.70 281 ARG A N 1
ATOM 1581 C CA . ARG A 1 198 ? 46.190 16.090 17.943 1.00 70.65 281 ARG A CA 1
ATOM 1582 C C . ARG A 1 198 ? 46.961 17.224 17.261 1.00 80.54 281 ARG A C 1
ATOM 1583 O O . ARG A 1 198 ? 48.149 17.431 17.537 1.00 84.57 281 ARG A O 1
ATOM 1591 N N . LYS A 1 199 ? 46.279 17.963 16.386 1.00 76.02 282 LYS A N 1
ATOM 1592 C CA . LYS A 1 199 ? 46.852 19.164 15.781 1.00 76.85 282 LYS A CA 1
ATOM 1593 C C . LYS A 1 199 ? 47.189 20.193 16.862 1.00 80.30 282 LYS A C 1
ATOM 1594 O O . LYS A 1 199 ? 48.365 20.469 17.115 1.00 82.15 282 LYS A O 1
ATOM 1596 N N . ARG A 1 200 ? 46.160 20.741 17.510 1.00 79.17 283 ARG A N 1
ATOM 1597 C CA . ARG A 1 200 ? 46.354 21.710 18.591 1.00 76.90 283 ARG A CA 1
ATOM 1598 C C . ARG A 1 200 ? 47.308 21.209 19.686 1.00 81.00 283 ARG A C 1
ATOM 1599 O O . ARG A 1 200 ? 47.660 21.964 20.592 1.00 82.94 283 ARG A O 1
ATOM 1601 N N . GLU A 1 201 ? 47.725 19.946 19.611 1.00 76.99 284 GLU A N 1
ATOM 1602 C CA . GLU A 1 201 ? 48.711 19.421 20.557 1.00 79.63 284 GLU A CA 1
ATOM 1603 C C . GLU A 1 201 ? 50.124 19.494 19.979 1.00 80.75 284 GLU A C 1
ATOM 1604 O O . GLU A 1 201 ? 50.749 18.472 19.699 1.00 82.24 284 GLU A O 1
ATOM 1606 N N . GLN B 1 6 ? -9.602 13.873 9.676 1.00 44.58 89 GLN B N 1
ATOM 1607 C CA . GLN B 1 6 ? -10.876 13.141 9.699 1.00 46.80 89 GLN B CA 1
ATOM 1608 C C . GLN B 1 6 ? -10.858 11.911 8.779 1.00 51.10 89 GLN B C 1
ATOM 1609 O O . GLN B 1 6 ? -11.329 10.819 9.159 1.00 47.83 89 GLN B O 1
ATOM 1611 N N . ARG B 1 7 ? -10.326 12.082 7.567 1.00 43.43 90 ARG B N 1
ATOM 1612 C CA . ARG B 1 7 ? -10.163 10.945 6.676 1.00 38.79 90 ARG B CA 1
ATOM 1613 C C . ARG B 1 7 ? -9.214 9.943 7.328 1.00 40.83 90 ARG B C 1
ATOM 1614 O O . ARG B 1 7 ? -9.442 8.737 7.295 1.00 42.54 90 ARG B O 1
ATOM 1622 N N .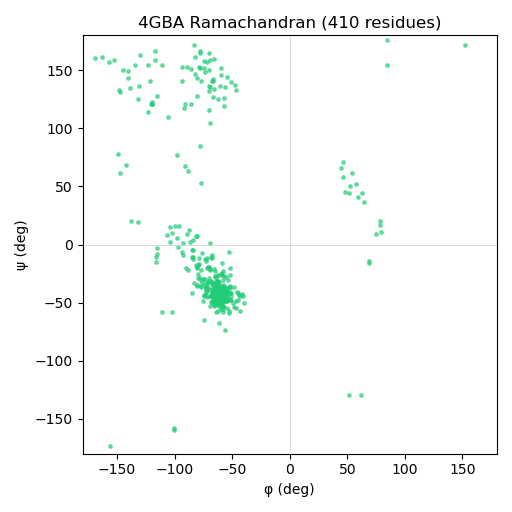 LEU B 1 8 ? -8.155 10.466 7.937 1.00 38.77 91 LE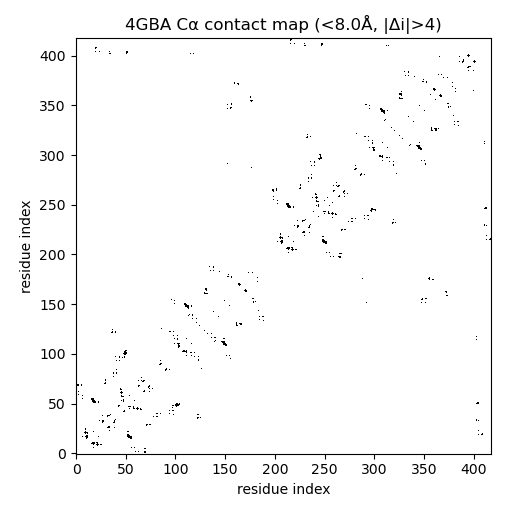U B N 1
ATOM 1623 C CA . LEU B 1 8 ? -7.137 9.651 8.568 1.00 40.68 91 LEU B CA 1
ATOM 1624 C C . LEU B 1 8 ? -7.718 8.834 9.726 1.00 43.00 91 LEU B C 1
ATOM 1625 O O . LEU B 1 8 ? -7.396 7.663 9.887 1.00 40.95 91 LEU B O 1
ATOM 1630 N N . GLU B 1 9 ? -8.575 9.457 10.526 1.00 44.84 92 GLU B N 1
ATOM 1631 C CA . GLU B 1 9 ? -9.335 8.742 11.546 1.00 41.93 92 GLU B CA 1
ATOM 1632 C C . GLU B 1 9 ? -10.170 7.597 10.953 1.00 44.02 92 GLU B C 1
ATOM 1633 O O . GLU B 1 9 ? -10.160 6.487 11.483 1.00 44.78 92 GLU B O 1
ATOM 1639 N N . GLU B 1 10 ? -10.897 7.868 9.865 1.00 41.69 93 GLU B N 1
ATOM 1640 C CA . GLU B 1 10 ? -11.703 6.841 9.193 1.00 40.85 93 GLU B CA 1
ATOM 1641 C C . GLU B 1 10 ? -10.856 5.721 8.579 1.00 39.09 93 GLU B C 1
ATOM 1642 O O . GLU B 1 10 ? -11.252 4.555 8.587 1.00 36.80 93 GLU B O 1
ATOM 1644 N N . LEU B 1 11 ? -9.705 6.091 8.024 1.00 37.92 94 LEU B N 1
ATOM 1645 C CA . LEU B 1 11 ? -8.765 5.132 7.456 1.00 36.71 94 LEU B CA 1
ATOM 1646 C C . LEU B 1 11 ? -8.278 4.166 8.531 1.00 38.00 94 LEU B C 1
ATOM 1647 O O . LEU B 1 11 ? -8.211 2.961 8.303 1.00 38.05 94 LEU B O 1
ATOM 1652 N N . PHE B 1 12 ? -7.941 4.704 9.701 1.00 36.84 95 PHE B N 1
ATOM 1653 C CA . PHE B 1 12 ? -7.490 3.895 10.832 1.00 33.60 95 PHE B CA 1
ATOM 1654 C C . PHE B 1 12 ? -8.556 2.915 11.307 1.00 36.99 95 PHE B C 1
ATOM 1655 O O . PHE B 1 12 ? -8.281 1.731 11.502 1.00 32.56 95 PHE B O 1
ATOM 1663 N N . ARG B 1 13 ? -9.770 3.425 11.501 1.00 38.75 96 ARG B N 1
ATOM 1664 C CA . ARG B 1 13 ? -10.854 2.640 12.078 0.66 41.01 96 ARG B CA 1
ATOM 1665 C C . ARG B 1 13 ? -11.246 1.510 11.127 1.00 39.96 96 ARG B C 1
ATOM 1666 O O . ARG B 1 13 ? -11.816 0.498 11.531 1.00 39.82 96 ARG B O 1
ATOM 1668 N N . ARG B 1 14 ? -10.908 1.688 9.859 1.00 37.33 97 ARG B N 1
ATOM 1669 C CA . ARG B 1 14 ? -11.159 0.678 8.840 1.00 40.43 97 ARG B CA 1
ATOM 1670 C C . ARG B 1 14 ? -10.364 -0.620 9.084 1.00 43.72 97 ARG B C 1
ATOM 1671 O O . ARG B 1 14 ? -10.850 -1.709 8.790 1.00 40.47 97 ARG B O 1
ATOM 1679 N N . TYR B 1 15 ? -9.159 -0.497 9.644 1.00 39.20 98 TYR B N 1
ATOM 1680 C CA . TYR B 1 15 ? -8.268 -1.640 9.850 1.00 37.20 98 TYR B CA 1
ATOM 1681 C C . TYR B 1 15 ? -8.016 -1.917 11.329 1.00 39.22 98 TYR B C 1
ATOM 1682 O O . TYR B 1 15 ? -7.403 -2.921 11.691 1.00 39.34 98 TYR B O 1
ATOM 1691 N N . LYS B 1 16 ? -8.485 -1.013 12.178 1.00 39.03 99 LYS B N 1
ATOM 1692 C CA . LYS B 1 16 ? -8.305 -1.131 13.614 1.00 38.32 99 LYS B CA 1
ATOM 1693 C C . LYS B 1 16 ? -8.940 -2.407 14.152 1.00 46.19 99 LYS B C 1
ATOM 1694 O O . LYS B 1 16 ? -9.911 -2.923 13.589 1.00 41.49 99 LYS B O 1
ATOM 1700 N N . ASP B 1 17 ? -8.375 -2.905 15.248 1.00 48.31 100 ASP B N 1
ATOM 1701 C CA . ASP B 1 17 ? -8.920 -4.044 15.966 1.00 47.08 100 ASP B CA 1
ATOM 1702 C C . ASP B 1 17 ? -10.170 -3.644 16.750 1.00 49.78 100 ASP B C 1
ATOM 1703 O O . ASP B 1 17 ? -10.312 -2.499 17.164 1.00 50.91 100 ASP B O 1
ATOM 1708 N N . GLU B 1 18 ? -11.072 -4.595 16.964 1.00 56.36 101 GLU B N 1
ATOM 1709 C CA . GLU B 1 18 ? -12.330 -4.311 17.653 1.00 55.81 101 GLU B CA 1
ATOM 1710 C C . GLU B 1 18 ? -12.103 -3.908 19.104 1.00 55.14 101 GLU B C 1
ATOM 1711 O O . GLU B 1 18 ? -12.902 -3.173 19.677 1.00 56.99 101 GLU B O 1
ATOM 1713 N N . ARG B 1 19 ? -11.010 -4.383 19.691 1.00 52.28 102 ARG B N 1
ATOM 1714 C CA . ARG B 1 19 ? -10.762 -4.165 21.108 1.00 53.91 102 ARG B CA 1
ATOM 1715 C C . ARG B 1 19 ? -9.590 -3.206 21.373 1.00 56.71 102 ARG B C 1
ATOM 1716 O O . ARG B 1 19 ? -9.769 -2.177 22.019 1.00 64.46 102 ARG B O 1
ATOM 1718 N N . GLU B 1 20 ? -8.399 -3.532 20.879 1.00 52.47 103 GLU B N 1
ATOM 1719 C CA . GLU B 1 20 ? -7.232 -2.673 21.089 1.00 50.49 103 GLU B CA 1
ATOM 1720 C C . GLU B 1 20 ? -7.298 -1.374 20.254 1.00 50.08 103 GLU B C 1
ATOM 1721 O O . GLU B 1 20 ? -7.996 -1.298 19.253 1.00 51.54 103 GLU B O 1
ATOM 1727 N N . ASP B 1 21 ? -6.586 -0.344 20.689 1.00 49.36 104 ASP B N 1
ATOM 1728 C CA . ASP B 1 21 ? -6.472 0.877 19.902 1.00 49.46 104 ASP B CA 1
ATOM 1729 C C . ASP B 1 21 ? -5.277 0.752 18.949 1.00 48.17 104 ASP B C 1
ATOM 1730 O O . ASP B 1 21 ? -4.296 1.496 19.053 1.00 39.89 104 ASP B O 1
ATOM 1735 N N . ALA B 1 22 ? -5.374 -0.210 18.032 1.00 44.71 105 ALA B N 1
ATOM 1736 C CA . ALA B 1 22 ? -4.272 -0.543 17.146 1.00 39.51 105 ALA B CA 1
ATOM 1737 C C . ALA B 1 22 ? -4.754 -1.344 15.960 1.00 41.30 105 ALA B C 1
ATOM 1738 O O . ALA B 1 22 ? -5.838 -1.930 15.988 1.00 42.17 105 ALA B O 1
ATOM 1740 N N . ILE B 1 23 ? -3.929 -1.365 14.919 1.00 40.82 106 ILE B N 1
ATOM 1741 C CA . ILE B 1 23 ? -4.089 -2.288 13.810 1.00 37.17 106 ILE B CA 1
ATOM 1742 C C . ILE B 1 23 ? -3.262 -3.529 14.107 1.00 36.81 106 ILE B C 1
ATOM 1743 O O . ILE B 1 23 ? -2.038 -3.442 14.255 1.00 36.43 106 ILE B O 1
ATOM 1748 N N . LEU B 1 24 ? -3.931 -4.675 14.240 1.00 41.78 107 LEU B N 1
ATOM 1749 C CA . LEU B 1 24 ? -3.236 -5.941 14.472 1.00 39.46 107 LEU B CA 1
ATOM 1750 C C . LEU B 1 24 ? -3.139 -6.721 13.146 1.00 39.46 107 LEU B C 1
ATOM 1751 O O . LEU B 1 24 ? -3.257 -6.130 12.074 1.00 38.07 107 LEU B O 1
ATOM 1756 N N . GLU B 1 25 ? -2.923 -8.030 13.201 1.00 39.77 108 GLU B N 1
ATOM 1757 C CA . GLU B 1 25 ? -2.626 -8.781 11.975 1.00 42.41 108 GLU B CA 1
ATOM 1758 C C . GLU B 1 25 ? -3.756 -8.812 10.939 1.00 39.03 108 GLU B C 1
ATOM 1759 O O . GLU B 1 25 ? -3.497 -8.674 9.747 1.00 35.53 108 GLU B O 1
ATOM 1765 N N . GLU B 1 26 ? -4.995 -8.989 11.389 1.00 38.56 109 GLU B N 1
ATOM 1766 C CA . GLU B 1 26 ? -6.136 -9.029 10.481 1.00 36.97 109 GLU B CA 1
ATOM 1767 C C . GLU B 1 26 ? -6.237 -7.721 9.697 1.00 36.41 109 GLU B C 1
ATOM 1768 O O . GLU B 1 26 ? -6.346 -7.728 8.469 1.00 32.69 109 GLU B O 1
ATOM 1774 N N . GLY B 1 27 ? -6.202 -6.599 10.416 1.00 35.90 110 GLY B N 1
ATOM 1775 C CA . GLY B 1 27 ? -6.279 -5.289 9.796 1.00 32.70 110 GLY B CA 1
ATOM 1776 C C . GLY B 1 27 ? -5.058 -5.018 8.931 1.00 35.37 110 GLY B C 1
ATOM 1777 O O . GLY B 1 27 ? -5.152 -4.408 7.860 1.00 34.42 110 GLY B O 1
ATOM 1778 N N . MET B 1 28 ? -3.899 -5.476 9.394 1.00 31.34 111 MET B N 1
ATOM 1779 C CA . MET B 1 28 ? -2.660 -5.255 8.663 1.00 31.76 111 MET B CA 1
ATOM 1780 C C . MET B 1 28 ? -2.731 -5.906 7.276 1.00 32.59 111 MET B C 1
ATOM 1781 O O . MET B 1 28 ? -2.273 -5.340 6.277 1.00 33.88 111 MET B O 1
ATOM 1786 N N . GLU B 1 29 ? -3.320 -7.097 7.228 1.00 33.56 112 GLU B N 1
ATOM 1787 C CA . GLU B 1 29 ? -3.452 -7.853 5.987 1.00 33.53 112 GLU B CA 1
ATOM 1788 C C . GLU B 1 29 ? -4.379 -7.107 5.019 1.00 29.77 112 GLU B C 1
ATOM 1789 O O . GLU B 1 29 ? -4.067 -6.943 3.845 1.00 30.31 112 GLU B O 1
ATOM 1795 N N . ARG B 1 30 ? -5.509 -6.639 5.533 1.00 31.58 113 ARG B N 1
ATOM 1796 C CA . ARG B 1 30 ? -6.450 -5.841 4.740 1.00 35.22 113 ARG B CA 1
ATOM 1797 C C . ARG B 1 30 ? -5.825 -4.549 4.219 1.00 31.06 113 ARG B C 1
ATOM 1798 O O . ARG B 1 30 ? -6.071 -4.138 3.080 1.00 30.39 113 ARG B O 1
ATOM 1806 N N . PHE B 1 31 ? -4.991 -3.934 5.049 1.00 29.92 114 PHE B N 1
ATOM 1807 C CA . PHE B 1 31 ? -4.332 -2.677 4.711 1.00 31.38 114 PHE B CA 1
ATOM 1808 C C . PHE B 1 31 ? -3.354 -2.836 3.536 1.00 31.05 114 PHE B C 1
ATOM 1809 O O . PHE B 1 31 ? -3.410 -2.086 2.553 1.00 34.74 114 PHE B O 1
ATOM 1817 N N . CYS B 1 32 ? -2.458 -3.811 3.636 1.00 31.89 115 CYS B N 1
ATOM 1818 C CA . CYS B 1 32 ? -1.555 -4.136 2.531 1.00 33.66 115 CYS B CA 1
ATOM 1819 C C . CYS B 1 32 ? -2.337 -4.552 1.279 1.00 32.39 115 CYS B C 1
ATOM 1820 O O . CYS B 1 32 ? -1.947 -4.230 0.160 1.00 30.35 115 CYS B O 1
ATOM 1823 N N . ASN B 1 33 ? -3.428 -5.281 1.469 1.00 30.08 116 ASN B N 1
ATOM 1824 C CA . ASN B 1 33 ? -4.251 -5.661 0.329 1.00 33.11 116 ASN B CA 1
ATOM 1825 C C . ASN B 1 33 ? -4.806 -4.425 -0.403 1.00 31.39 116 ASN B C 1
ATOM 1826 O O . ASN B 1 33 ? -4.667 -4.309 -1.609 1.00 29.76 116 ASN B O 1
ATOM 1831 N N . ASP B 1 34 ? -5.411 -3.496 0.331 1.00 31.70 117 ASP B N 1
ATOM 1832 C CA . ASP B 1 34 ? -5.858 -2.241 -0.272 1.00 30.30 117 ASP B CA 1
ATOM 1833 C C . ASP B 1 34 ? -4.714 -1.478 -0.934 1.00 28.96 117 ASP B C 1
ATOM 1834 O O . ASP B 1 34 ? -4.917 -0.827 -1.949 1.00 29.37 117 ASP B O 1
ATOM 1839 N N . LEU B 1 35 ? -3.518 -1.554 -0.358 1.00 31.28 118 LEU B N 1
ATOM 1840 C CA . LEU B 1 35 ? -2.349 -0.881 -0.932 1.00 29.24 118 LEU B CA 1
ATOM 1841 C C . LEU B 1 35 ? -1.875 -1.591 -2.193 1.00 31.13 118 LEU B C 1
ATOM 1842 O O . LEU B 1 35 ? -1.066 -1.050 -2.951 1.00 26.16 118 LEU B O 1
ATOM 1847 N N . CYS B 1 36 ? -2.378 -2.814 -2.396 1.00 28.41 119 CYS B N 1
ATOM 1848 C CA . CYS B 1 36 ? -1.927 -3.681 -3.479 1.00 29.58 119 CYS B CA 1
ATOM 1849 C C . CYS B 1 36 ? -0.459 -4.102 -3.354 1.00 30.68 119 CYS B C 1
ATOM 1850 O O . CYS B 1 36 ? 0.253 -4.205 -4.356 1.00 30.17 119 CYS B O 1
ATOM 1853 N N . VAL B 1 37 ? -0.010 -4.330 -2.119 1.00 28.87 120 VAL B N 1
ATOM 1854 C CA . VAL B 1 37 ? 1.347 -4.810 -1.870 1.00 31.12 120 VAL B CA 1
ATOM 1855 C C . VAL B 1 37 ? 1.328 -6.152 -1.114 1.00 30.02 120 VAL B C 1
ATOM 1856 O O . VAL B 1 37 ? 0.494 -6.349 -0.234 1.00 26.86 120 VAL B O 1
ATOM 1860 N N . ASP B 1 38 ? 2.233 -7.065 -1.478 1.00 27.65 121 ASP B N 1
ATOM 1861 C CA . ASP B 1 38 ? 2.533 -8.237 -0.652 1.00 29.35 121 ASP B CA 1
ATOM 1862 C C . ASP B 1 38 ? 2.979 -7.765 0.731 1.00 30.76 121 ASP B C 1
ATOM 1863 O O . ASP B 1 38 ? 3.911 -6.967 0.841 1.00 33.13 121 ASP B O 1
ATOM 1868 N N . PRO B 1 39 ? 2.327 -8.261 1.797 1.00 32.76 122 PRO B N 1
ATOM 1869 C CA . PRO B 1 39 ? 2.645 -7.880 3.191 1.00 34.00 122 PRO B CA 1
ATOM 1870 C C . PRO B 1 39 ? 4.122 -8.003 3.595 1.00 31.82 122 PRO B C 1
ATOM 1871 O O . PRO B 1 39 ? 4.530 -7.375 4.574 1.00 30.73 122 PRO B O 1
ATOM 1875 N N . THR B 1 40 ? 4.896 -8.795 2.855 1.00 29.97 123 THR B N 1
ATOM 1876 C CA . THR B 1 40 ? 6.302 -9.032 3.158 1.00 30.21 123 THR B CA 1
ATOM 1877 C C . THR B 1 40 ? 7.270 -8.281 2.235 1.00 29.74 123 THR B C 1
ATOM 1878 O O . THR B 1 40 ? 8.486 -8.432 2.365 1.00 27.49 123 THR B O 1
ATOM 1882 N N . GLU B 1 41 ? 6.758 -7.474 1.305 1.00 30.53 124 GLU B N 1
ATOM 1883 C CA . GLU B 1 41 ? 7.664 -6.753 0.397 1.00 30.26 124 GLU B CA 1
ATOM 1884 C C . GLU B 1 41 ? 8.352 -5.503 0.991 1.00 30.91 124 GLU B C 1
ATOM 1885 O O . GLU B 1 41 ? 7.995 -5.009 2.062 1.00 29.39 124 GLU B O 1
ATOM 1891 N N . PHE B 1 42 ? 9.365 -5.029 0.276 1.00 31.97 125 PHE B N 1
ATOM 1892 C CA . PHE B 1 42 ? 10.254 -3.964 0.731 1.00 34.65 125 PHE B CA 1
ATOM 1893 C C . PHE B 1 42 ? 9.516 -2.670 1.099 1.00 33.49 125 PHE B C 1
ATOM 1894 O O . PHE B 1 42 ? 9.895 -1.986 2.055 1.00 31.78 125 PHE B O 1
AT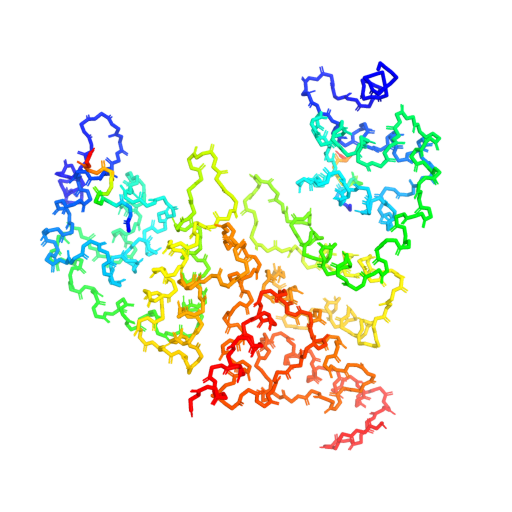OM 1902 N N . ARG B 1 43 ? 8.474 -2.340 0.338 1.00 31.97 126 ARG B N 1
ATOM 1903 C CA . ARG B 1 43 ? 7.703 -1.119 0.573 1.00 32.95 126 ARG B CA 1
ATOM 1904 C C . ARG B 1 43 ? 6.993 -1.139 1.902 1.00 31.62 126 ARG B C 1
ATOM 1905 O O . ARG B 1 43 ? 6.711 -0.087 2.462 1.00 29.89 126 ARG B O 1
ATOM 1913 N N . VAL B 1 44 ? 6.667 -2.340 2.382 1.00 32.77 127 VAL B N 1
ATOM 1914 C CA . VAL B 1 44 ? 5.943 -2.478 3.635 1.00 29.87 127 VAL B CA 1
ATOM 1915 C C . VAL B 1 44 ? 6.920 -2.339 4.779 1.00 28.85 127 VAL B C 1
ATOM 1916 O O . VAL B 1 44 ? 6.590 -1.776 5.820 1.00 29.18 127 VAL B O 1
ATOM 1920 N N . LEU B 1 45 ? 8.134 -2.835 4.570 1.00 28.45 128 LEU B N 1
ATOM 1921 C CA . LEU B 1 45 ? 9.212 -2.547 5.495 1.00 29.03 128 LEU B CA 1
ATOM 1922 C C . LEU B 1 45 ? 9.460 -1.030 5.586 1.00 30.66 128 LEU B C 1
ATOM 1923 O O . LEU B 1 45 ? 9.658 -0.506 6.682 1.00 31.49 128 LEU B O 1
ATOM 1928 N N . LEU B 1 46 ? 9.450 -0.330 4.444 1.00 30.46 129 LEU B N 1
ATOM 1929 C CA . LEU B 1 46 ? 9.636 1.135 4.439 1.00 28.99 129 LEU B CA 1
ATOM 1930 C C . LEU B 1 46 ? 8.501 1.852 5.181 1.00 29.60 129 LEU B C 1
ATOM 1931 O O . LEU B 1 46 ? 8.746 2.818 5.904 1.00 28.98 129 LEU B O 1
ATOM 1936 N N . LEU B 1 47 ? 7.268 1.367 5.033 1.00 27.57 130 LEU B N 1
ATOM 1937 C CA . LEU B 1 47 ? 6.159 1.924 5.807 1.00 26.90 130 LEU B CA 1
ATOM 1938 C C . LEU B 1 47 ? 6.384 1.769 7.293 1.00 27.96 130 LEU B C 1
ATOM 1939 O O . LEU B 1 47 ? 6.311 2.744 8.036 1.00 30.02 130 LEU B O 1
ATOM 1944 N N . ALA B 1 48 ? 6.638 0.533 7.722 1.00 29.81 131 ALA B N 1
ATOM 1945 C CA . ALA B 1 48 ? 6.897 0.240 9.129 1.00 28.03 131 ALA B CA 1
ATOM 1946 C C . ALA B 1 48 ? 7.977 1.185 9.661 1.00 29.14 131 ALA B C 1
ATOM 1947 O O . ALA B 1 48 ? 7.856 1.728 10.751 1.00 26.60 131 ALA B O 1
ATOM 1949 N N . TRP B 1 49 ? 9.032 1.364 8.875 1.00 26.49 132 TRP B N 1
ATOM 1950 C CA . TRP B 1 49 ? 10.115 2.283 9.217 1.00 30.17 132 TRP B CA 1
ATOM 1951 C C . TRP B 1 49 ? 9.643 3.754 9.378 1.00 29.35 132 TRP B C 1
ATOM 1952 O O . TRP B 1 49 ? 9.865 4.357 10.427 1.00 30.05 132 TRP B O 1
ATOM 1963 N N . LYS B 1 50 ? 8.990 4.314 8.355 1.00 24.55 133 LYS B N 1
ATOM 1964 C CA . LYS B 1 50 ? 8.392 5.653 8.455 1.00 30.07 133 LYS B CA 1
ATOM 1965 C C . LYS B 1 50 ? 7.429 5.782 9.636 1.00 29.76 133 LYS B C 1
ATOM 1966 O O . LYS B 1 50 ? 7.410 6.808 10.317 1.00 28.18 133 LYS B O 1
ATOM 1972 N N . PHE B 1 51 ? 6.624 4.746 9.868 1.00 28.43 134 PHE B N 1
ATOM 1973 C CA . PHE B 1 51 ? 5.694 4.754 10.994 1.00 29.84 134 PHE B CA 1
ATOM 1974 C C . PHE B 1 51 ? 6.405 4.493 12.334 1.00 30.67 134 PHE B C 1
ATOM 1975 O O . PHE B 1 51 ? 5.795 4.585 13.391 1.00 33.73 134 PHE B O 1
ATOM 1983 N N . GLN B 1 52 ? 7.692 4.160 12.280 1.00 29.56 135 GLN B N 1
ATOM 1984 C CA . GLN B 1 52 ? 8.435 3.741 13.475 1.00 34.94 135 GLN B CA 1
ATOM 1985 C C . GLN B 1 52 ? 7.719 2.618 14.252 1.00 37.54 135 GLN B C 1
ATOM 1986 O O . GLN B 1 52 ? 7.625 2.664 15.479 1.00 41.40 135 GLN B O 1
ATOM 1992 N N . ALA B 1 53 ? 7.209 1.622 13.529 1.00 36.03 136 ALA B N 1
ATOM 1993 C CA . ALA B 1 53 ? 6.542 0.474 14.140 1.00 39.20 136 ALA B CA 1
ATOM 1994 C C . ALA B 1 53 ? 7.493 -0.333 15.036 1.00 43.03 136 ALA B C 1
ATOM 1995 O O . ALA B 1 53 ? 8.555 -0.762 14.602 1.00 43.44 136 ALA B O 1
ATOM 1997 N N . ALA B 1 54 ? 7.103 -0.539 16.287 1.00 45.78 137 ALA B N 1
ATOM 1998 C CA . ALA B 1 54 ? 7.882 -1.376 17.190 1.00 52.22 137 ALA B CA 1
ATOM 1999 C C . ALA B 1 54 ? 7.794 -2.847 16.743 1.00 51.51 137 ALA B C 1
ATOM 2000 O O . ALA B 1 54 ? 8.809 -3.515 16.498 1.00 47.88 137 ALA B O 1
ATOM 2002 N N . THR B 1 55 ? 6.557 -3.309 16.586 1.00 46.88 138 THR B N 1
ATOM 2003 C CA . THR B 1 55 ? 6.242 -4.722 16.508 1.00 46.09 138 THR B CA 1
ATOM 2004 C C . THR B 1 55 ? 5.674 -5.110 15.150 1.00 40.64 138 THR B C 1
ATOM 2005 O O . THR B 1 55 ? 4.709 -4.517 14.689 1.00 35.96 138 THR B O 1
ATOM 2009 N N . MET B 1 56 ? 6.268 -6.123 14.530 1.00 39.66 139 MET B N 1
ATOM 2010 C CA . MET B 1 56 ? 5.728 -6.703 13.315 1.00 39.31 139 MET B CA 1
ATOM 2011 C C . MET B 1 56 ? 4.235 -6.971 13.418 1.00 40.82 139 MET B C 1
ATOM 2012 O O . MET B 1 56 ? 3.763 -7.521 14.413 1.00 39.28 139 MET B O 1
ATOM 2017 N N . CYS B 1 57 ? 3.505 -6.566 12.381 1.00 37.41 140 CYS B N 1
ATOM 2018 C CA . CYS B 1 57 ? 2.095 -6.899 12.249 1.00 36.36 140 CYS B CA 1
ATOM 2019 C C . CYS B 1 57 ? 1.195 -6.016 13.101 1.00 35.16 140 CYS B C 1
ATOM 2020 O O . CYS B 1 57 ? 0.009 -6.288 13.244 1.00 39.25 140 CYS B O 1
ATOM 2023 N N . LYS B 1 58 ? 1.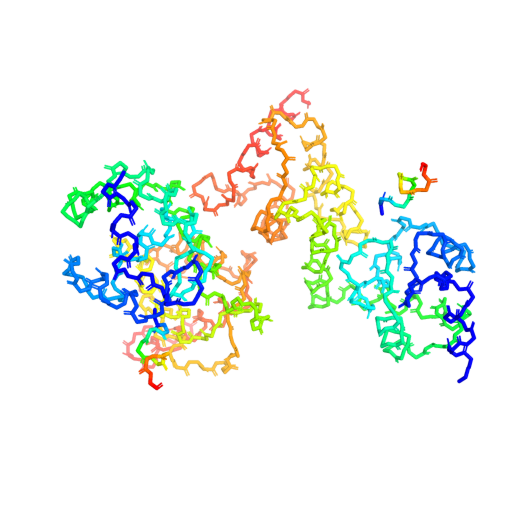759 -4.953 13.665 1.00 36.33 141 LYS B N 1
ATOM 2024 C CA . LYS B 1 58 ? 0.974 -4.020 14.465 1.00 35.85 141 LYS B CA 1
ATOM 2025 C C . LYS B 1 58 ? 1.350 -2.564 14.185 1.00 33.94 141 LYS B C 1
ATOM 2026 O O . LYS B 1 58 ? 2.526 -2.222 14.097 1.00 37.59 141 LYS B O 1
ATOM 2032 N N . PHE B 1 59 ? 0.346 -1.709 14.023 1.00 34.06 142 PHE B N 1
ATOM 2033 C CA . PHE B 1 59 ? 0.538 -0.258 14.117 1.00 29.87 142 PHE B CA 1
ATOM 2034 C C . PHE B 1 59 ? -0.352 0.230 15.240 1.00 32.26 142 PHE B C 1
ATOM 2035 O O . PHE B 1 59 ? -1.571 0.067 15.176 1.00 34.45 142 PHE B O 1
ATOM 2043 N N . THR B 1 60 ? 0.227 0.850 16.255 1.00 32.27 143 THR B N 1
ATOM 2044 C CA . THR B 1 60 ? -0.597 1.508 17.260 1.00 37.33 143 THR B CA 1
ATOM 2045 C C . THR B 1 60 ? -1.258 2.736 16.629 1.00 36.50 143 THR B C 1
ATOM 2046 O O . THR B 1 60 ? -0.792 3.237 15.603 1.00 36.32 143 THR B O 1
ATOM 2050 N N . ARG B 1 61 ? -2.346 3.217 17.220 1.00 37.18 144 ARG B N 1
ATOM 2051 C CA . ARG B 1 61 ? -2.954 4.448 16.726 1.00 38.09 144 ARG B CA 1
ATOM 2052 C C . ARG B 1 61 ? -1.898 5.533 16.489 1.00 41.24 144 ARG B C 1
ATOM 2053 O O . ARG B 1 61 ? -1.878 6.178 15.424 1.00 37.06 144 ARG B O 1
ATOM 2061 N N . LYS B 1 62 ? -1.029 5.733 17.484 1.00 38.24 145 LYS B N 1
ATOM 2062 C CA . LYS B 1 62 ? -0.012 6.779 17.407 1.00 38.29 145 LYS B CA 1
ATOM 2063 C C . LYS B 1 62 ? 0.971 6.542 16.262 1.00 37.04 145 LYS B C 1
ATOM 2064 O O . LYS B 1 62 ? 1.368 7.475 15.557 1.00 34.87 145 LYS B O 1
ATOM 2070 N N . GLU B 1 63 ? 1.373 5.291 16.085 1.00 33.66 146 GLU B N 1
ATOM 2071 C CA . GLU B 1 63 ? 2.274 4.949 14.995 1.00 37.27 146 GLU B CA 1
ATOM 2072 C C . GLU B 1 63 ? 1.613 5.297 13.667 1.00 35.16 146 GLU B C 1
ATOM 2073 O O . GLU B 1 63 ? 2.224 5.921 12.804 1.00 35.62 146 GLU B O 1
ATOM 2079 N N . PHE B 1 64 ? 0.353 4.910 13.529 1.00 32.66 147 PHE B N 1
ATOM 2080 C CA . PHE B 1 64 ? -0.383 5.098 12.289 1.00 34.25 147 PHE B CA 1
ATOM 2081 C C . PHE B 1 64 ? -0.570 6.579 11.960 1.00 36.11 147 PHE B C 1
ATOM 2082 O O . PHE B 1 64 ? -0.286 7.024 10.843 1.00 32.72 147 PHE B O 1
ATOM 2090 N N . PHE B 1 65 ? -1.046 7.338 12.945 1.00 38.65 148 PHE B N 1
ATOM 2091 C CA . PHE B 1 65 ? -1.261 8.778 12.785 1.00 35.46 148 PHE B CA 1
ATOM 2092 C C . PHE B 1 65 ? 0.027 9.563 12.570 1.00 35.29 148 PHE B C 1
ATOM 2093 O O . PHE B 1 65 ? 0.109 10.390 11.663 1.00 39.53 148 PHE B O 1
ATOM 2101 N N . ASP B 1 66 ? 1.027 9.313 13.405 1.00 35.09 149 ASP B N 1
ATOM 2102 C CA . ASP B 1 66 ? 2.324 9.956 13.230 1.00 35.85 149 ASP B CA 1
ATOM 2103 C C . ASP B 1 66 ? 2.952 9.553 11.906 1.00 35.77 149 ASP B C 1
ATOM 2104 O O . ASP B 1 66 ? 3.549 10.388 11.219 0.79 33.73 149 ASP B O 1
ATOM 2109 N N . GLY B 1 67 ? 2.833 8.267 11.567 1.00 30.86 150 GLY B N 1
ATOM 2110 C CA . GLY B 1 67 ? 3.419 7.737 10.354 1.00 27.69 150 GLY B CA 1
ATOM 2111 C C . GLY B 1 67 ? 2.760 8.346 9.128 1.00 30.71 150 GLY B C 1
ATOM 2112 O O . GLY B 1 67 ? 3.438 8.788 8.208 1.00 33.42 150 GLY B O 1
ATOM 2113 N N . CYS B 1 68 ? 1.434 8.382 9.118 1.00 28.60 151 CYS B N 1
ATOM 2114 C CA . CYS B 1 68 ? 0.707 9.017 8.018 1.00 33.50 151 CYS B CA 1
ATOM 2115 C C . CYS B 1 68 ? 0.977 10.523 7.879 1.00 35.34 151 CYS B C 1
ATOM 2116 O O . CYS B 1 68 ? 1.141 11.019 6.760 1.00 33.28 151 CYS B O 1
ATOM 2119 N N . LYS B 1 69 ? 1.034 11.235 9.005 1.00 31.24 152 LYS B N 1
ATOM 2120 C CA . LYS B 1 69 ? 1.357 12.656 8.983 1.00 35.75 152 LYS B CA 1
ATOM 2121 C C . LYS B 1 69 ? 2.750 12.918 8.433 1.00 35.81 152 LYS B C 1
ATOM 2122 O O . LYS B 1 69 ? 2.972 13.901 7.722 1.00 36.85 152 LYS B O 1
ATOM 2128 N N . ALA B 1 70 ? 3.684 12.030 8.745 1.00 30.64 153 ALA B N 1
ATOM 2129 C CA . ALA B 1 70 ? 5.062 12.215 8.312 1.00 30.64 153 ALA B CA 1
ATOM 2130 C C . ALA B 1 70 ? 5.229 12.032 6.799 1.00 29.18 153 ALA B C 1
ATOM 2131 O O . ALA B 1 70 ? 6.115 12.623 6.192 0.82 32.94 153 ALA B O 1
ATOM 2133 N N . ILE B 1 71 ? 4.387 11.211 6.187 1.00 32.23 154 ILE B N 1
ATOM 2134 C CA . ILE B 1 71 ? 4.449 11.039 4.734 1.00 33.86 154 ILE B CA 1
ATOM 2135 C C . ILE B 1 71 ? 3.314 11.804 4.062 1.00 31.24 154 ILE B C 1
ATOM 2136 O O . ILE B 1 71 ? 3.012 11.596 2.882 1.00 34.11 154 ILE B O 1
ATOM 2141 N N . SER B 1 72 ? 2.700 12.708 4.819 1.00 35.16 155 SER B N 1
ATOM 2142 C CA . SER B 1 72 ? 1.621 13.547 4.304 1.00 34.22 155 SER B CA 1
ATOM 2143 C C . SER B 1 72 ? 0.576 12.745 3.516 1.00 31.72 155 SER B C 1
ATOM 2144 O O . SER B 1 72 ? 0.327 13.020 2.335 1.00 31.58 155 SER B O 1
ATOM 2147 N N . ALA B 1 73 ? -0.028 11.753 4.163 1.00 29.04 156 ALA B N 1
ATOM 2148 C CA . ALA B 1 73 ? -1.116 11.014 3.525 1.00 30.66 156 ALA B CA 1
ATOM 2149 C C . ALA B 1 73 ? -2.221 10.697 4.516 1.00 29.22 156 ALA B C 1
ATOM 2150 O O . ALA B 1 73 ? -1.981 10.546 5.717 1.00 30.44 156 ALA B O 1
ATOM 2152 N N . ASP B 1 74 ? -3.445 10.622 4.011 1.00 28.31 157 ASP B N 1
ATOM 2153 C CA . ASP B 1 74 ? -4.574 10.309 4.872 1.00 30.45 157 ASP B CA 1
ATOM 2154 C C . ASP B 1 74 ? -5.505 9.323 4.178 1.00 29.25 157 ASP B C 1
ATOM 2155 O O . ASP B 1 74 ? -6.676 9.172 4.547 1.00 32.31 157 ASP B O 1
ATOM 2160 N N . SER B 1 75 ? -4.958 8.632 3.185 1.00 28.68 158 SER B N 1
ATOM 2161 C CA . SER B 1 75 ? -5.760 7.774 2.321 1.00 31.20 158 SER B CA 1
ATOM 2162 C C . SER B 1 75 ? -4.875 6.715 1.689 1.00 30.92 158 SER B C 1
ATOM 2163 O O . SER B 1 75 ? -3.665 6.918 1.562 1.00 33.38 158 SER B O 1
ATOM 2166 N N . ILE B 1 76 ? -5.483 5.600 1.279 1.00 31.09 159 ILE B N 1
ATOM 2167 C CA . ILE B 1 76 ? -4.770 4.512 0.605 1.00 29.86 159 ILE B CA 1
ATOM 2168 C C . ILE B 1 76 ? -4.016 5.013 -0.628 1.00 33.86 159 ILE B C 1
ATOM 2169 O O . ILE B 1 76 ? -2.828 4.719 -0.803 1.00 29.64 159 ILE B O 1
ATOM 2174 N N . ASP B 1 77 ? -4.710 5.778 -1.475 1.00 31.68 160 ASP B N 1
ATOM 2175 C CA . ASP B 1 77 ? -4.085 6.370 -2.657 1.00 31.68 160 ASP B CA 1
ATOM 2176 C C . ASP B 1 77 ? -2.959 7.333 -2.293 1.00 33.37 160 ASP B C 1
ATOM 2177 O O . ASP B 1 77 ? -1.929 7.371 -2.960 1.00 37.53 160 ASP B O 1
ATOM 2182 N N . GLY B 1 78 ? -3.145 8.104 -1.231 1.00 28.26 161 GLY B N 1
ATOM 2183 C CA . GLY B 1 78 ? -2.108 9.023 -0.812 1.00 33.97 161 GLY B CA 1
ATOM 2184 C C . GLY B 1 78 ? -0.826 8.286 -0.477 1.00 34.16 161 GLY B C 1
ATOM 2185 O O . GLY B 1 78 ? 0.260 8.681 -0.914 1.00 36.61 161 GLY B O 1
ATOM 2186 N N . ILE B 1 79 ? -0.952 7.219 0.313 1.00 29.60 162 ILE B N 1
ATOM 2187 C CA . ILE B 1 79 ? 0.201 6.422 0.719 1.00 27.35 162 ILE B CA 1
ATOM 2188 C C . ILE B 1 79 ? 0.900 5.819 -0.498 1.00 32.65 162 ILE B C 1
ATOM 2189 O O . ILE B 1 79 ? 2.129 5.892 -0.622 1.00 32.24 162 ILE B O 1
ATOM 2194 N N . CYS B 1 80 ? 0.115 5.232 -1.399 1.00 26.87 163 CYS B N 1
ATOM 2195 C CA . CYS B 1 80 ? 0.676 4.603 -2.589 1.00 32.22 163 CYS B CA 1
ATOM 2196 C C . CYS B 1 80 ? 1.475 5.593 -3.413 1.00 35.72 163 CYS B C 1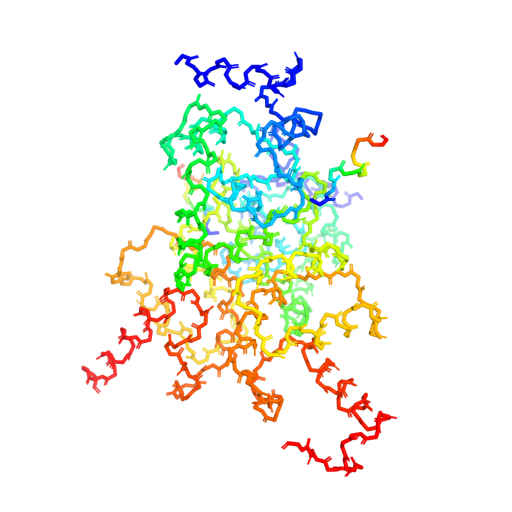
ATOM 2197 O O . CYS B 1 80 ? 2.499 5.237 -3.981 1.00 38.18 163 CYS B O 1
ATOM 2200 N N . ALA B 1 81 ? 1.012 6.840 -3.472 1.00 35.18 164 ALA B N 1
ATOM 2201 C CA . ALA B 1 81 ? 1.689 7.848 -4.281 1.00 36.39 164 ALA B CA 1
ATOM 2202 C C . ALA B 1 81 ? 3.045 8.274 -3.686 1.00 34.88 164 ALA B C 1
ATOM 2203 O O . ALA B 1 81 ? 3.905 8.805 -4.397 1.00 34.39 164 ALA B O 1
ATOM 2205 N N . ARG B 1 82 ? 3.237 8.013 -2.394 1.00 32.74 165 ARG B N 1
ATOM 2206 C CA . ARG B 1 82 ? 4.516 8.280 -1.736 0.81 33.05 165 ARG B CA 1
ATOM 2207 C C . ARG B 1 82 ? 5.568 7.202 -1.985 1.00 31.35 165 ARG B C 1
ATOM 2208 O O . ARG B 1 82 ? 6.760 7.441 -1.783 1.00 30.62 165 ARG B O 1
ATOM 2216 N N . PHE B 1 83 ? 5.131 6.016 -2.399 1.00 31.94 166 PHE B N 1
ATOM 2217 C CA . PHE B 1 83 ? 6.036 4.868 -2.477 1.00 30.64 166 PHE B CA 1
ATOM 2218 C C . PHE B 1 83 ? 7.341 5.161 -3.210 1.00 31.54 166 PHE B C 1
ATOM 2219 O O . PHE B 1 83 ? 8.406 4.879 -2.680 1.00 36.74 166 PHE B O 1
ATOM 2227 N N . PRO B 1 84 ? 7.272 5.746 -4.417 1.00 35.43 167 PRO B N 1
ATOM 2228 C CA . PRO B 1 84 ? 8.523 6.094 -5.112 1.00 33.58 167 PRO B CA 1
ATOM 2229 C C . PRO B 1 84 ? 9.478 7.008 -4.319 1.00 35.40 167 PRO B C 1
ATOM 2230 O O . PRO B 1 84 ? 10.696 6.814 -4.414 1.00 38.24 167 PRO B O 1
ATOM 2234 N N . SER B 1 85 ? 8.955 7.964 -3.552 1.00 32.80 168 SER B N 1
ATOM 2235 C CA . SER B 1 85 ? 9.808 8.850 -2.741 1.00 36.83 168 SER B CA 1
ATOM 2236 C C . SER B 1 85 ? 10.439 8.147 -1.546 1.00 35.63 168 SER B C 1
ATOM 2237 O O . SER B 1 85 ? 11.558 8.486 -1.142 1.00 35.57 168 SER B O 1
ATOM 2240 N N . LEU B 1 86 ? 9.715 7.193 -0.960 1.00 34.11 169 LEU B N 1
ATOM 2241 C CA . LEU B 1 86 ? 10.292 6.374 0.113 1.00 37.89 169 LEU B CA 1
ATOM 2242 C C . LEU B 1 86 ? 11.407 5.480 -0.420 1.00 34.07 169 LEU B C 1
ATOM 2243 O O . LEU B 1 86 ? 12.439 5.339 0.222 1.00 31.51 169 LEU B O 1
ATOM 2248 N N . LEU B 1 87 ? 11.211 4.908 -1.610 1.00 36.27 170 LEU B N 1
ATOM 2249 C CA . LEU B 1 87 ? 12.251 4.080 -2.233 1.00 35.52 170 LEU B CA 1
ATOM 2250 C C . LEU B 1 87 ? 13.531 4.892 -2.434 1.00 36.74 170 LEU B C 1
ATOM 2251 O O . LEU B 1 87 ? 14.622 4.435 -2.110 1.00 34.72 170 LEU B O 1
ATOM 2256 N N . THR B 1 88 ? 13.378 6.106 -2.959 1.00 37.58 171 THR B N 1
ATOM 2257 C CA . THR B 1 88 ? 14.506 7.002 -3.190 1.00 36.66 171 THR B CA 1
ATOM 2258 C C . THR B 1 88 ? 15.131 7.489 -1.893 1.00 33.96 171 THR B C 1
ATOM 2259 O O . THR B 1 88 ? 16.348 7.583 -1.775 1.00 36.96 171 THR B O 1
ATOM 2263 N N . GLU B 1 89 ? 14.287 7.816 -0.926 1.00 33.63 172 GLU B N 1
ATOM 2264 C CA . GLU B 1 89 ? 14.760 8.220 0.385 1.00 36.62 172 GLU B CA 1
ATOM 2265 C C . GLU B 1 89 ? 15.613 7.114 1.033 1.00 41.88 172 GLU B C 1
ATOM 2266 O O . GLU B 1 89 ? 16.643 7.405 1.651 1.00 44.89 172 GLU B O 1
ATOM 2272 N N . ALA B 1 90 ? 15.197 5.854 0.873 1.00 34.98 173 ALA B N 1
ATOM 2273 C CA . ALA B 1 90 ? 15.909 4.712 1.466 1.00 38.53 173 ALA B CA 1
ATOM 2274 C C . ALA B 1 90 ? 17.224 4.359 0.761 1.00 39.86 173 ALA B C 1
ATOM 2275 O O . ALA B 1 90 ? 18.005 3.574 1.286 1.00 38.73 173 ALA B O 1
ATOM 2277 N N . LYS B 1 91 ? 17.457 4.923 -0.424 1.00 39.68 174 LYS B N 1
ATOM 2278 C CA . LYS B 1 91 ? 18.739 4.775 -1.125 1.00 38.64 174 LYS B CA 1
ATOM 2279 C C . LYS B 1 91 ? 19.802 5.712 -0.575 1.00 38.98 174 LYS B C 1
ATOM 2280 O O . LYS B 1 91 ? 20.978 5.524 -0.843 1.00 46.72 174 LYS B O 1
ATOM 2286 N N . GLN B 1 92 ? 19.393 6.743 0.156 1.00 40.23 175 GLN B N 1
ATOM 2287 C CA . GLN B 1 92 ? 20.349 7.695 0.714 1.00 39.90 175 GLN B CA 1
ATOM 2288 C C . GLN B 1 92 ? 21.153 7.025 1.837 1.00 44.83 175 GLN B C 1
ATOM 2289 O O . GLN B 1 92 ? 20.589 6.375 2.721 1.00 39.74 175 GLN B O 1
ATOM 2295 N N . GLU B 1 93 ? 22.468 7.186 1.799 1.00 40.90 176 GLU B N 1
ATOM 2296 C CA . GLU B 1 93 ? 23.335 6.392 2.650 1.00 46.90 176 GLU B CA 1
ATOM 2297 C C . GLU B 1 93 ? 22.991 6.498 4.137 1.00 45.33 176 GLU B C 1
ATOM 2298 O O . GLU B 1 93 ? 23.012 5.492 4.854 1.00 42.13 176 GLU B O 1
ATOM 2304 N N . ASP B 1 94 ? 22.661 7.700 4.596 1.00 42.10 177 ASP B N 1
ATOM 2305 C CA . ASP B 1 94 ? 22.356 7.912 6.008 1.00 42.02 177 ASP B CA 1
ATOM 2306 C C . ASP B 1 94 ? 20.965 7.419 6.407 1.00 38.56 177 ASP B C 1
ATOM 2307 O O . ASP B 1 94 ? 20.768 6.904 7.513 1.00 37.13 177 ASP B O 1
ATOM 2312 N N . LYS B 1 95 ? 20.007 7.585 5.502 1.00 37.46 178 LYS B N 1
ATOM 2313 C CA . LYS B 1 95 ? 18.671 7.028 5.669 1.00 38.49 178 LYS B CA 1
ATOM 2314 C C . LYS B 1 95 ? 18.700 5.498 5.643 1.00 36.19 178 LYS B C 1
ATOM 2315 O O . LYS B 1 95 ? 18.006 4.840 6.421 1.00 31.86 178 LYS B O 1
ATOM 2321 N N . PHE B 1 96 ? 19.500 4.932 4.751 1.00 33.13 179 PHE B N 1
ATOM 2322 C CA . PHE B 1 96 ? 19.583 3.492 4.691 1.00 36.99 179 PHE B CA 1
ATOM 2323 C C . PHE B 1 96 ? 20.138 2.943 6.001 1.00 34.20 179 PHE B C 1
ATOM 2324 O O . PHE B 1 96 ? 19.595 1.997 6.576 1.00 29.87 179 PHE B O 1
ATOM 2332 N N . LYS B 1 97 ? 21.211 3.554 6.475 1.00 34.48 180 LYS B N 1
ATOM 2333 C CA . LYS B 1 97 ? 21.819 3.133 7.724 1.00 31.31 180 LYS B CA 1
ATOM 2334 C C . LYS B 1 97 ? 20.767 3.105 8.830 1.00 32.29 180 LYS B C 1
ATOM 2335 O O . LYS B 1 97 ? 20.729 2.185 9.646 1.00 32.03 180 LYS B O 1
ATOM 2341 N N . ASP B 1 98 ? 19.898 4.109 8.841 1.00 33.20 181 ASP B N 1
ATOM 2342 C CA . ASP B 1 98 ? 18.840 4.184 9.839 1.00 30.79 181 ASP B CA 1
ATOM 2343 C C . ASP B 1 98 ? 17.788 3.085 9.667 1.00 32.88 181 ASP B C 1
ATOM 2344 O O . ASP B 1 98 ? 17.267 2.537 10.646 1.00 30.56 181 ASP B O 1
ATOM 2349 N N . LEU B 1 99 ? 17.459 2.799 8.410 1.00 31.80 182 LEU B N 1
ATOM 2350 C CA . LEU B 1 99 ? 16.508 1.761 8.074 1.00 30.65 182 LEU B CA 1
ATOM 2351 C C . LEU B 1 99 ? 17.082 0.413 8.512 1.00 31.22 182 LEU B C 1
ATOM 2352 O O . LEU B 1 99 ? 16.368 -0.449 9.030 1.00 30.57 182 LEU B O 1
ATOM 2357 N N . TYR B 1 100 ? 18.386 0.261 8.316 1.00 28.39 183 TYR B N 1
ATOM 2358 C CA . TYR B 1 100 ? 19.088 -0.968 8.648 1.00 29.23 183 TYR B CA 1
ATOM 2359 C C . TYR B 1 100 ? 19.104 -1.246 10.162 1.00 30.17 183 TYR B C 1
ATOM 2360 O O . TYR B 1 100 ? 18.909 -2.378 10.579 1.00 32.26 183 TYR B O 1
ATOM 2369 N N . ARG B 1 101 ? 19.328 -0.230 10.993 1.00 32.70 184 ARG B N 1
ATOM 2370 C CA . ARG B 1 101 ? 19.223 -0.440 12.442 1.00 33.46 184 ARG B CA 1
ATOM 2371 C C . ARG B 1 101 ? 17.774 -0.722 12.787 1.00 34.11 184 ARG B C 1
ATOM 2372 O O . ARG B 1 101 ? 17.487 -1.612 13.590 1.00 37.03 184 ARG B O 1
ATOM 2380 N N . PHE B 1 102 ? 16.865 0.026 12.164 1.00 32.74 185 PHE B N 1
ATOM 2381 C CA . PHE B 1 102 ? 15.439 -0.138 12.410 1.00 29.34 185 PHE B CA 1
ATOM 2382 C C . PHE B 1 102 ? 15.005 -1.578 12.147 1.00 30.72 185 PHE B C 1
ATOM 2383 O O . PHE B 1 102 ? 14.216 -2.149 12.904 1.00 28.88 185 PHE B O 1
ATOM 2391 N N . THR B 1 103 ? 15.498 -2.147 11.053 1.00 28.84 186 THR B N 1
ATOM 2392 C CA . THR B 1 103 ? 15.035 -3.454 10.603 1.00 29.95 186 THR B CA 1
ATOM 2393 C C . THR B 1 103 ? 15.301 -4.496 11.685 1.00 32.63 186 THR B C 1
ATOM 2394 O O . THR B 1 103 ? 14.454 -5.352 11.952 1.00 28.48 186 THR B O 1
ATOM 2398 N N . PHE B 1 104 ? 16.454 -4.389 12.345 1.00 33.37 187 PHE B N 1
ATOM 2399 C CA . PHE B 1 104 ? 16.762 -5.304 13.438 1.00 34.40 187 PHE B CA 1
ATOM 2400 C C . PHE B 1 104 ? 15.702 -5.256 14.556 1.00 34.66 187 PHE B C 1
ATOM 2401 O O . PHE B 1 104 ? 15.118 -6.293 14.907 1.00 36.97 187 PHE B O 1
ATOM 2409 N N . GLN B 1 105 ? 15.446 -4.067 15.102 1.00 34.68 188 GLN B N 1
ATOM 2410 C CA . GLN B 1 105 ? 14.446 -3.904 16.166 1.00 36.24 188 GLN B CA 1
ATOM 2411 C C . GLN B 1 105 ? 13.093 -4.439 15.761 1.00 36.40 188 GLN B C 1
ATOM 2412 O O . GLN B 1 105 ? 12.378 -5.045 16.554 1.00 37.75 188 GLN B O 1
ATOM 2418 N N . PHE B 1 106 ? 12.740 -4.168 14.515 1.00 36.31 189 PHE B N 1
ATOM 2419 C CA . PHE B 1 106 ? 11.452 -4.545 13.957 1.00 33.79 189 PHE B CA 1
ATOM 2420 C C . PHE B 1 106 ? 11.320 -6.077 13.879 1.00 37.55 189 PHE B C 1
ATOM 2421 O O . PHE B 1 106 ? 10.231 -6.640 14.072 1.00 37.15 189 PHE B O 1
ATOM 2429 N N . GLY B 1 107 ? 12.433 -6.747 13.598 1.00 35.45 190 GLY B N 1
ATOM 2430 C CA . GLY B 1 107 ? 12.447 -8.200 13.530 1.00 39.53 190 GLY B CA 1
ATOM 2431 C C . GLY B 1 107 ? 12.377 -8.845 14.910 1.00 39.93 190 GLY B C 1
ATOM 2432 O O . GLY B 1 107 ? 11.839 -9.936 15.067 1.00 38.54 190 GLY B O 1
ATOM 2433 N N . LEU B 1 108 ? 12.905 -8.138 15.905 1.00 40.03 191 LEU B N 1
ATOM 2434 C CA . LEU B 1 108 ? 13.003 -8.614 17.283 1.00 44.41 191 LEU B CA 1
ATOM 2435 C C . LEU B 1 108 ? 11.642 -8.777 17.943 1.00 48.70 191 LEU B C 1
ATOM 2436 O O . LEU B 1 108 ? 10.843 -7.842 17.981 1.00 49.11 191 LEU B O 1
ATOM 2441 N N . ASP B 1 109 ? 11.391 -9.958 18.494 1.00 54.70 192 ASP B N 1
ATOM 2442 C CA . ASP B 1 109 ? 10.095 -10.236 19.100 1.00 62.03 192 ASP B CA 1
ATOM 2443 C C . ASP B 1 109 ? 9.834 -9.456 20.384 1.00 69.23 192 ASP B C 1
ATOM 2444 O O . ASP B 1 109 ? 10.357 -9.792 21.453 1.00 67.22 192 ASP B O 1
ATOM 2449 N N . SER B 1 110 ? 8.989 -8.433 20.247 1.00 74.10 193 SER B N 1
ATOM 2450 C CA . SER B 1 110 ? 8.568 -7.551 21.335 1.00 72.21 193 SER B CA 1
ATOM 2451 C C . SER B 1 110 ? 7.637 -8.247 22.351 1.00 74.01 193 SER B C 1
ATOM 2452 O O . SER B 1 110 ? 6.710 -8.978 21.978 1.00 71.79 193 SER B O 1
ATOM 2455 N N . GLU B 1 111 ? 7.900 -8.007 23.635 1.00 80.96 194 GLU B N 1
ATOM 2456 C CA . GLU B 1 111 ? 7.092 -8.538 24.748 1.00 85.53 194 GLU B CA 1
ATOM 2457 C C . GLU B 1 111 ? 7.197 -10.057 24.945 1.00 82.56 194 GLU B C 1
ATOM 2458 O O . GLU B 1 111 ? 6.798 -10.577 25.989 1.00 87.51 194 GLU B O 1
ATOM 2460 N N . GLU B 1 112 ? 7.718 -10.765 23.945 1.00 78.37 195 GLU B N 1
ATOM 2461 C CA . GLU B 1 112 ? 8.123 -12.152 24.149 1.00 76.63 195 GLU B CA 1
ATOM 2462 C C . GLU B 1 112 ? 9.557 -12.163 24.675 1.00 72.34 195 GLU B C 1
ATOM 2463 O O . GLU B 1 112 ? 10.151 -13.220 24.885 1.00 70.94 195 GLU B O 1
ATOM 2469 N N . GLY B 1 113 ? 10.095 -10.962 24.870 1.00 71.61 196 GLY B N 1
ATOM 2470 C CA . GLY B 1 113 ? 11.408 -10.757 25.454 1.00 69.92 196 GLY B CA 1
ATOM 2471 C C . GLY B 1 113 ? 12.584 -11.395 24.734 1.00 72.27 196 GLY B C 1
ATOM 2472 O O . GLY B 1 113 ? 13.494 -11.926 25.376 1.00 70.46 196 GLY B O 1
ATOM 2473 N N . GLN B 1 114 ? 12.594 -11.342 23.406 1.00 68.11 197 GLN B N 1
ATOM 2474 C CA . GLN B 1 114 ? 13.712 -11.923 22.669 1.00 63.52 197 GLN B CA 1
ATOM 2475 C C . GLN B 1 114 ? 14.772 -10.865 22.378 1.00 58.15 197 GLN B C 1
ATOM 2476 O O . GLN B 1 114 ? 14.453 -9.709 22.106 1.00 61.16 197 GLN B O 1
ATOM 2482 N N . ARG B 1 115 ? 16.035 -11.262 22.480 1.00 56.45 198 ARG B N 1
ATOM 2483 C CA . ARG B 1 115 ? 17.149 -10.328 22.366 1.00 54.48 198 ARG B CA 1
ATOM 2484 C C . ARG B 1 115 ? 18.013 -10.616 21.137 1.00 49.80 198 ARG B C 1
ATOM 2485 O O . ARG B 1 115 ? 18.962 -9.887 20.847 1.00 49.05 198 ARG B O 1
ATOM 2493 N N . SER B 1 116 ? 17.667 -11.675 20.415 1.00 40.77 199 SER B N 1
ATOM 2494 C CA . SER B 1 116 ? 18.266 -11.951 19.115 1.00 42.40 199 SER B CA 1
ATOM 2495 C C . SER B 1 116 ? 17.173 -12.228 18.079 1.00 41.41 199 SER B C 1
ATOM 2496 O O . SER B 1 116 ? 16.030 -12.502 18.448 1.00 46.70 199 SER B O 1
ATOM 2499 N N . LEU B 1 117 ? 17.521 -12.147 16.794 1.00 39.30 200 LEU B N 1
ATOM 2500 C CA . LEU B 1 117 ? 16.606 -12.531 15.703 1.00 40.50 200 LEU B CA 1
ATOM 2501 C C . LEU B 1 117 ? 16.604 -14.050 15.453 1.00 41.23 200 LEU B C 1
ATOM 2502 O O . LEU B 1 117 ? 17.627 -14.699 15.616 1.00 42.63 200 LEU B O 1
ATOM 2507 N N . HIS B 1 118 ? 15.473 -14.622 15.054 1.00 38.78 201 HIS B N 1
ATOM 2508 C CA . HIS B 1 118 ? 15.483 -16.015 14.619 1.00 39.69 201 HIS B CA 1
ATOM 2509 C C . HIS B 1 118 ? 16.233 -16.096 13.305 1.00 39.75 201 HIS B C 1
ATOM 2510 O O . HIS B 1 118 ? 16.040 -15.261 12.431 1.00 43.22 201 HIS B O 1
ATOM 2517 N N . ARG B 1 119 ? 17.102 -17.088 13.168 1.00 40.98 202 ARG B N 1
ATOM 2518 C CA . ARG B 1 119 ? 17.939 -17.219 11.977 1.00 40.81 202 ARG B CA 1
ATOM 2519 C C . ARG B 1 119 ? 17.169 -17.004 10.663 1.00 39.08 202 ARG B C 1
ATOM 2520 O O . ARG B 1 119 ? 17.658 -16.348 9.741 1.00 35.91 202 ARG B O 1
ATOM 2528 N N . GLU B 1 120 ? 15.964 -17.554 10.577 1.00 39.91 203 GLU B N 1
ATOM 2529 C CA . GLU B 1 120 ? 15.190 -17.471 9.340 1.00 41.57 203 GLU B CA 1
ATOM 2530 C C . GLU B 1 120 ? 14.611 -16.086 9.099 1.00 40.04 203 GLU B C 1
ATOM 2531 O O . GLU B 1 120 ? 14.487 -15.653 7.964 1.00 34.33 203 GLU B O 1
ATOM 2537 N N . ILE B 1 121 ? 14.243 -15.412 10.184 1.00 37.19 204 ILE B N 1
ATOM 2538 C CA . ILE B 1 121 ? 13.762 -14.056 10.108 1.00 36.63 204 ILE B CA 1
ATOM 2539 C C . ILE B 1 121 ? 14.894 -13.126 9.682 1.00 35.07 204 ILE B C 1
ATOM 2540 O O . ILE B 1 121 ? 14.723 -12.316 8.785 1.00 36.40 204 ILE B O 1
ATOM 2545 N N . ALA B 1 122 ? 16.046 -13.255 10.329 1.00 35.99 205 ALA B N 1
ATOM 2546 C CA . ALA B 1 122 ? 17.233 -12.501 9.957 1.00 32.17 205 ALA B CA 1
ATOM 2547 C C . ALA B 1 122 ? 17.545 -12.647 8.470 1.00 35.85 205 ALA B C 1
ATOM 2548 O O . ALA B 1 122 ? 17.808 -11.660 7.780 1.00 38.03 205 ALA B O 1
ATOM 2550 N N . ILE B 1 123 ? 17.521 -13.880 7.980 1.00 35.71 206 ILE B N 1
ATOM 2551 C CA . ILE B 1 123 ? 17.789 -14.155 6.576 1.00 34.66 206 ILE B CA 1
ATOM 2552 C C . ILE B 1 123 ? 16.800 -13.419 5.667 1.00 35.05 206 ILE B C 1
ATOM 2553 O O . ILE B 1 123 ? 17.192 -12.741 4.710 1.00 34.98 206 ILE B O 1
ATOM 2558 N N . ALA B 1 124 ? 15.516 -13.553 5.976 1.00 32.68 207 ALA B N 1
ATOM 2559 C CA . ALA B 1 124 ? 14.481 -12.886 5.212 1.00 32.35 207 ALA B CA 1
ATOM 2560 C C . ALA B 1 124 ? 14.647 -11.365 5.260 1.00 34.06 207 ALA B C 1
ATOM 2561 O O . ALA B 1 124 ? 14.467 -10.681 4.246 1.00 35.78 207 ALA B O 1
ATOM 2563 N N . LEU B 1 125 ? 14.996 -10.840 6.434 1.00 31.68 208 LEU B N 1
ATOM 2564 C CA . LEU B 1 125 ? 15.142 -9.392 6.620 1.00 34.47 208 LEU B CA 1
ATOM 2565 C C . LEU B 1 125 ? 16.398 -8.830 5.950 1.00 30.87 208 LEU B C 1
ATOM 2566 O O . LEU B 1 125 ? 16.385 -7.746 5.396 1.00 29.84 208 LEU B O 1
ATOM 2571 N N . TRP B 1 126 ? 17.477 -9.592 5.975 1.00 31.88 209 TRP B N 1
ATOM 2572 C CA . TRP B 1 126 ? 18.646 -9.233 5.193 1.00 31.59 209 TRP B CA 1
ATOM 2573 C C . TRP B 1 126 ? 18.326 -9.181 3.694 1.00 36.50 209 TRP B C 1
ATOM 2574 O O . TRP B 1 126 ? 18.659 -8.205 3.030 1.00 36.27 209 TRP B O 1
ATOM 2585 N N . LYS B 1 127 ? 17.682 -10.213 3.152 1.00 35.72 210 LYS B N 1
ATOM 2586 C CA . LYS B 1 127 ? 17.337 -10.171 1.732 1.00 36.22 210 LYS B CA 1
ATOM 2587 C C . LYS B 1 127 ? 16.486 -8.929 1.474 1.00 33.12 210 LYS B C 1
ATOM 2588 O O . LYS B 1 127 ? 16.690 -8.205 0.508 1.00 33.60 210 LYS B O 1
ATOM 2590 N N . LEU B 1 128 ? 15.538 -8.684 2.366 1.00 34.66 211 LEU B N 1
ATOM 2591 C CA . LEU B 1 128 ? 14.618 -7.558 2.241 1.00 34.05 211 LEU B CA 1
ATOM 2592 C C . LEU B 1 128 ? 15.301 -6.176 2.368 1.00 37.14 211 LEU B C 1
ATOM 2593 O O . LEU B 1 128 ? 15.130 -5.315 1.498 1.00 34.02 211 LEU B O 1
ATOM 2598 N N . VAL B 1 129 ? 16.068 -5.957 3.440 1.00 34.35 212 VAL B N 1
ATOM 2599 C CA . VAL B 1 129 ? 16.647 -4.633 3.676 1.00 34.87 212 VAL B CA 1
ATOM 2600 C C . VAL B 1 129 ? 17.583 -4.210 2.535 1.00 35.44 212 VAL B C 1
ATOM 2601 O O . VAL B 1 129 ? 17.646 -3.026 2.182 1.00 36.22 212 VAL B O 1
ATOM 2605 N N . PHE B 1 130 ? 18.293 -5.170 1.948 1.00 33.46 213 PHE B N 1
ATOM 2606 C CA . PHE B 1 130 ? 19.195 -4.861 0.835 1.00 36.66 213 PHE B CA 1
ATOM 2607 C C . PHE B 1 130 ? 18.528 -4.887 -0.550 1.00 37.14 213 PHE B C 1
ATOM 2608 O O . PHE B 1 130 ? 19.219 -4.869 -1.568 1.00 36.16 213 PHE B O 1
ATOM 2616 N N . THR B 1 131 ? 17.196 -4.921 -0.579 1.00 36.56 214 THR B N 1
ATOM 2617 C CA . THR B 1 131 ? 16.424 -4.998 -1.830 1.00 35.53 214 THR B CA 1
ATOM 2618 C C . THR B 1 131 ? 16.930 -4.124 -2.987 1.00 38.52 214 THR B C 1
ATOM 2619 O O . THR B 1 131 ? 16.946 -4.564 -4.128 1.00 42.69 214 THR B O 1
ATOM 2623 N N . GLN B 1 132 ? 17.319 -2.885 -2.702 1.00 39.98 215 GLN B N 1
ATOM 2624 C CA . GLN B 1 132 ? 17.737 -1.966 -3.766 1.00 44.04 215 GLN B CA 1
ATOM 2625 C C . GLN B 1 132 ? 19.241 -2.013 -4.075 1.00 47.39 215 GLN B C 1
ATOM 2626 O O . GLN B 1 132 ? 19.674 -1.611 -5.148 1.00 54.81 215 GLN B O 1
ATOM 2632 N N . ASN B 1 133 ? 20.026 -2.521 -3.136 1.00 42.51 216 ASN B N 1
ATOM 2633 C CA . ASN B 1 133 ? 21.476 -2.510 -3.244 1.00 42.53 216 ASN B CA 1
ATOM 2634 C C . ASN B 1 133 ? 22.103 -3.788 -2.681 1.00 42.33 216 ASN B C 1
ATOM 2635 O O . ASN B 1 133 ? 22.757 -3.745 -1.647 1.00 42.23 216 ASN B O 1
ATOM 2640 N N . ASN B 1 134 ? 21.895 -4.922 -3.347 1.00 39.86 217 ASN B N 1
ATOM 2641 C CA . ASN B 1 134 ? 22.563 -6.151 -2.930 1.00 39.69 217 ASN B CA 1
ATOM 2642 C C . ASN B 1 134 ? 24.059 -5.928 -2.930 1.00 39.81 217 ASN B C 1
ATOM 2643 O O . ASN B 1 134 ? 24.636 -5.596 -3.960 1.00 43.52 217 ASN B O 1
ATOM 2648 N N . PRO B 1 135 ? 24.698 -6.075 -1.769 1.00 39.71 218 PRO B N 1
ATOM 2649 C CA . PRO B 1 135 ? 26.159 -6.065 -1.805 1.00 40.40 218 PRO B CA 1
ATOM 2650 C C . PRO B 1 135 ? 26.696 -7.417 -2.296 1.00 40.98 218 PRO B C 1
ATOM 2651 O O . PRO B 1 135 ? 26.055 -8.461 -2.132 1.00 39.69 218 PRO B O 1
ATOM 2655 N N . PRO B 1 136 ? 27.874 -7.395 -2.916 1.00 41.54 219 PRO B N 1
ATOM 2656 C CA . PRO B 1 136 ? 28.477 -8.572 -3.548 1.00 41.06 219 PRO B CA 1
ATOM 2657 C C . PRO B 1 136 ? 28.580 -9.816 -2.656 1.00 40.31 219 PRO B C 1
ATOM 2658 O O . PRO B 1 136 ? 28.587 -10.918 -3.187 0.79 42.66 219 PRO B O 1
ATOM 2662 N N . VAL B 1 137 ? 28.650 -9.650 -1.340 1.00 41.25 220 VAL B N 1
ATOM 2663 C CA . VAL B 1 137 ? 28.798 -10.795 -0.444 1.00 42.94 220 VAL B CA 1
ATOM 2664 C C . VAL B 1 137 ? 27.467 -11.336 0.092 1.00 42.16 220 VAL B C 1
ATOM 2665 O O . VAL B 1 137 ? 27.443 -12.371 0.744 1.00 42.37 220 VAL B O 1
ATOM 2669 N N . LEU B 1 138 ? 26.364 -10.641 -0.192 1.00 43.76 221 LEU B N 1
ATOM 2670 C CA . LEU B 1 138 ? 25.062 -10.991 0.392 1.00 43.73 221 LEU B CA 1
ATOM 2671 C C . LEU B 1 138 ? 24.607 -12.424 0.088 1.00 44.88 221 LEU B C 1
ATOM 2672 O O . LEU B 1 138 ? 24.282 -13.186 1.001 1.00 42.87 221 LEU B O 1
ATOM 2677 N N . ASP B 1 139 ? 24.584 -12.783 -1.194 1.00 44.31 222 ASP B N 1
ATOM 2678 C CA . ASP B 1 139 ? 24.118 -14.105 -1.609 1.00 47.14 222 ASP B CA 1
ATOM 2679 C C . ASP B 1 139 ? 24.861 -15.255 -0.942 1.00 45.06 222 ASP B C 1
ATOM 2680 O O . ASP B 1 139 ? 24.235 -16.194 -0.452 1.00 42.56 222 ASP B O 1
ATOM 2685 N N . GLN B 1 140 ? 26.189 -15.179 -0.926 1.00 42.18 223 GLN B N 1
ATOM 2686 C CA . GLN B 1 140 ? 27.009 -16.235 -0.342 1.00 45.42 223 GLN B CA 1
ATOM 2687 C C . GLN B 1 140 ? 26.781 -16.331 1.166 1.00 45.27 223 GLN B C 1
ATOM 2688 O O . GLN B 1 140 ? 26.659 -17.420 1.715 1.00 46.69 223 GLN B O 1
ATOM 2694 N N . TRP B 1 141 ? 26.707 -15.178 1.824 1.00 41.72 224 TRP B N 1
ATOM 2695 C CA . TRP B 1 141 ? 26.431 -15.110 3.258 1.00 40.50 224 TRP B CA 1
ATOM 2696 C C . TRP B 1 141 ? 25.082 -15.729 3.641 1.00 40.10 224 TRP B C 1
ATOM 2697 O O . TRP B 1 141 ? 24.963 -16.390 4.671 1.00 38.85 224 TRP B O 1
ATOM 2708 N N . LEU B 1 142 ? 24.065 -15.496 2.817 1.00 40.53 225 LEU B N 1
ATOM 2709 C CA . LEU B 1 142 ? 22.729 -15.995 3.102 1.00 40.80 225 LEU B CA 1
ATOM 2710 C C . LEU B 1 142 ? 22.674 -17.485 2.771 1.00 45.37 225 LEU B C 1
ATOM 2711 O O . LEU B 1 142 ? 22.012 -18.270 3.449 1.00 45.27 225 LEU B O 1
ATOM 2716 N N . ASN B 1 143 ? 23.388 -17.861 1.719 1.00 41.40 226 ASN B N 1
ATOM 2717 C CA . ASN B 1 143 ? 23.622 -19.252 1.403 1.00 43.91 226 ASN B CA 1
ATOM 2718 C C . ASN B 1 143 ? 24.186 -19.979 2.634 1.00 49.63 226 ASN B C 1
ATOM 2719 O O . ASN B 1 143 ? 23.593 -20.933 3.140 1.00 48.27 226 ASN B O 1
ATOM 2724 N N . PHE B 1 144 ? 25.325 -19.490 3.117 1.00 48.61 227 PHE B N 1
ATOM 2725 C CA . PHE B 1 144 ? 25.933 -19.934 4.366 1.00 45.99 227 PHE B CA 1
ATOM 2726 C C . PHE B 1 144 ? 24.932 -20.024 5.520 1.00 48.27 227 PHE B C 1
ATOM 2727 O O . PHE B 1 144 ? 24.805 -21.070 6.150 1.00 52.94 227 PHE B O 1
ATOM 2735 N N . LEU B 1 145 ? 24.224 -18.934 5.803 1.00 49.28 228 LEU B N 1
ATOM 2736 C CA . LEU B 1 145 ? 23.291 -18.908 6.935 1.00 46.48 228 LEU B CA 1
ATOM 2737 C C . LEU B 1 145 ? 22.163 -19.919 6.772 1.00 45.49 228 LEU B C 1
ATOM 2738 O O . LEU B 1 145 ? 21.643 -20.436 7.757 1.00 40.45 228 LEU B O 1
ATOM 2743 N N . THR B 1 146 ? 21.770 -20.171 5.526 1.00 46.54 229 THR B N 1
ATOM 2744 C CA . THR B 1 146 ? 20.718 -21.140 5.234 1.00 49.87 229 THR B CA 1
ATOM 2745 C C . THR B 1 146 ? 21.133 -22.572 5.598 1.00 53.69 229 THR B C 1
ATOM 2746 O O . THR B 1 146 ? 20.344 -23.332 6.162 1.00 55.33 229 THR B O 1
ATOM 2750 N N . GLU B 1 147 ? 22.375 -22.930 5.284 1.00 54.77 230 GLU B N 1
ATOM 2751 C CA . GLU B 1 147 ? 22.917 -24.229 5.665 1.00 56.07 230 GLU B CA 1
ATOM 2752 C C . GLU B 1 147 ? 23.090 -24.317 7.174 1.00 55.86 230 GLU B C 1
ATOM 2753 O O . GLU B 1 147 ? 22.972 -25.391 7.755 1.00 62.68 230 GLU B O 1
ATOM 2759 N N . ASN B 1 148 ? 23.368 -23.180 7.802 1.00 51.08 231 ASN B N 1
ATOM 2760 C CA . ASN B 1 148 ? 23.688 -23.117 9.233 1.00 51.85 231 ASN B CA 1
ATOM 2761 C C . ASN B 1 148 ? 24.731 -24.150 9.692 1.00 57.55 231 ASN B C 1
ATOM 2762 O O . ASN B 1 148 ? 24.579 -24.788 10.744 1.00 52.89 231 ASN B O 1
ATOM 2767 N N . PRO B 1 149 ? 25.817 -24.289 8.911 1.00 59.89 232 PRO B N 1
ATOM 2768 C CA . PRO B 1 149 ? 26.903 -25.223 9.216 1.00 55.61 232 PRO B CA 1
ATOM 2769 C C . PRO B 1 149 ? 27.271 -25.189 10.695 1.00 54.14 232 PRO B C 1
ATOM 2770 O O . PRO B 1 149 ? 27.455 -26.245 11.291 1.00 53.72 232 PRO B O 1
ATOM 2774 N N . SER B 1 150 ? 27.386 -23.999 11.282 1.00 52.98 233 SER B N 1
ATOM 2775 C CA . SER B 1 150 ? 27.823 -23.896 12.676 1.00 50.34 233 SER B CA 1
ATOM 2776 C C . SER B 1 150 ? 26.671 -24.088 13.667 1.00 48.87 233 SER B C 1
ATOM 2777 O O . SER B 1 150 ? 26.855 -23.952 14.877 1.00 47.46 233 SER B O 1
ATOM 2780 N N . GLY B 1 151 ? 25.486 -24.402 13.145 1.00 51.02 234 GLY B N 1
ATOM 2781 C CA . GLY B 1 151 ? 24.307 -24.561 13.979 1.00 53.86 234 GLY B CA 1
ATOM 2782 C C . GLY B 1 151 ? 24.137 -23.434 14.991 1.00 56.39 234 GLY B C 1
ATOM 2783 O O . GLY B 1 151 ? 24.333 -23.634 16.206 1.00 52.76 234 GLY B O 1
ATOM 2784 N N . ILE B 1 152 ? 23.778 -22.247 14.493 1.00 51.51 235 ILE B N 1
ATOM 2785 C CA . ILE B 1 152 ? 23.548 -21.098 15.370 1.00 53.50 235 ILE B CA 1
ATOM 2786 C C . ILE B 1 152 ? 22.082 -20.986 15.746 1.00 54.83 235 ILE B C 1
ATOM 2787 O O . ILE B 1 152 ? 21.189 -21.415 14.993 1.00 54.43 235 ILE B O 1
ATOM 2792 N N . LYS B 1 153 ? 21.845 -20.387 16.907 1.00 54.19 236 LYS B N 1
ATOM 2793 C CA . LYS B 1 153 ? 20.515 -20.348 17.495 1.00 58.92 236 LYS B CA 1
ATOM 2794 C C . LYS B 1 153 ? 19.820 -18.992 17.318 1.00 60.53 236 LYS B C 1
ATOM 2795 O O . LYS B 1 153 ? 18.763 -18.746 17.904 1.00 64.72 236 LYS B O 1
ATOM 2797 N N . GLY B 1 154 ? 20.402 -18.119 16.503 1.00 53.44 237 GLY B N 1
ATOM 2798 C CA . GLY B 1 154 ? 19.874 -16.779 16.343 1.00 45.97 237 GLY B CA 1
ATOM 2799 C C . GLY B 1 154 ? 20.935 -15.758 15.969 1.00 48.07 237 GLY B C 1
ATOM 2800 O O . GLY B 1 154 ? 22.129 -16.063 15.973 1.00 48.20 237 GLY B O 1
ATOM 2801 N N . ILE B 1 155 ? 20.498 -14.544 15.641 1.00 42.52 238 ILE B N 1
ATOM 2802 C CA . ILE B 1 155 ? 21.408 -13.488 15.212 1.00 38.65 238 ILE B CA 1
ATOM 2803 C C . ILE B 1 155 ? 21.307 -12.321 16.178 1.00 35.22 238 ILE B C 1
ATOM 2804 O O . ILE B 1 155 ? 20.241 -11.747 16.372 1.00 37.99 238 ILE B O 1
ATOM 2809 N N . SER B 1 156 ? 22.431 -11.976 16.782 1.00 35.53 239 SER B N 1
ATOM 2810 C CA . SER B 1 156 ? 22.494 -10.913 17.770 1.00 38.90 239 SER B CA 1
ATOM 2811 C C . SER B 1 156 ? 22.598 -9.504 17.155 1.00 37.90 239 SER B C 1
ATOM 2812 O O . SER B 1 156 ? 22.971 -9.333 15.995 1.00 38.02 239 SER B O 1
ATOM 2815 N N . ARG B 1 157 ? 22.276 -8.497 17.954 1.00 35.96 240 ARG B N 1
ATOM 2816 C CA . ARG B 1 157 ? 22.396 -7.107 17.533 1.00 38.68 240 ARG B CA 1
ATOM 2817 C C . ARG B 1 157 ? 23.798 -6.791 17.015 1.00 37.89 240 ARG B C 1
ATOM 2818 O O . ARG B 1 157 ? 23.997 -5.933 16.166 1.00 40.81 240 ARG B O 1
ATOM 2826 N N . ASP B 1 158 ? 24.765 -7.496 17.566 1.00 42.42 241 ASP B N 1
ATOM 2827 C CA . ASP B 1 158 ? 26.175 -7.279 17.323 1.00 43.04 241 ASP B CA 1
ATOM 2828 C C . ASP B 1 158 ? 26.518 -7.748 15.911 1.00 41.23 241 ASP B C 1
ATOM 2829 O O . ASP B 1 158 ? 27.225 -7.074 15.157 1.00 40.09 241 ASP B O 1
ATOM 2834 N N . THR B 1 159 ? 26.008 -8.925 15.574 1.00 39.09 242 THR B N 1
ATOM 2835 C CA . THR B 1 159 ? 26.245 -9.549 14.285 1.00 38.98 242 THR B CA 1
ATOM 2836 C C . THR B 1 159 ? 25.505 -8.804 13.195 1.00 37.05 242 THR B C 1
ATOM 2837 O O . THR B 1 159 ? 26.000 -8.661 12.083 1.00 35.78 242 THR B O 1
ATOM 2841 N N . TRP B 1 160 ? 24.303 -8.343 13.523 1.00 37.74 243 TRP B N 1
ATOM 2842 C CA . TRP B 1 160 ? 23.479 -7.625 12.567 1.00 35.07 243 TRP B CA 1
ATOM 2843 C C . TRP B 1 160 ? 24.147 -6.313 12.161 1.00 37.11 243 TRP B C 1
ATOM 2844 O O . TRP B 1 160 ? 24.408 -6.095 10.975 1.00 37.89 243 TRP B O 1
ATOM 2855 N N . ASN B 1 161 ? 24.421 -5.455 13.145 1.00 32.10 244 ASN B N 1
ATOM 2856 C CA . ASN B 1 161 ? 25.021 -4.144 12.902 1.00 37.23 244 ASN B CA 1
ATOM 2857 C C . ASN B 1 161 ? 26.368 -4.229 12.202 1.00 34.10 244 ASN B C 1
ATOM 2858 O O . ASN B 1 161 ? 26.636 -3.492 11.262 1.00 36.44 244 ASN B O 1
ATOM 2863 N N . MET B 1 162 ? 27.211 -5.135 12.669 1.00 35.44 245 MET B N 1
ATOM 2864 C CA . MET B 1 162 ? 28.557 -5.274 12.138 1.00 33.28 245 MET B CA 1
ATOM 2865 C C . MET B 1 162 ? 28.588 -5.852 10.727 1.00 35.75 245 MET B C 1
ATOM 2866 O O . MET B 1 162 ? 29.590 -5.705 10.027 1.00 36.72 245 MET B O 1
ATOM 2871 N N . PHE B 1 163 ? 27.502 -6.506 10.313 1.00 35.64 246 PHE B N 1
ATOM 2872 C CA . PHE B 1 163 ? 27.425 -7.085 8.969 1.00 34.89 246 PHE B CA 1
ATOM 2873 C C . PHE B 1 163 ? 27.314 -6.031 7.872 1.00 30.59 246 PHE B C 1
ATOM 2874 O O . PHE B 1 163 ? 27.806 -6.230 6.768 1.00 29.41 246 PHE B O 1
ATOM 2882 N N . LEU B 1 164 ? 26.666 -4.906 8.166 1.00 37.24 247 LEU B N 1
ATOM 2883 C CA . LEU B 1 164 ? 26.685 -3.788 7.215 1.00 33.23 247 LEU B CA 1
ATOM 2884 C C . LEU B 1 164 ? 28.123 -3.297 6.977 1.00 33.89 247 LEU B C 1
ATOM 2885 O O . LEU B 1 164 ? 28.535 -3.114 5.830 1.00 36.07 247 LEU B O 1
ATOM 2890 N N . ASN B 1 165 ? 28.893 -3.121 8.048 1.00 29.90 248 ASN B N 1
ATOM 2891 C CA . ASN B 1 165 ? 30.307 -2.780 7.907 1.00 33.86 248 ASN B CA 1
ATOM 2892 C C . ASN B 1 165 ? 31.054 -3.807 7.055 1.00 35.10 248 ASN B C 1
ATOM 2893 O O . ASN B 1 165 ? 31.882 -3.455 6.225 1.00 39.28 248 ASN B O 1
ATOM 2898 N N . PHE B 1 166 ? 30.750 -5.081 7.281 1.00 36.82 249 PHE B N 1
ATOM 2899 C CA . PHE B 1 166 ? 31.378 -6.205 6.596 1.00 34.08 249 PHE B CA 1
ATOM 2900 C C . PHE B 1 166 ? 31.149 -6.180 5.073 1.00 36.31 249 PHE B C 1
ATOM 2901 O O . PHE B 1 166 ? 32.057 -6.432 4.287 1.00 37.93 249 PHE B O 1
ATOM 2909 N N . THR B 1 167 ? 29.931 -5.883 4.650 1.00 35.47 250 THR B N 1
ATOM 2910 C CA . THR B 1 167 ? 29.655 -5.818 3.223 1.00 38.95 250 THR B CA 1
ATOM 2911 C C . THR B 1 167 ? 30.531 -4.748 2.549 1.00 40.38 250 THR B C 1
ATOM 2912 O O . THR B 1 167 ? 31.014 -4.951 1.425 1.00 39.51 250 THR B O 1
ATOM 2916 N N . GLN B 1 168 ? 30.750 -3.631 3.249 1.00 36.35 251 GLN B N 1
ATOM 2917 C CA . GLN B 1 168 ? 31.580 -2.527 2.738 1.00 40.02 251 GLN B CA 1
ATOM 2918 C C . GLN B 1 168 ? 33.077 -2.848 2.734 1.00 44.72 251 GLN B C 1
ATOM 2919 O O . GLN B 1 168 ? 33.783 -2.540 1.767 1.00 48.01 251 GLN B O 1
ATOM 2925 N N . VAL B 1 169 ? 33.565 -3.450 3.815 1.00 40.32 252 VAL B N 1
ATOM 2926 C CA . VAL B 1 169 ? 34.973 -3.804 3.899 1.00 40.76 252 VAL B CA 1
ATOM 2927 C C . VAL B 1 169 ? 35.323 -4.917 2.914 1.00 43.82 252 VAL B C 1
ATOM 2928 O O . VAL B 1 169 ? 36.337 -4.843 2.221 1.00 45.02 252 VAL B O 1
ATOM 2932 N N . ILE B 1 170 ? 34.480 -5.945 2.845 1.00 42.57 253 ILE B N 1
ATOM 2933 C CA . ILE B 1 170 ? 34.668 -7.003 1.862 1.00 42.68 253 ILE B CA 1
ATOM 2934 C C . ILE B 1 170 ? 34.468 -6.468 0.442 1.00 46.82 253 ILE B C 1
ATOM 2935 O O . ILE B 1 170 ? 35.245 -6.777 -0.458 1.00 48.97 253 ILE B O 1
ATOM 2940 N N . GLY B 1 171 ? 33.435 -5.657 0.242 1.00 43.75 254 GLY B N 1
ATOM 2941 C CA . GLY B 1 171 ? 33.127 -5.179 -1.090 1.00 42.85 254 GLY B CA 1
ATOM 2942 C C . GLY B 1 171 ? 33.050 -6.331 -2.076 1.00 49.13 254 GLY B C 1
ATOM 2943 O O . GLY B 1 171 ? 32.373 -7.327 -1.816 1.00 50.98 254 GLY B O 1
ATOM 2944 N N . PRO B 1 172 ? 33.758 -6.216 -3.212 1.00 55.29 255 PRO B N 1
ATOM 2945 C CA . PRO B 1 172 ? 33.640 -7.200 -4.295 1.00 48.02 255 PRO B CA 1
ATOM 2946 C C . PRO B 1 172 ? 34.533 -8.418 -4.082 1.00 48.20 255 PRO B C 1
ATOM 2947 O O . PRO B 1 172 ? 34.376 -9.419 -4.779 1.00 52.91 255 PRO B O 1
ATOM 2951 N N . ASP B 1 173 ? 35.438 -8.349 -3.113 1.00 52.05 256 ASP B N 1
ATOM 2952 C CA . ASP B 1 173 ? 36.484 -9.355 -2.986 1.00 50.20 256 ASP B CA 1
ATOM 2953 C C . ASP B 1 173 ? 36.631 -9.897 -1.570 1.00 53.97 256 ASP B C 1
ATOM 2954 O O . ASP B 1 173 ? 36.856 -9.135 -0.622 1.00 50.35 256 ASP B O 1
ATOM 2959 N N . LEU B 1 174 ? 36.546 -11.223 -1.446 1.00 52.32 257 LEU B N 1
ATOM 2960 C CA . LEU B 1 174 ? 36.615 -11.888 -0.149 1.00 54.04 257 LEU B CA 1
ATOM 2961 C C . LEU B 1 174 ? 38.022 -11.826 0.475 1.00 55.19 257 LEU B C 1
ATOM 2962 O O . LEU B 1 174 ? 38.185 -11.982 1.686 1.00 45.75 257 LEU B O 1
ATOM 2967 N N . SER B 1 175 ? 39.032 -11.582 -0.357 1.00 55.88 258 SER B N 1
ATOM 2968 C CA . SER B 1 175 ? 40.406 -11.465 0.116 1.00 51.13 258 SER B CA 1
ATOM 2969 C C . SER B 1 175 ? 40.594 -10.158 0.880 1.00 52.09 258 SER B C 1
ATOM 2970 O O . SER B 1 175 ? 41.614 -9.952 1.541 1.00 51.16 258 SER B O 1
ATOM 2973 N N . ASN B 1 176 ? 39.612 -9.270 0.789 1.00 48.52 259 ASN B N 1
ATOM 2974 C CA . ASN B 1 176 ? 39.644 -8.068 1.611 1.00 52.74 259 ASN B CA 1
ATOM 2975 C C . ASN B 1 176 ? 39.530 -8.421 3.086 1.00 51.98 259 ASN B C 1
ATOM 2976 O O . ASN B 1 176 ? 39.941 -7.657 3.961 1.00 52.94 259 ASN B O 1
ATOM 2981 N N . TYR B 1 177 ? 38.969 -9.591 3.354 1.00 49.64 260 TYR B N 1
ATOM 2982 C CA . TYR B 1 177 ? 38.861 -10.063 4.719 1.00 52.49 260 TYR B CA 1
ATOM 2983 C C . TYR B 1 177 ? 40.232 -10.373 5.303 1.00 55.23 260 TYR B C 1
ATOM 2984 O O . TYR B 1 177 ? 41.125 -10.898 4.630 1.00 56.29 260 TYR B O 1
ATOM 2993 N N . SER B 1 178 ? 40.384 -10.017 6.567 1.00 57.32 261 SER B N 1
ATOM 2994 C CA . SER B 1 178 ? 41.556 -10.360 7.343 1.00 57.84 261 SER B CA 1
ATOM 2995 C C . SER B 1 178 ? 41.038 -10.543 8.749 1.00 58.58 261 SER B C 1
ATOM 2996 O O . SER B 1 178 ? 40.280 -9.711 9.246 1.00 57.61 261 SER B O 1
ATOM 2999 N N . GLU B 1 179 ? 41.405 -11.637 9.396 1.00 58.14 262 GLU B N 1
ATOM 3000 C CA . GLU B 1 179 ? 40.952 -11.804 10.759 1.00 62.57 262 GLU B CA 1
ATOM 3001 C C . GLU B 1 179 ? 41.438 -10.637 11.633 1.00 67.08 262 GLU B C 1
ATOM 3002 O O . GLU B 1 179 ? 40.918 -10.422 12.728 1.00 67.31 262 GLU B O 1
ATOM 3008 N N . ASP B 1 180 ? 42.419 -9.881 11.126 1.00 69.67 263 ASP B N 1
ATOM 3009 C CA . ASP B 1 180 ? 43.007 -8.729 11.834 1.00 71.31 263 ASP B CA 1
ATOM 3010 C C . ASP B 1 180 ? 41.972 -7.655 12.149 1.00 68.97 263 ASP B C 1
ATOM 3011 O O . ASP B 1 180 ? 41.973 -7.075 13.238 1.00 67.87 263 ASP B O 1
ATOM 3016 N N . GLU B 1 181 ? 41.133 -7.354 11.164 1.00 63.88 264 GLU B N 1
ATOM 3017 C CA . GLU B 1 181 ? 39.871 -6.680 11.419 1.00 59.44 264 GLU B CA 1
ATOM 3018 C C . GLU B 1 181 ? 39.197 -7.492 12.541 1.00 64.62 264 GLU B C 1
ATOM 3019 O O . GLU B 1 181 ? 39.291 -8.723 12.567 1.00 68.26 264 GLU B O 1
ATOM 3025 N N . ALA B 1 182 ? 38.556 -6.828 13.494 1.00 62.77 265 ALA B N 1
ATOM 3026 C CA . ALA B 1 182 ? 38.020 -7.554 14.646 1.00 56.89 265 ALA B CA 1
ATOM 3027 C C . ALA B 1 182 ? 36.534 -7.869 14.503 1.00 52.98 265 ALA B C 1
ATOM 3028 O O . ALA B 1 182 ? 35.686 -7.213 15.118 1.00 57.04 265 ALA B O 1
ATOM 3030 N N . TRP B 1 183 ? 36.232 -8.884 13.701 1.00 50.16 266 TRP B N 1
ATOM 3031 C CA . TRP B 1 183 ? 34.855 -9.225 13.373 1.00 47.41 266 TRP B CA 1
ATOM 3032 C C . TRP B 1 183 ? 34.221 -10.206 14.347 1.00 46.95 266 TRP B C 1
ATOM 3033 O O . TRP B 1 183 ? 34.920 -11.013 14.967 1.00 49.68 266 TRP B O 1
ATOM 3044 N N . PRO B 1 184 ? 32.879 -10.144 14.473 1.00 47.18 267 PRO B N 1
ATOM 3045 C CA . PRO B 1 184 ? 32.120 -11.204 15.151 1.00 42.36 267 PRO B CA 1
ATOM 3046 C C . PRO B 1 184 ? 32.586 -12.546 14.620 1.00 43.75 267 PRO B C 1
ATOM 3047 O O . PRO B 1 184 ? 32.764 -12.686 13.402 1.00 43.74 267 PRO B O 1
ATOM 3051 N N . SER B 1 185 ? 32.772 -13.519 15.506 1.00 43.58 268 SER B N 1
ATOM 3052 C CA . SER B 1 185 ? 33.323 -14.809 15.111 1.00 41.55 268 SER B CA 1
ATOM 3053 C C . SER B 1 185 ? 32.527 -15.489 13.984 1.00 38.87 268 SER B C 1
ATOM 3054 O O . SER B 1 185 ? 33.084 -16.249 13.193 1.00 41.25 268 SER B O 1
ATOM 3057 N N . LEU B 1 186 ? 31.234 -15.200 13.885 1.00 38.88 269 LEU B N 1
ATOM 3058 C CA . LEU B 1 186 ? 30.426 -15.792 12.819 1.00 38.23 269 LEU B CA 1
ATOM 3059 C C . LEU B 1 186 ? 30.893 -15.414 11.401 1.00 41.46 269 LEU B C 1
ATOM 3060 O O . LEU B 1 186 ? 30.747 -16.199 10.461 1.00 39.96 269 LEU B O 1
ATOM 3065 N N . PHE B 1 187 ? 31.429 -14.206 11.251 1.00 41.11 270 PHE B N 1
ATOM 3066 C CA . PHE B 1 187 ? 32.008 -13.764 9.983 1.00 42.14 270 PHE B CA 1
ATOM 3067 C C . PHE B 1 187 ? 33.283 -14.563 9.672 1.00 41.00 270 PHE B C 1
ATOM 3068 O O . PHE B 1 187 ? 33.554 -14.912 8.530 1.00 43.39 270 PHE B O 1
ATOM 3076 N N . ASP B 1 188 ? 34.068 -14.842 10.701 1.00 42.79 271 ASP B N 1
ATOM 3077 C CA . ASP B 1 188 ? 35.263 -15.648 10.547 1.00 44.91 271 ASP B CA 1
ATOM 3078 C C . ASP B 1 188 ? 34.867 -17.043 10.033 1.00 45.29 271 ASP B C 1
ATOM 3079 O O . ASP B 1 188 ? 35.413 -17.533 9.042 1.00 44.68 271 ASP B O 1
ATOM 3084 N N . THR B 1 189 ? 33.891 -17.660 10.693 1.00 43.54 272 THR B N 1
ATOM 3085 C CA . THR B 1 189 ? 33.377 -18.965 10.291 1.00 40.04 272 THR B CA 1
ATOM 3086 C C . THR B 1 189 ? 32.902 -18.944 8.843 1.00 46.84 272 THR B C 1
ATOM 3087 O O . THR B 1 189 ? 33.199 -19.852 8.057 1.00 46.26 272 THR B O 1
ATOM 3091 N N . PHE B 1 190 ? 32.141 -17.905 8.501 1.00 45.48 273 PHE B N 1
ATOM 3092 C CA . PHE B 1 190 ? 31.569 -17.777 7.165 1.00 43.38 273 PHE B CA 1
ATOM 3093 C C . PHE B 1 190 ? 32.635 -17.792 6.074 1.00 43.52 273 PHE B C 1
ATOM 3094 O O . PHE B 1 190 ? 32.508 -18.504 5.079 1.00 47.62 273 PHE B O 1
ATOM 3102 N N . VAL B 1 191 ? 33.681 -16.996 6.268 1.00 41.65 274 VAL B N 1
ATOM 3103 C CA . VAL B 1 191 ? 34.748 -16.868 5.284 1.00 44.48 274 VAL B CA 1
ATOM 3104 C C . VAL B 1 191 ? 35.457 -18.202 5.032 1.00 49.56 274 VAL B C 1
ATOM 3105 O O . VAL B 1 191 ? 35.653 -18.601 3.882 1.00 51.72 274 VAL B O 1
ATOM 3109 N N . GLU B 1 192 ? 35.821 -18.896 6.108 1.00 48.61 275 GLU B N 1
ATOM 3110 C CA . GLU B 1 192 ? 36.386 -20.234 6.002 1.00 50.77 275 GLU B CA 1
ATOM 3111 C C . GLU B 1 192 ? 35.463 -21.156 5.212 1.00 52.31 275 GLU B C 1
ATOM 3112 O O . GLU B 1 192 ? 35.864 -21.774 4.215 1.00 53.24 275 GLU B O 1
ATOM 3118 N N . TRP B 1 193 ? 34.219 -21.243 5.664 1.00 47.66 276 TRP B N 1
ATOM 3119 C CA . TRP B 1 193 ? 33.243 -22.100 5.022 1.00 45.63 276 TRP B CA 1
ATOM 3120 C C . TRP B 1 193 ? 33.131 -21.784 3.529 1.00 51.44 276 TRP B C 1
ATOM 3121 O O . TRP B 1 193 ? 33.095 -22.690 2.693 1.00 54.21 276 TRP B O 1
ATOM 3132 N N . GLU B 1 194 ? 33.086 -20.500 3.190 1.00 51.10 277 GLU B N 1
ATOM 3133 C CA . GLU B 1 194 ? 32.964 -20.097 1.789 1.00 53.80 277 GLU B CA 1
ATOM 3134 C C . GLU B 1 194 ? 34.172 -20.508 0.939 1.00 55.14 277 GLU B C 1
ATOM 3135 O O . GLU B 1 194 ? 34.036 -20.831 -0.244 1.00 51.99 277 GLU B O 1
ATOM 3141 N N . MET B 1 195 ? 35.358 -20.476 1.536 1.00 55.06 278 MET B N 1
ATOM 3142 C CA . MET B 1 195 ? 36.566 -20.823 0.802 1.00 54.94 278 MET B CA 1
ATOM 3143 C C . MET B 1 195 ? 36.604 -22.325 0.531 1.00 55.56 278 MET B C 1
ATOM 3144 O O . MET B 1 195 ? 36.989 -22.759 -0.558 1.00 54.45 278 MET B O 1
ATOM 3149 N N . GLU B 1 196 ? 36.190 -23.111 1.522 1.00 55.80 279 GLU B N 1
ATOM 3150 C CA . GLU B 1 196 ? 36.008 -24.549 1.337 1.00 57.88 279 GLU B CA 1
ATOM 3151 C C . GLU B 1 196 ? 34.979 -24.840 0.259 1.00 58.12 279 GLU B C 1
ATOM 3152 O O . GLU B 1 196 ? 35.181 -25.714 -0.577 1.00 59.52 279 GLU B O 1
ATOM 3158 N N . ARG B 1 197 ? 33.872 -24.105 0.281 1.00 57.59 280 ARG B N 1
ATOM 3159 C CA . ARG B 1 197 ? 32.822 -24.310 -0.707 1.00 60.15 280 ARG B CA 1
ATOM 3160 C C . ARG B 1 197 ? 33.335 -24.090 -2.126 1.00 60.28 280 ARG B C 1
ATOM 3161 O O . ARG B 1 197 ? 33.027 -24.867 -3.030 1.00 62.18 280 ARG B O 1
ATOM 3169 N N . ARG B 1 198 ? 34.104 -23.023 -2.323 1.00 57.87 281 ARG B N 1
ATOM 3170 C CA . ARG B 1 198 ? 34.700 -22.752 -3.623 1.00 59.78 281 ARG B CA 1
ATOM 3171 C C . ARG B 1 198 ? 35.581 -23.921 -4.029 1.00 61.58 281 ARG B C 1
ATOM 3172 O O . ARG B 1 198 ? 35.519 -24.381 -5.164 1.00 58.59 281 ARG B O 1
ATOM 3180 N N . LYS B 1 199 ? 36.410 -24.384 -3.091 1.00 61.67 282 LYS B N 1
ATOM 3181 C CA . LYS B 1 199 ? 37.273 -25.542 -3.312 1.00 59.86 282 LYS B CA 1
ATOM 3182 C C . LYS B 1 199 ? 36.475 -26.729 -3.809 1.00 57.94 282 LYS B C 1
ATOM 3183 O O . LYS B 1 199 ? 36.757 -27.259 -4.877 1.00 62.48 282 LYS B O 1
ATOM 3189 N N . ARG B 1 200 ? 35.468 -27.132 -3.043 1.00 60.50 283 ARG B N 1
ATOM 3190 C CA . ARG B 1 200 ? 34.627 -28.272 -3.417 1.00 61.74 283 ARG B CA 1
ATOM 3191 C C . ARG B 1 200 ? 33.901 -28.082 -4.752 1.00 64.98 283 ARG B C 1
ATOM 3192 O O . ARG B 1 200 ? 33.568 -29.062 -5.419 1.00 68.31 283 ARG B O 1
ATOM 3200 N N . GLU B 1 201 ? 33.670 -26.833 -5.153 1.00 63.57 284 GLU B N 1
ATOM 3201 C CA . GLU B 1 201 ? 32.865 -26.562 -6.346 1.00 64.43 284 GLU B CA 1
ATOM 3202 C C . GLU B 1 201 ? 33.675 -26.336 -7.626 1.00 62.83 284 GLU B C 1
ATOM 3203 O O . GLU B 1 201 ? 33.145 -25.823 -8.616 1.00 65.38 284 GLU B O 1
ATOM 3209 N N . GLY B 1 202 ? 34.949 -26.710 -7.620 1.00 58.52 285 GLY B N 1
ATOM 3210 C CA . GLY B 1 202 ? 35.776 -26.527 -8.801 1.00 58.41 285 GLY B CA 1
ATOM 3211 C C . GLY B 1 202 ? 36.261 -25.099 -8.985 1.00 63.06 285 GLY B C 1
ATOM 3212 O O . GLY B 1 202 ? 36.687 -24.694 -10.072 1.00 64.64 285 GLY B O 1
ATOM 3213 N N . GLU B 1 203 ? 36.177 -24.322 -7.913 1.00 64.25 286 GLU B N 1
ATOM 3214 C CA . GLU B 1 203 ? 36.758 -22.991 -7.878 1.00 64.58 286 GLU B CA 1
ATOM 3215 C C . GLU B 1 203 ? 37.821 -23.050 -6.792 1.00 64.75 286 GLU B C 1
ATOM 3216 O O . GLU B 1 203 ? 37.870 -24.014 -6.022 1.00 65.14 286 GLU B O 1
ATOM 3222 N N . GLY B 1 204 ? 38.693 -22.060 -6.727 1.00 60.35 287 GLY B N 1
ATOM 3223 C CA . GLY B 1 204 ? 39.783 -22.158 -5.775 1.00 60.18 287 GLY B CA 1
ATOM 3224 C C . GLY B 1 204 ? 40.970 -22.945 -6.296 1.00 51.32 287 GLY B C 1
ATOM 3225 O O . GLY B 1 204 ? 40.946 -23.481 -7.390 1.00 51.93 287 GLY B O 1
ATOM 3226 N N . ARG B 1 205 ? 42.024 -22.995 -5.501 1.00 55.38 288 ARG B N 1
ATOM 3227 C CA . ARG B 1 205 ? 43.269 -23.596 -5.928 1.00 50.00 288 ARG B CA 1
ATOM 3228 C C . ARG B 1 205 ? 43.965 -24.233 -4.723 1.00 48.80 288 ARG B C 1
ATOM 3229 O O . ARG B 1 205 ? 45.074 -23.842 -4.371 1.00 48.45 288 ARG B O 1
ATOM 3237 N N . GLY B 1 206 ? 43.306 -25.210 -4.101 1.00 45.77 289 GLY B N 1
ATOM 3238 C CA . GLY B 1 206 ? 43.864 -25.938 -2.979 1.00 47.22 289 GLY B CA 1
ATOM 3239 C C . GLY B 1 206 ? 44.153 -25.037 -1.795 1.00 52.69 289 GLY B C 1
ATOM 3240 O O . GLY B 1 206 ? 43.298 -24.245 -1.378 1.00 55.20 289 GLY B O 1
ATOM 3241 N N . ALA B 1 207 ? 45.377 -25.142 -1.280 1.00 49.62 290 ALA B N 1
ATOM 3242 C CA . ALA B 1 207 ? 45.823 -24.380 -0.121 1.00 47.13 290 ALA B CA 1
ATOM 3243 C C . ALA B 1 207 ? 45.985 -22.887 -0.411 1.00 50.47 290 ALA B C 1
ATOM 3244 O O . ALA B 1 207 ? 46.381 -22.131 0.468 1.00 52.06 290 ALA B O 1
ATOM 3246 N N . LEU B 1 208 ? 45.680 -22.460 -1.632 1.00 49.21 291 LEU B N 1
ATOM 3247 C CA . LEU B 1 208 ? 45.860 -21.062 -2.006 1.00 51.88 291 LEU B CA 1
ATOM 3248 C C . LEU B 1 208 ? 44.514 -20.350 -2.223 1.00 57.68 291 LEU B C 1
ATOM 3249 O O . LEU B 1 208 ? 43.503 -20.989 -2.554 1.00 57.61 291 LEU B O 1
ATOM 3254 N N . SER B 1 209 ? 44.510 -19.028 -2.042 1.00 61.29 292 SER B N 1
ATOM 3255 C CA . SER B 1 209 ? 43.349 -18.185 -2.379 1.00 66.08 292 SER B CA 1
ATOM 3256 C C . SER B 1 209 ? 43.270 -17.960 -3.891 1.00 60.35 292 SER B C 1
ATOM 3257 O O . SER B 1 209 ? 44.296 -17.756 -4.541 1.00 62.49 292 SER B O 1
ATOM 3260 N N . SER B 1 210 ? 42.070 -17.971 -4.460 1.00 57.78 293 SER B N 1
ATOM 3261 C CA . SER B 1 210 ? 41.964 -17.786 -5.908 1.00 59.21 293 SER B CA 1
ATOM 3262 C C . SER B 1 210 ? 40.726 -17.005 -6.394 1.00 59.64 293 SER B C 1
ATOM 3263 O O . SER B 1 210 ? 39.662 -17.047 -5.770 1.00 59.37 293 SER B O 1
ATOM 3266 N N . GLY B 1 211 ? 40.879 -16.310 -7.523 1.00 61.08 294 GLY B N 1
ATOM 3267 C CA . GLY B 1 211 ? 39.804 -15.531 -8.115 1.00 56.70 294 GLY B CA 1
ATOM 3268 C C . GLY B 1 211 ? 40.002 -14.032 -7.972 1.00 57.62 294 GLY B C 1
ATOM 3269 O O . GLY B 1 211 ? 40.586 -13.383 -8.846 1.00 61.08 294 GLY B O 1
ATOM 3293 N N . LEU C 2 2 ? 24.989 4.647 40.031 1.00 40.38 2 LEU F N 1
ATOM 3294 C CA . LEU C 2 2 ? 25.326 6.025 39.688 1.00 42.74 2 LEU F CA 1
ATOM 3295 C C . LEU C 2 2 ? 24.273 7.045 40.120 1.00 41.56 2 LEU F C 1
ATOM 3296 O O . LEU C 2 2 ? 24.607 8.185 40.455 1.00 41.40 2 LEU F O 1
ATOM 3301 N N . THR C 2 3 ? 23.008 6.639 40.121 1.00 41.14 3 THR F N 1
ATOM 3302 C CA . THR C 2 3 ? 21.929 7.557 40.476 1.00 41.33 3 THR F CA 1
ATOM 3303 C C . THR C 2 3 ? 21.529 7.529 41.964 1.00 43.12 3 THR F C 1
ATOM 3304 O O . THR C 2 3 ? 20.614 8.249 42.367 1.00 43.98 3 THR F O 1
ATOM 3308 N N . LEU C 2 4 ? 22.210 6.704 42.767 1.00 40.25 4 LEU F N 1
ATOM 3309 C CA . LEU C 2 4 ? 21.905 6.569 44.200 1.00 41.92 4 LEU F CA 1
ATOM 3310 C C . LEU C 2 4 ? 21.952 7.885 44.991 1.00 40.99 4 LEU F C 1
ATOM 3311 O O . LEU C 2 4 ? 21.045 8.180 45.765 1.00 40.56 4 LEU F O 1
ATOM 3316 N N . ALA C 2 5 ? 23.022 8.651 44.807 1.00 37.08 5 ALA F N 1
ATOM 3317 C CA . ALA C 2 5 ? 23.187 9.920 45.505 1.00 42.37 5 ALA F CA 1
ATOM 3318 C C . ALA C 2 5 ? 22.014 10.880 45.216 1.00 50.94 5 ALA F C 1
ATOM 3319 O O . ALA C 2 5 ? 21.374 11.377 46.141 1.00 51.01 5 ALA F O 1
ATOM 3321 N N . SER C 2 6 ? 21.718 11.106 43.934 1.00 49.42 6 SER F N 1
ATOM 3322 C CA . SER C 2 6 ? 20.570 11.920 43.521 1.00 46.73 6 SER F CA 1
ATOM 3323 C C . SER C 2 6 ? 19.256 11.418 44.108 1.00 51.06 6 SER F C 1
ATOM 3324 O O . SER C 2 6 ? 18.403 12.211 44.494 1.00 58.31 6 SER F O 1
ATOM 3327 N N . LYS C 2 7 ? 19.084 10.100 44.147 1.00 50.84 7 LYS F N 1
ATOM 3328 C CA . LYS C 2 7 ? 17.842 9.499 44.624 1.00 51.91 7 LYS F CA 1
ATOM 3329 C C . LYS C 2 7 ? 17.680 9.638 46.135 1.00 57.86 7 LYS F C 1
ATOM 3330 O O . LYS C 2 7 ? 16.572 9.512 46.667 1.00 60.38 7 LYS F O 1
ATOM 3336 N N . LEU C 2 8 ? 18.789 9.877 46.828 1.00 58.66 8 LEU F N 1
ATOM 3337 C CA . LEU C 2 8 ? 18.763 9.967 48.286 1.00 59.62 8 LEU F CA 1
ATOM 3338 C C . LEU C 2 8 ? 18.566 11.413 48.749 1.00 62.62 8 LEU F C 1
ATOM 3339 O O . LEU C 2 8 ? 18.345 11.663 49.936 1.00 64.63 8 LEU F O 1
ATOM 3344 N N . LYS C 2 9 ? 18.630 12.356 47.806 1.00 66.24 9 LYS F N 1
ATOM 3345 C CA . LYS C 2 9 ? 18.431 13.781 48.104 1.00 64.53 9 LYS F CA 1
ATOM 3346 C C . LYS C 2 9 ? 16.979 14.217 47.910 1.00 65.25 9 LYS F C 1
ATOM 3347 O O . LYS C 2 9 ? 16.071 13.388 47.799 1.00 69.86 9 LYS F O 1
ATOM 3372 N N . LEU D 2 2 ? 6.764 -10.248 8.106 1.00 33.98 2 LEU G N 1
ATOM 3373 C CA . LEU D 2 2 ? 7.156 -11.641 7.905 1.00 40.93 2 LEU G CA 1
ATOM 3374 C C . LEU D 2 2 ? 6.361 -12.654 8.739 1.00 39.03 2 LEU G C 1
ATOM 3375 O O . LEU D 2 2 ? 6.008 -13.713 8.235 1.00 42.65 2 LEU G O 1
ATOM 3380 N N . THR D 2 3 ? 6.065 -12.326 9.994 1.00 35.86 3 THR G N 1
ATOM 3381 C CA . THR D 2 3 ? 5.306 -13.236 10.838 1.00 35.59 3 THR G CA 1
ATOM 3382 C C . THR D 2 3 ? 3.787 -13.179 10.613 1.00 41.24 3 THR G C 1
ATOM 3383 O O . THR D 2 3 ? 3.026 -13.806 11.355 1.00 43.68 3 THR G O 1
ATOM 3387 N N . LEU D 2 4 ? 3.337 -12.442 9.600 1.00 38.11 4 LEU G N 1
ATOM 3388 C CA . LEU D 2 4 ? 1.896 -12.291 9.362 1.00 41.33 4 LEU G CA 1
ATOM 3389 C C . LEU D 2 4 ? 1.189 -13.598 8.995 1.00 41.04 4 LEU G C 1
ATOM 3390 O O . LEU D 2 4 ? 0.150 -13.922 9.566 1.00 40.62 4 LEU G O 1
ATOM 3395 N N . ALA D 2 5 ? 1.741 -14.326 8.026 1.00 38.80 5 ALA G N 1
ATOM 3396 C CA . ALA D 2 5 ? 1.136 -15.574 7.555 1.00 42.77 5 ALA G CA 1
ATOM 3397 C C . ALA D 2 5 ? 0.859 -16.513 8.726 1.00 46.30 5 ALA G C 1
ATOM 3398 O O . ALA D 2 5 ? -0.238 -17.054 8.849 1.00 48.69 5 ALA G O 1
ATOM 3400 N N . SER D 2 6 ? 1.851 -16.678 9.598 1.00 41.74 6 SER G N 1
ATOM 3401 C CA . SER D 2 6 ? 1.728 -17.592 10.730 1.00 45.77 6 SER G CA 1
ATOM 3402 C C . SER D 2 6 ? 0.886 -17.059 11.888 1.00 45.52 6 SER G C 1
ATOM 3403 O O . SER D 2 6 ? 0.381 -17.837 12.688 1.00 49.73 6 SER G O 1
ATOM 3406 N N . LYS D 2 7 ? 0.735 -15.743 11.989 1.00 44.72 7 LYS G N 1
ATOM 3407 C CA . LYS D 2 7 ? -0.119 -15.172 13.027 1.00 45.64 7 LYS G CA 1
ATOM 3408 C C . LYS D 2 7 ? -1.592 -15.314 12.663 1.00 52.16 7 LYS G C 1
ATOM 3409 O O . LYS D 2 7 ? -2.448 -15.431 13.543 1.00 54.14 7 LYS G O 1
ATOM 3415 N N . LEU D 2 8 ? -1.879 -15.294 11.363 1.00 53.18 8 LEU G N 1
ATOM 3416 C CA . LEU D 2 8 ? -3.246 -15.444 10.870 1.00 54.04 8 LEU G CA 1
ATOM 3417 C C . LEU D 2 8 ? -3.683 -16.913 10.838 1.00 61.95 8 LEU G C 1
ATOM 3418 O O . LEU D 2 8 ? -4.760 -17.228 10.328 1.00 67.00 8 LEU G O 1
ATOM 3423 N N . LYS D 2 9 ? -2.853 -17.804 11.386 1.00 60.93 9 LYS G N 1
ATOM 3424 C CA . LYS D 2 9 ? -3.146 -19.243 11.406 1.00 57.53 9 LYS G CA 1
ATOM 3425 C C . LYS D 2 9 ? -3.724 -19.721 12.746 1.00 59.59 9 LYS G C 1
ATOM 3426 O O . LYS D 2 9 ? -4.006 -18.927 13.651 1.00 62.25 9 LYS G O 1
#

Organism: Homo sapiens (NCBI:txid9606)

Secondary structure (DSSP, 8-state):
-HHHHHHHTTS-SSSSEE-HHHHHHHHHHTT--TTSHHHHHHHHHTT--STT-EEHHHHHHHHHHHT-SSHHHHHHHHHHHHHHTTSHHHHHHHHHHHHHHHS-TTTT-SSEEHHHHHHHHHHHTTT---TTHHHHHHHHHH-TT---EE-HHHHHHHHHHHHHS-SS-TT--TTS---HHHHHHHHHHHHHHH--/-HHHHHHHHH--SSSSEE-HHHHHHHHHHHT--TTSHHHHHHHHHTT-SSTT-EEHHHHHHHHHHTT--SHHHHHHHHHHHHHHHTSHHHHHHHHHHHHHHHS-TTTT--EE-HHHHHHHHHHHTTT---TTHHHHHHHHHH-TT----EEHHHHHHHHHHHHHHTT-GGG--TTS---HHHHHHHHHHHHHHHHTT-SBTTB---/--HHHHH-/--HHHHT-

Radius of gyration: 24.5 Å; Cα contacts (8 Å, |Δi|>4): 488; chains: 4; bounding box: 61×50×66 Å

=== Feature glossary ===
A reading guide for the features in this record.

Start from the sequence.

  · Sequence gives the chain of amino acids in standard one-letter code (A=alanine, C=cysteine, …, Y=tyrosine), read N→C. It is the only feature that is directly encoded by the gene; all structural features are derived from the folded form of this sequence.

Fold it, and you get atomic coordinates and the backbone conformation that goes with them.

  · The mmCIF table is the protein's shape written out atom by atom. For each backbone N, Cα, C, and carbonyl O, it records an (x, y, z) coordinate triple in Å plus the residue type, chain letter, and residue number.

  · Backbone dihedral angles. Every residue except chain termini has a φ (preceding-C → N → Cα → C) and a ψ (N → Cα → C → next-N). They are reported in degrees following the IUPAC sign convention. Secondary structure is essentially a statement about which (φ, ψ) basin each residue occupies.

  · DSSP 8-state secondary structure assigns each residue one of H (α-helix), G (3₁₀-helix), I (π-helix), E (extended β-strand), B (isolated β-bridge), T (hydrogen-bonded turn), S (bend), or '-' (coil). The assignment is computed from backbone hydrogen-bond geometry via the Kabsch–Sander algorithm.

  · P-SEA three-state annotation labels each residue as helix, strand, or coil based purely on the geometry of the Cα trace. It serves as a fallback when the full backbone (and thus DSSP) is unavailable.

Summarize the fold with a handful of shape descriptors and a per-residue structural alphabet.

  · Radius of gyration (Rg) is the root-mean-square distance of Cα atoms from their centroid — a single number for overall size and compactness. A globular domain of N residues has Rg ≈ 2.2·N^0.38 Å; an extended or disordered chain has a much larger Rg. The Cα contact count is the number of residue pairs whose Cα atoms are within 8 Å and are more than four positions apart in sequence — a standard proxy for tertiary packing density. The bounding box is the smallest axis-aligned box enclosing all Cα atoms.

  · Foldseek's 3Di representation compresses backbone geometry into a per-residue letter drawn from a learned twenty-state alphabet. It captures the tertiary interaction pattern around each residue — which residues are packed against it in space, regardless of where they are in sequence.

  · Accessible surface area quantifies burial. A residue with SASA near zero is packed into the hydrophobic core; one with SASA >100 Å² sits on the surface. Computed here via the Shrake–Rupley numerical algorithm with a 1.4 Å probe.

Ask how reliable the model is.

  · For AlphaFold models, the B-factor field carries pLDDT — the model's own estimate of local accuracy on a 0–100 scale. Regions with pLDDT<50 should be treated as essentially unmodeled; they often correspond to intrinsically disordered segments.

  · For experimental (PDB) structures, the B-factor (temperature factor) quantifies the positional spread of each atom in the crystal — a combination of thermal vibration and static disorder — in units of Å². High B-factors mark flexible loops or poorly resolved regions; low B-factors mark the rigid, well-ordered core.

  · PAE(i, j) answers: if I align the predicted and true structures on residue i, how far off (in Å) do I expect residue j to be? A block-diagonal PAE matrix with low values on the blocks and high values off-diagonal is the signature of a multi-domain protein with confidently predicted domains but uncertain inter-domain orientation.

Place it in context: what it resembles, what it is annotated as, and how it looks.

  · Structural nearest neighbors (via Foldseek easy-search vs the PDB). Reported per hit: target PDB id, E-value, and alignment TM-score. A TM-score above ~0.5 is the conventional threshold for 'same fold'.

  · Functional annotations link the protein to curated databases. InterPro entries identify conserved domains and families by matching the sequence against member-database signatures (Pfam, PROSITE, CDD, …). Gene Ontology (GO) terms describe molecular function, biological process, and cellular component in a controlled vocabulary. CATH places the structure in a hierarchical fold classification (Class/Architecture/Topology/Homologous-superfamily). The organism is the source species.

  · Plot images: a contact map (which residues are close in 3D, as an N×N binary image), a Ramachandran scatter (backbone torsion angles, revealing secondary-structure composition at a glance), and — for AlphaFold structures — a PAE heatmap (pairwise prediction confidence).

  · Structure images are PyMOL renders from six orthogonal camera directions. Cartoon representation draws helices as coils and strands as arrows; sticks shows the backbone as bonds; surface shows the solvent-excluded envelope. Rainbow coloring maps sequence position to hue (blue→red, N→C); chain coloring assigns a distinct color per polypeptide.